Protein AF-0000000086531580 (afdb_homodimer)

Secondary structure (DSSP, 8-state):
---------SEEE-TTT--EEEEEEEEETT--HHHHHHTS-SS-----EEEEEE-SSS--EE-GGGGG--HHHHHHHTSSTTHHHH-TTTTTHHHHHHHHHHHHH-GGGGGS-EEEET-TTTHHHHHHHTTT---EEEEBTTTB--PPPS-EEEEEEES-GGG-S-HHHHHHHHHTTEEEEEEEEEE-PBP-HHHHHH-GGG-TT--GGGT--EEB-HHHHHHHHHTTT-EEEESSSSEEEEE-GGG--HHHHHHH--/---------SEEE-TTT--EEEEEEEEETT--HHHHHHTS-SS-----EEEEEE-SSS--EE-GGGGG--HHHHHHHTSSTTHHHH-TTTTTHHHHHHHHHHHHH-GGGGGS-EEEET-TTTHHHHHHHTTT---EEEEBTTTB--PPPS-EEEEEEES-GGG-S-HHHHHHHHHTTEEEEEEEEEE-PBP-HHHHHH-GGG-TT--GGGT--EEB-HHHHHHHHHTTT-EEEESSSSEEEEE-GGG--HHHHHHH--

pLDDT: mean 93.77, std 8.0, range [33.88, 98.94]

Sequence (516 aa):
MSHDLNRHPAALACKVCAAPAPICGLVDFSRCGADFIAGKKVDPYAGVPVYYHACEQCGFTWAPMFDSWTHDDFAQHVYNADYPRHDPEYLEIRPQQHADLICTSFPEMREGRVLDFGSGLGLLERKLVSRGFTDVTSYDPFSHPVPPEGRFDTILSFEVFEHHPAPVDLFDQIMRYRKPDGALLFQTSLITRDILDQGIDQWWYCVPRNGHISFHTAQSLTLLAQRHGLEYGAFGPSLHVVFDRAATPRWLDKFLKQMSHDLNRHPAALACKVCAAPAPICGLVDFSRCGADFIAGKKVDPYAGVPVYYHACEQCGFTWAPMFDSWTHDDFAQHVYNADYPRHDPEYLEIRPQQHADLICTSFPEMREGRVLDFGSGLGLLERKLVSRGFTDVTSYDPFSHPVPPEGRFDTILSFEVFEHHPAPVDLFDQIMRYRKPDGALLFQTSLITRDILDQGIDQWWYCVPRNGHISFHTAQSLTLLAQRHGLEYGAFGPSLHVVFDRAATPRWLDKFLKQ

InterPro domains:
  IPR029063 S-adenosyl-L-methionine-dependent methyltransferase superfamily [G3DSA:3.40.50.150] (74-235)
  IPR029063 S-adenosyl-L-methionine-dependent methyltransferase superfamily [SSF53335] (91-238)

Structure (mmCIF, N/CA/C/O backbone):
data_AF-0000000086531580-model_v1
#
loop_
_entity.id
_entity.type
_entity.pdbx_description
1 polymer 'Class I SAM-dependent methyltransferase'
#
loop_
_atom_site.group_PDB
_atom_site.id
_atom_site.type_symbol
_atom_site.label_atom_id
_atom_site.label_alt_id
_atom_site.label_comp_id
_atom_site.label_asym_id
_atom_site.label_entity_id
_atom_site.label_seq_id
_atom_site.pdbx_PDB_ins_code
_atom_site.Cartn_x
_atom_site.Cartn_y
_atom_site.Cartn_z
_atom_site.occupancy
_atom_site.B_iso_or_equiv
_atom_site.auth_seq_id
_atom_site.auth_comp_id
_atom_site.auth_asym_id
_atom_site.auth_atom_id
_atom_site.pdbx_PDB_model_num
ATOM 1 N N . MET A 1 1 ? -9.766 24.141 -13.258 1 34.53 1 MET A N 1
ATOM 2 C CA . MET A 1 1 ? -9.844 22.922 -14.055 1 34.53 1 MET A CA 1
ATOM 3 C C . MET A 1 1 ? -9.984 21.688 -13.164 1 34.53 1 MET A C 1
ATOM 5 O O . MET A 1 1 ? -9.234 21.531 -12.203 1 34.53 1 MET A O 1
ATOM 9 N N . SER A 1 2 ? -11.172 21.125 -13.125 1 44.66 2 SER A N 1
ATOM 10 C CA . SER A 1 2 ? -11.492 19.922 -12.359 1 44.66 2 SER A CA 1
ATOM 11 C C . SER A 1 2 ? -10.477 18.812 -12.633 1 44.66 2 SER A C 1
ATOM 13 O O . SER A 1 2 ? -10.156 18.531 -13.781 1 44.66 2 SER A O 1
ATOM 15 N N . HIS A 1 3 ? -9.43 18.672 -11.828 1 59.41 3 HIS A N 1
ATOM 16 C CA . HIS A 1 3 ? -8.438 17.625 -12.023 1 59.41 3 HIS A CA 1
ATOM 17 C C . HIS A 1 3 ? -9.109 16.25 -12.172 1 59.41 3 HIS A C 1
ATOM 19 O O . HIS A 1 3 ? -9.734 15.766 -11.227 1 59.41 3 HIS A O 1
ATOM 25 N N . ASP A 1 4 ? -9.508 15.953 -13.414 1 63.94 4 ASP A N 1
ATOM 26 C CA . ASP A 1 4 ? -9.969 14.586 -13.648 1 63.94 4 ASP A CA 1
ATOM 27 C C . ASP A 1 4 ? -8.914 13.57 -13.219 1 63.94 4 ASP A C 1
ATOM 29 O O . ASP A 1 4 ? -7.77 13.625 -13.672 1 63.94 4 ASP A O 1
ATOM 33 N N . LEU A 1 5 ? -9.258 12.922 -12.164 1 70 5 LEU A N 1
ATOM 34 C CA . LEU A 1 5 ? -8.328 11.922 -11.672 1 70 5 LEU A CA 1
ATOM 35 C C . LEU A 1 5 ? -8.234 10.742 -12.633 1 70 5 LEU A C 1
ATOM 37 O O . LEU A 1 5 ? -9.258 10.273 -13.141 1 70 5 LEU A O 1
ATOM 41 N N . ASN A 1 6 ? -6.992 10.477 -13.297 1 69.56 6 ASN A N 1
ATOM 42 C CA . ASN A 1 6 ? -6.766 9.242 -14.047 1 69.56 6 ASN A CA 1
ATOM 43 C C . ASN A 1 6 ? -7.012 8.008 -13.18 1 69.56 6 ASN A C 1
ATOM 45 O O . ASN A 1 6 ? -6.227 7.711 -12.273 1 69.56 6 ASN A O 1
ATOM 49 N N . ARG A 1 7 ? -8.211 7.332 -13.578 1 84.06 7 ARG A N 1
ATOM 50 C CA . ARG A 1 7 ? -8.664 6.266 -12.695 1 84.06 7 ARG A CA 1
ATOM 51 C C . ARG A 1 7 ? -8.461 4.898 -13.336 1 84.06 7 ARG A C 1
ATOM 53 O O . ARG A 1 7 ? -8.828 4.695 -14.5 1 84.06 7 ARG A O 1
ATOM 60 N N . HIS A 1 8 ? -7.688 4.102 -12.672 1 90.94 8 HIS A N 1
ATOM 61 C CA . HIS A 1 8 ? -7.699 2.676 -12.977 1 90.94 8 HIS A CA 1
ATOM 62 C C . HIS A 1 8 ? -9.125 2.121 -12.953 1 90.94 8 HIS A C 1
ATOM 64 O O . HIS A 1 8 ? -9.945 2.549 -12.141 1 90.94 8 HIS A O 1
ATOM 70 N N . PRO A 1 9 ? -9.477 1.295 -13.977 1 93.81 9 PRO A N 1
ATOM 71 C CA . PRO A 1 9 ? -10.828 0.735 -13.961 1 93.81 9 PRO A CA 1
ATOM 72 C C . PRO A 1 9 ? -11.219 0.153 -12.602 1 93.81 9 PRO A C 1
ATOM 74 O O . PRO A 1 9 ? -10.422 -0.564 -11.992 1 93.81 9 PRO A O 1
ATOM 77 N N . ALA A 1 10 ? -12.398 0.403 -12.242 1 94.06 10 ALA A N 1
ATOM 78 C CA . ALA A 1 10 ? -12.859 0.03 -10.906 1 94.06 10 ALA A CA 1
ATOM 79 C C . ALA A 1 10 ? -13.086 -1.475 -10.805 1 94.06 10 ALA A C 1
ATOM 81 O O . ALA A 1 10 ? -12.969 -2.057 -9.727 1 94.06 10 ALA A O 1
ATOM 82 N N . ALA A 1 11 ? -13.484 -2.031 -11.938 1 97.31 11 ALA A N 1
ATOM 83 C CA . ALA A 1 11 ? -13.75 -3.467 -11.961 1 97.31 11 ALA A CA 1
ATOM 84 C C . ALA A 1 11 ? -13.453 -4.051 -13.344 1 97.31 11 ALA A C 1
ATOM 86 O O . ALA A 1 11 ? -13.531 -3.348 -14.352 1 97.31 11 ALA A O 1
ATOM 87 N N . LEU A 1 12 ? -13.102 -5.309 -13.383 1 98.31 12 LEU A N 1
ATOM 88 C CA . LEU A 1 12 ? -12.852 -6.07 -14.602 1 98.31 12 LEU A CA 1
ATOM 89 C C . LEU A 1 12 ? -13.547 -7.426 -14.539 1 98.31 12 LEU A C 1
ATOM 91 O O . LEU A 1 12 ? -14.039 -7.832 -13.484 1 98.31 12 LEU A O 1
ATOM 95 N N . ALA A 1 13 ? -13.633 -8.047 -15.664 1 98.62 13 ALA A N 1
ATOM 96 C CA . ALA A 1 13 ? -14.172 -9.406 -15.688 1 98.62 13 ALA A CA 1
ATOM 97 C C . ALA A 1 13 ? -13.102 -10.422 -15.289 1 98.62 13 ALA A C 1
ATOM 99 O O . ALA A 1 13 ? -11.977 -10.383 -15.797 1 98.62 13 ALA A O 1
ATOM 100 N N . CYS A 1 14 ? -13.461 -11.328 -14.422 1 98.69 14 CYS A N 1
ATOM 101 C CA . CYS A 1 14 ? -12.531 -12.336 -13.914 1 98.69 14 CYS A CA 1
ATOM 102 C C . CYS A 1 14 ? -12.047 -13.242 -15.039 1 98.69 14 CYS A C 1
ATOM 104 O O . CYS A 1 14 ? -12.836 -13.695 -15.867 1 98.69 14 CYS A O 1
ATOM 106 N N . LYS A 1 15 ? -10.812 -13.594 -15 1 98.5 15 LYS A N 1
ATOM 107 C CA . LYS A 1 15 ? -10.188 -14.43 -16.016 1 98.5 15 LYS A CA 1
ATOM 108 C C . LYS A 1 15 ? -10.617 -15.891 -15.875 1 98.5 15 LYS A C 1
ATOM 110 O O . LYS A 1 15 ? -10.438 -16.688 -16.797 1 98.5 15 LYS A O 1
ATOM 115 N N . VAL A 1 16 ? -11.125 -16.25 -14.727 1 98.69 16 VAL A N 1
ATOM 116 C CA . VAL A 1 16 ? -11.461 -17.641 -14.445 1 98.69 16 VAL A CA 1
ATOM 117 C C . VAL A 1 16 ? -12.961 -17.859 -14.641 1 98.69 16 VAL A C 1
ATOM 119 O O . VAL A 1 16 ? -13.375 -18.781 -15.344 1 98.69 16 VAL A O 1
ATOM 122 N N . CYS A 1 17 ? -13.805 -16.906 -14.141 1 98.62 17 CYS A N 1
ATOM 123 C CA . CYS A 1 17 ? -15.234 -17.203 -14.156 1 98.62 17 CYS A CA 1
ATOM 124 C C . CYS A 1 17 ? -16.016 -16.047 -14.766 1 98.62 17 CYS A C 1
ATOM 126 O O . CYS A 1 17 ? -17.25 -16.078 -14.789 1 98.62 17 CYS A O 1
ATOM 128 N N . ALA A 1 18 ? -15.43 -14.938 -15.148 1 98.44 18 ALA A N 1
ATOM 129 C CA . ALA A 1 18 ? -16 -13.805 -15.875 1 98.44 18 ALA A CA 1
ATOM 130 C C . ALA A 1 18 ? -16.828 -12.922 -14.953 1 98.44 18 ALA A C 1
ATOM 132 O O . ALA A 1 18 ? -17.375 -11.891 -15.375 1 98.44 18 ALA A O 1
ATOM 133 N N . ALA A 1 19 ? -16.984 -13.211 -13.688 1 98.69 19 ALA A N 1
ATOM 134 C CA . ALA A 1 19 ? -17.688 -12.359 -12.734 1 98.69 19 ALA A CA 1
ATOM 135 C C . ALA A 1 19 ? -16.922 -11.062 -12.492 1 98.69 19 ALA A C 1
ATOM 137 O O . ALA A 1 19 ? -15.75 -10.945 -12.852 1 98.69 19 ALA A O 1
ATOM 138 N N . PRO A 1 20 ? -17.625 -10.094 -11.953 1 98.62 20 PRO A N 1
ATOM 139 C CA . PRO A 1 20 ? -16.953 -8.82 -11.68 1 98.62 20 PRO A CA 1
ATOM 140 C C . PRO A 1 20 ? -15.82 -8.953 -10.656 1 98.62 20 PRO A C 1
ATOM 142 O O . PRO A 1 20 ? -15.977 -9.656 -9.656 1 98.62 20 PRO A O 1
ATOM 145 N N . ALA A 1 21 ? -14.766 -8.352 -10.945 1 98.81 21 ALA A N 1
ATOM 146 C CA . ALA A 1 21 ? -13.609 -8.289 -10.062 1 98.81 21 ALA A CA 1
ATOM 147 C C . ALA A 1 21 ? -13.188 -6.844 -9.812 1 98.81 21 ALA A C 1
ATOM 149 O O . ALA A 1 21 ? -12.461 -6.258 -10.617 1 98.81 21 ALA A O 1
ATOM 150 N N . PRO A 1 22 ? -13.617 -6.262 -8.719 1 98.44 22 PRO A N 1
ATOM 151 C CA . PRO A 1 22 ? -13.195 -4.895 -8.398 1 98.44 22 PRO A CA 1
ATOM 152 C C . PRO A 1 22 ? -11.742 -4.816 -7.941 1 98.44 22 PRO A C 1
ATOM 154 O O . PRO A 1 22 ? -11.125 -5.848 -7.656 1 98.44 22 PRO A O 1
ATOM 157 N N . ILE A 1 23 ? -11.203 -3.578 -7.93 1 98.31 23 ILE A N 1
ATOM 158 C CA . ILE A 1 23 ? -9.883 -3.361 -7.352 1 98.31 23 ILE A CA 1
ATOM 159 C C . ILE A 1 23 ? -9.867 -3.85 -5.902 1 98.31 23 ILE A C 1
ATOM 161 O O . ILE A 1 23 ? -10.82 -3.611 -5.152 1 98.31 23 ILE A O 1
ATOM 165 N N . CYS A 1 24 ? -8.789 -4.5 -5.52 1 98.19 24 CYS A N 1
ATOM 166 C CA . CYS A 1 24 ? -8.703 -4.941 -4.133 1 98.19 24 CYS A CA 1
ATOM 167 C C . CYS A 1 24 ? -7.438 -4.41 -3.467 1 98.19 24 CYS A C 1
ATOM 169 O O . CYS A 1 24 ? -7.152 -4.738 -2.312 1 98.19 24 CYS A O 1
ATOM 171 N N . GLY A 1 25 ? -6.641 -3.656 -4.207 1 96.94 25 GLY A N 1
ATOM 172 C CA . GLY A 1 25 ? -5.445 -3.059 -3.635 1 96.94 25 GLY A CA 1
ATOM 173 C C . GLY A 1 25 ? -4.441 -2.615 -4.684 1 96.94 25 GLY A C 1
ATOM 174 O O . GLY A 1 25 ? -4.676 -2.779 -5.883 1 96.94 25 GLY A O 1
ATOM 175 N N . LEU A 1 26 ? -3.348 -2.018 -4.219 1 96.19 26 LEU A N 1
ATOM 176 C CA . LEU A 1 26 ? -2.26 -1.569 -5.078 1 96.19 26 LEU A CA 1
ATOM 177 C C . LEU A 1 26 ? -0.928 -1.602 -4.336 1 96.19 26 LEU A C 1
ATOM 179 O O . LEU A 1 26 ? -0.891 -1.453 -3.113 1 96.19 26 LEU A O 1
ATOM 183 N N . VAL A 1 27 ? 0.096 -1.849 -5.035 1 97.44 27 VAL A N 1
ATOM 184 C CA . VAL A 1 27 ? 1.464 -1.781 -4.531 1 97.44 27 VAL A CA 1
ATOM 185 C C . VAL A 1 27 ? 2.379 -1.191 -5.602 1 97.44 27 VAL A C 1
ATOM 187 O O . VAL A 1 27 ? 1.969 -1.021 -6.754 1 97.44 27 VAL A O 1
ATOM 190 N N . ASP A 1 28 ? 3.551 -0.736 -5.203 1 97.12 28 ASP A N 1
ATOM 191 C CA . ASP A 1 28 ? 4.559 -0.325 -6.176 1 97.12 28 ASP A CA 1
ATOM 192 C C . ASP A 1 28 ? 5.203 -1.536 -6.844 1 97.12 28 ASP A C 1
ATOM 194 O O . ASP A 1 28 ? 5.461 -2.549 -6.191 1 97.12 28 ASP A O 1
ATOM 198 N N . PHE A 1 29 ? 5.57 -1.396 -8.047 1 97.25 29 PHE A N 1
ATOM 199 C CA . PHE A 1 29 ? 6.156 -2.477 -8.836 1 97.25 29 PHE A CA 1
ATOM 200 C C . PHE A 1 29 ? 7.422 -3.002 -8.164 1 97.25 29 PHE A C 1
ATOM 202 O O . PHE A 1 29 ? 7.73 -4.191 -8.258 1 97.25 29 PHE A O 1
ATOM 209 N N . SER A 1 30 ? 8.148 -2.232 -7.473 1 96.12 30 SER A N 1
ATOM 210 C CA . SER A 1 30 ? 9.445 -2.582 -6.898 1 96.12 30 SER A CA 1
ATOM 211 C C . SER A 1 30 ? 9.289 -3.5 -5.691 1 96.12 30 SER A C 1
ATOM 213 O O . SER A 1 30 ? 10.273 -4.039 -5.18 1 96.12 30 SER A O 1
ATOM 215 N N . ARG A 1 31 ? 8.062 -3.639 -5.164 1 96.88 31 ARG A N 1
ATOM 216 C CA . ARG A 1 31 ? 7.84 -4.461 -3.98 1 96.88 31 ARG A CA 1
ATOM 217 C C . ARG A 1 31 ? 8.289 -5.898 -4.219 1 96.88 31 ARG A C 1
ATOM 219 O O . ARG A 1 31 ? 7.902 -6.52 -5.207 1 96.88 31 ARG A O 1
ATOM 226 N N . CYS A 1 32 ? 9.102 -6.434 -3.283 1 97.06 32 CYS A N 1
ATOM 227 C CA . CYS A 1 32 ? 9.672 -7.762 -3.469 1 97.06 32 CYS A CA 1
ATOM 228 C C . CYS A 1 32 ? 9.82 -8.484 -2.137 1 97.06 32 CYS A C 1
ATOM 230 O O . CYS A 1 32 ? 9.641 -7.883 -1.076 1 97.06 32 CYS A O 1
ATOM 232 N N . GLY A 1 33 ? 10.125 -9.773 -2.279 1 95.62 33 GLY A N 1
ATOM 233 C CA . GLY A 1 33 ? 10.289 -10.586 -1.086 1 95.62 33 GLY A CA 1
ATOM 234 C C . GLY A 1 33 ? 11.422 -10.117 -0.195 1 95.62 33 GLY A C 1
ATOM 235 O O . GLY A 1 33 ? 11.328 -10.195 1.032 1 95.62 33 GLY A O 1
ATOM 236 N N . ALA A 1 34 ? 12.492 -9.602 -0.776 1 95.94 34 ALA A N 1
ATOM 237 C CA . ALA A 1 34 ? 13.648 -9.133 -0.022 1 95.94 34 ALA A CA 1
ATOM 238 C C . ALA A 1 34 ? 13.273 -7.992 0.913 1 95.94 34 ALA A C 1
ATOM 240 O O . ALA A 1 34 ? 13.859 -7.84 1.987 1 95.94 34 ALA A O 1
ATOM 241 N N . ASP A 1 35 ? 12.289 -7.148 0.554 1 95 35 ASP A N 1
ATOM 242 C CA . ASP A 1 35 ? 11.797 -6.098 1.442 1 95 35 ASP A CA 1
ATOM 243 C C . ASP A 1 35 ? 11.32 -6.68 2.771 1 95 35 ASP A C 1
ATOM 245 O O . ASP A 1 35 ? 11.633 -6.141 3.836 1 95 35 ASP A O 1
ATOM 249 N N . PHE A 1 36 ? 10.531 -7.746 2.693 1 93.44 36 PHE A N 1
ATOM 250 C CA . PHE A 1 36 ? 9.945 -8.367 3.873 1 93.44 36 PHE A CA 1
ATOM 251 C C . PHE A 1 36 ? 11.023 -9.008 4.742 1 93.44 36 PHE A C 1
ATOM 253 O O . PHE A 1 36 ? 10.977 -8.914 5.969 1 93.44 36 PHE A O 1
ATOM 260 N N . ILE A 1 37 ? 11.945 -9.656 4.066 1 92.25 37 ILE A N 1
ATOM 261 C CA . ILE A 1 37 ? 13.039 -10.297 4.793 1 92.25 37 ILE A CA 1
ATOM 262 C C . ILE A 1 37 ? 13.867 -9.242 5.52 1 92.25 37 ILE A C 1
ATOM 264 O O . ILE A 1 37 ? 14.227 -9.414 6.688 1 92.25 37 ILE A O 1
ATOM 268 N N . ALA A 1 38 ? 14.102 -8.141 4.855 1 93.69 38 ALA A N 1
ATOM 269 C CA . ALA A 1 38 ? 14.938 -7.074 5.402 1 93.69 38 ALA A CA 1
ATOM 270 C C . ALA A 1 38 ? 14.156 -6.203 6.379 1 93.69 38 ALA A C 1
ATOM 272 O O . ALA A 1 38 ? 14.742 -5.512 7.215 1 93.69 38 ALA A O 1
ATOM 273 N N . GLY A 1 39 ? 12.836 -6.184 6.312 1 91.5 39 GLY A N 1
ATOM 274 C CA . GLY A 1 39 ? 12 -5.316 7.125 1 91.5 39 GLY A CA 1
ATOM 275 C C . GLY A 1 39 ? 11.992 -3.875 6.652 1 91.5 39 GLY A C 1
ATOM 276 O O . GLY A 1 39 ? 11.609 -2.971 7.398 1 91.5 39 GLY A O 1
ATOM 277 N N . LYS A 1 40 ? 12.469 -3.602 5.473 1 92.44 40 LYS A N 1
ATOM 278 C CA . LYS A 1 40 ? 12.531 -2.295 4.824 1 92.44 40 LYS A CA 1
ATOM 279 C C . LYS A 1 40 ? 12.766 -2.438 3.322 1 92.44 40 LYS A C 1
ATOM 281 O O . LYS A 1 40 ? 13.07 -3.527 2.838 1 92.44 40 LYS A O 1
ATOM 286 N N . LYS A 1 41 ? 12.617 -1.372 2.629 1 93.62 41 LYS A N 1
ATOM 287 C CA . LYS A 1 41 ? 12.867 -1.391 1.19 1 93.62 41 LYS A CA 1
ATOM 288 C C . LYS A 1 41 ? 14.336 -1.672 0.886 1 93.62 41 LYS A C 1
ATOM 290 O O . LYS A 1 41 ? 15.227 -1.049 1.469 1 93.62 41 LYS A O 1
ATOM 295 N N . VAL A 1 42 ? 14.531 -2.594 -0.015 1 93.81 42 VAL A N 1
ATOM 296 C CA . VAL A 1 42 ? 15.906 -2.908 -0.393 1 93.81 42 VAL A CA 1
ATOM 297 C C . VAL A 1 42 ? 16.266 -2.174 -1.681 1 93.81 42 VAL A C 1
ATOM 299 O O . VAL A 1 42 ? 17.453 -1.919 -1.946 1 93.81 42 VAL A O 1
ATOM 302 N N . ASP A 1 43 ? 15.25 -1.886 -2.527 1 93.69 43 ASP A N 1
ATOM 303 C CA . ASP A 1 43 ? 15.398 -1.071 -3.73 1 93.69 43 ASP A CA 1
ATOM 304 C C . ASP A 1 43 ? 14.492 0.157 -3.674 1 93.69 43 ASP A C 1
ATOM 306 O O . ASP A 1 43 ? 13.484 0.159 -2.965 1 93.69 43 ASP A O 1
ATOM 310 N N . PRO A 1 44 ? 14.922 1.209 -4.441 1 94.38 44 PRO A N 1
ATOM 311 C CA . PRO A 1 44 ? 14.031 2.363 -4.527 1 94.38 44 PRO A CA 1
ATOM 312 C C . PRO A 1 44 ? 12.672 2.012 -5.137 1 94.38 44 PRO A C 1
ATOM 314 O O . PRO A 1 44 ? 12.562 1.053 -5.906 1 94.38 44 PRO A O 1
ATOM 317 N N . TYR A 1 45 ? 11.703 2.738 -4.73 1 96.31 45 TYR A N 1
ATOM 318 C CA . TYR A 1 45 ? 10.406 2.617 -5.383 1 96.31 45 TYR A CA 1
ATOM 319 C C . TYR A 1 45 ? 10.531 2.826 -6.887 1 96.31 45 TYR A C 1
ATOM 321 O O . TYR A 1 45 ? 11.273 3.697 -7.34 1 96.31 45 TYR A O 1
ATOM 329 N N . ALA A 1 46 ? 9.766 2.062 -7.641 1 95.62 46 ALA A N 1
ATOM 330 C CA . ALA A 1 46 ? 9.812 2.133 -9.102 1 95.62 46 ALA A CA 1
ATOM 331 C C . ALA A 1 46 ? 8.969 3.287 -9.625 1 95.62 46 ALA A C 1
ATOM 333 O O . ALA A 1 46 ? 9.195 3.783 -10.727 1 95.62 46 ALA A O 1
ATOM 334 N N . GLY A 1 47 ? 7.984 3.707 -8.812 1 95.62 47 GLY A N 1
ATOM 335 C CA . GLY A 1 47 ? 7.051 4.707 -9.297 1 95.62 47 GLY A CA 1
ATOM 336 C C . GLY A 1 47 ? 6.051 4.156 -10.297 1 95.62 47 GLY A C 1
ATOM 337 O O . GLY A 1 47 ? 5.578 4.879 -11.18 1 95.62 47 GLY A O 1
ATOM 338 N N . VAL A 1 48 ? 5.824 2.918 -10.297 1 96.06 48 VAL A N 1
ATOM 339 C CA . VAL A 1 48 ? 4.871 2.229 -11.164 1 96.06 48 VAL A CA 1
ATOM 340 C C . VAL A 1 48 ? 3.811 1.533 -10.312 1 96.06 48 VAL A C 1
ATOM 342 O O . VAL A 1 48 ? 4.082 0.506 -9.688 1 96.06 48 VAL A O 1
ATOM 345 N N . PRO A 1 49 ? 2.588 2.088 -10.312 1 95.62 49 PRO A N 1
ATOM 346 C CA . PRO A 1 49 ? 1.536 1.471 -9.5 1 95.62 49 PRO A CA 1
ATOM 347 C C . PRO A 1 49 ? 1.001 0.178 -10.109 1 95.62 49 PRO A C 1
ATOM 349 O O . PRO A 1 49 ? 0.717 0.128 -11.312 1 95.62 49 PRO A O 1
ATOM 352 N N . VAL A 1 50 ? 0.894 -0.83 -9.289 1 97.12 50 VAL A N 1
ATOM 353 C CA . VAL A 1 50 ? 0.324 -2.107 -9.695 1 97.12 50 VAL A CA 1
ATOM 354 C C . VAL A 1 50 ? -0.975 -2.363 -8.938 1 97.12 50 VAL A C 1
ATOM 356 O O . VAL A 1 50 ? -0.952 -2.672 -7.742 1 97.12 50 VAL A O 1
ATOM 359 N N . TYR A 1 51 ? -2.094 -2.297 -9.641 1 97.62 51 TYR A N 1
ATOM 360 C CA . TYR A 1 51 ? -3.383 -2.617 -9.039 1 97.62 51 TYR A CA 1
ATOM 361 C C . TYR A 1 51 ? -3.689 -4.105 -9.172 1 97.62 51 TYR A C 1
ATOM 363 O O . TYR A 1 51 ? -3.344 -4.73 -10.172 1 97.62 51 TYR A O 1
ATOM 371 N N . TYR A 1 52 ? -4.328 -4.617 -8.18 1 98.69 52 TYR A N 1
ATOM 372 C CA . TYR A 1 52 ? -4.867 -5.973 -8.211 1 98.69 52 TYR A CA 1
ATOM 373 C C . TYR A 1 52 ? -6.391 -5.961 -8.141 1 98.69 52 TYR A C 1
ATOM 375 O O . TYR A 1 52 ? -6.98 -5.078 -7.516 1 98.69 52 TYR A O 1
ATOM 383 N N . HIS A 1 53 ? -6.996 -6.898 -8.828 1 98.81 53 HIS A N 1
ATOM 384 C CA . HIS A 1 53 ? -8.438 -7.113 -8.859 1 98.81 53 HIS A CA 1
ATOM 385 C C . HIS A 1 53 ? -8.797 -8.477 -8.273 1 98.81 53 HIS A C 1
ATOM 387 O O . HIS A 1 53 ? -8.133 -9.477 -8.555 1 98.81 53 HIS A O 1
ATOM 393 N N . ALA A 1 54 ? -9.766 -8.523 -7.469 1 98.75 54 ALA A N 1
ATOM 394 C CA . ALA A 1 54 ? -10.227 -9.773 -6.875 1 98.75 54 ALA A CA 1
ATOM 395 C C . ALA A 1 54 ? -11.664 -10.086 -7.277 1 98.75 54 ALA A C 1
ATOM 397 O O . ALA A 1 54 ? -12.562 -9.266 -7.062 1 98.75 54 ALA A O 1
ATOM 398 N N . CYS A 1 55 ? -11.852 -11.219 -7.812 1 98.81 55 CYS A N 1
ATOM 399 C CA . CYS A 1 55 ? -13.172 -11.648 -8.258 1 98.81 55 CYS A CA 1
ATOM 400 C C . CYS A 1 55 ? -14.117 -11.82 -7.07 1 98.81 55 CYS A C 1
ATOM 402 O O . CYS A 1 55 ? -13.742 -12.398 -6.051 1 98.81 55 CYS A O 1
ATOM 404 N N . GLU A 1 56 ? -15.344 -11.438 -7.25 1 98.19 56 GLU A N 1
ATOM 405 C CA . GLU A 1 56 ? -16.344 -11.516 -6.188 1 98.19 56 GLU A CA 1
ATOM 406 C C . GLU A 1 56 ? -16.938 -12.914 -6.102 1 98.19 56 GLU A C 1
ATOM 408 O O . GLU A 1 56 ? -17.594 -13.258 -5.117 1 98.19 56 GLU A O 1
ATOM 413 N N . GLN A 1 57 ? -16.688 -13.719 -7.078 1 98.5 57 GLN A N 1
ATOM 414 C CA . GLN A 1 57 ? -17.297 -15.047 -7.125 1 98.5 57 GLN A CA 1
ATOM 415 C C . GLN A 1 57 ? -16.297 -16.125 -6.781 1 98.5 57 GLN A C 1
ATOM 417 O O . GLN A 1 57 ? -16.438 -16.828 -5.77 1 98.5 57 GLN A O 1
ATOM 422 N N . CYS A 1 58 ? -15.195 -16.234 -7.547 1 98.69 58 CYS A N 1
ATOM 423 C CA . CYS A 1 58 ? -14.273 -17.344 -7.312 1 98.69 58 CYS A CA 1
ATOM 424 C C . CYS A 1 58 ? -13.055 -16.891 -6.523 1 98.69 58 CYS A C 1
ATOM 426 O O . CYS A 1 58 ? -12.242 -17.703 -6.094 1 98.69 58 CYS A O 1
ATOM 428 N N . GLY A 1 59 ? -12.836 -15.57 -6.414 1 98.69 59 GLY A N 1
ATOM 429 C CA . GLY A 1 59 ? -11.797 -15.008 -5.562 1 98.69 59 GLY A CA 1
ATOM 430 C C . GLY A 1 59 ? -10.461 -14.875 -6.27 1 98.69 59 GLY A C 1
ATOM 431 O O . GLY A 1 59 ? -9.508 -14.328 -5.707 1 98.69 59 GLY A O 1
ATOM 432 N N . PHE A 1 60 ? -10.422 -15.375 -7.516 1 98.81 60 PHE A N 1
ATOM 433 C CA . PHE A 1 60 ? -9.172 -15.195 -8.242 1 98.81 60 PHE A CA 1
ATOM 434 C C . PHE A 1 60 ? -8.773 -13.727 -8.273 1 98.81 60 PHE A C 1
ATOM 436 O O . PHE A 1 60 ? -9.609 -12.844 -8.484 1 98.81 60 PHE A O 1
ATOM 443 N N . THR A 1 61 ? -7.48 -13.445 -7.98 1 98.94 61 THR A N 1
ATOM 444 C CA . THR A 1 61 ? -6.934 -12.094 -7.887 1 98.94 61 THR A CA 1
ATOM 445 C C . THR A 1 61 ? -5.719 -11.938 -8.797 1 98.94 61 THR A C 1
ATOM 447 O O . THR A 1 61 ? -4.859 -12.82 -8.844 1 98.94 61 THR A O 1
ATOM 450 N N . TRP A 1 62 ? -5.688 -10.852 -9.555 1 98.81 62 TRP A N 1
ATOM 451 C CA . TRP A 1 62 ? -4.562 -10.703 -10.469 1 98.81 62 TRP A CA 1
ATOM 452 C C . TRP A 1 62 ? -4.289 -9.234 -10.758 1 98.81 62 TRP A C 1
ATOM 454 O O . TRP A 1 62 ? -5.07 -8.359 -10.375 1 98.81 62 TRP A O 1
ATOM 464 N N . ALA A 1 63 ? -3.15 -8.961 -11.32 1 98.38 63 ALA A N 1
ATOM 465 C CA . ALA A 1 63 ? -2.75 -7.629 -11.773 1 98.38 63 ALA A CA 1
ATOM 466 C C . ALA A 1 63 ? -2.879 -7.5 -13.281 1 98.38 63 ALA A C 1
ATOM 468 O O . ALA A 1 63 ? -2.049 -8.031 -14.031 1 98.38 63 ALA A O 1
ATOM 469 N N . PRO A 1 64 ? -3.809 -6.715 -13.766 1 97.5 64 PRO A N 1
ATOM 470 C CA . PRO A 1 64 ? -4.09 -6.664 -15.203 1 97.5 64 PRO A CA 1
ATOM 471 C C . PRO A 1 64 ? -2.969 -6.004 -16 1 97.5 64 PRO A C 1
ATOM 473 O O . PRO A 1 64 ? -2.877 -6.191 -17.219 1 97.5 64 PRO A O 1
ATOM 476 N N . MET A 1 65 ? -2.139 -5.215 -15.336 1 94.62 65 MET A N 1
ATOM 477 C CA . MET A 1 65 ? -1.051 -4.527 -16.016 1 94.62 65 MET A CA 1
ATOM 478 C C . MET A 1 65 ? -0.183 -5.516 -16.797 1 94.62 65 MET A C 1
ATOM 480 O O . MET A 1 65 ? 0.388 -5.172 -17.828 1 94.62 65 MET A O 1
ATOM 484 N N . PHE A 1 66 ? -0.158 -6.781 -16.406 1 96.5 66 PHE A N 1
ATOM 485 C CA . PHE A 1 66 ? 0.774 -7.758 -16.953 1 96.5 66 PHE A CA 1
ATOM 486 C C . PHE A 1 66 ? 0.109 -8.578 -18.047 1 96.5 66 PHE A C 1
ATOM 488 O O . PHE A 1 66 ? 0.755 -9.422 -18.688 1 96.5 66 PHE A O 1
ATOM 495 N N . ASP A 1 67 ? -1.111 -8.312 -18.312 1 95.81 67 ASP A N 1
ATOM 496 C CA . ASP A 1 67 ? -1.866 -9.109 -19.281 1 95.81 67 ASP A CA 1
ATOM 497 C C . ASP A 1 67 ? -1.259 -8.992 -20.672 1 95.81 67 ASP A C 1
ATOM 499 O O . ASP A 1 67 ? -1.313 -9.938 -21.453 1 95.81 67 ASP A O 1
ATOM 503 N N . SER A 1 68 ? -0.664 -7.863 -20.922 1 94.06 68 SER A N 1
ATOM 504 C CA . SER A 1 68 ? -0.146 -7.648 -22.266 1 94.06 68 SER A CA 1
ATOM 505 C C . SER A 1 68 ? 1.364 -7.855 -22.328 1 94.06 68 SER A C 1
ATOM 507 O O . SER A 1 68 ? 1.992 -7.633 -23.359 1 94.06 68 SER A O 1
ATOM 509 N N . TRP A 1 69 ? 1.967 -8.25 -21.203 1 95.06 69 TRP A N 1
ATOM 510 C CA . TRP A 1 69 ? 3.418 -8.406 -21.156 1 95.06 69 TRP A CA 1
ATOM 511 C C . TRP A 1 69 ? 3.854 -9.641 -21.953 1 95.06 69 TRP A C 1
ATOM 513 O O . TRP A 1 69 ? 3.23 -10.695 -21.844 1 95.06 69 TRP A O 1
ATOM 523 N N . THR A 1 70 ? 4.887 -9.469 -22.719 1 93.06 70 THR A N 1
ATOM 524 C CA . THR A 1 70 ? 5.535 -10.578 -23.406 1 93.06 70 THR A CA 1
ATOM 525 C C . THR A 1 70 ? 6.617 -11.203 -22.531 1 93.06 70 THR A C 1
ATOM 527 O O . THR A 1 70 ? 6.934 -10.68 -21.453 1 93.06 70 THR A O 1
ATOM 530 N N . HIS A 1 71 ? 7.145 -12.328 -23 1 90.44 71 HIS A N 1
ATOM 531 C CA . HIS A 1 71 ? 8.273 -12.938 -22.312 1 90.44 71 HIS A CA 1
ATOM 532 C C . HIS A 1 71 ? 9.445 -11.969 -22.203 1 90.44 71 HIS A C 1
ATOM 534 O O . HIS A 1 71 ? 10.148 -11.938 -21.188 1 90.44 71 HIS A O 1
ATOM 540 N N . ASP A 1 72 ? 9.641 -11.234 -23.234 1 92.44 72 ASP A N 1
ATOM 541 C CA . ASP A 1 72 ? 10.727 -10.25 -23.234 1 92.44 72 ASP A CA 1
ATOM 542 C C . ASP A 1 72 ? 10.5 -9.18 -22.172 1 92.44 72 ASP A C 1
ATOM 544 O O . ASP A 1 72 ? 11.453 -8.727 -21.531 1 92.44 72 ASP A O 1
ATOM 548 N N . ASP A 1 73 ? 9.242 -8.734 -22.047 1 93.62 73 ASP A N 1
ATOM 549 C CA . ASP A 1 73 ? 8.93 -7.75 -21.016 1 93.62 73 ASP A CA 1
ATOM 550 C C . ASP A 1 73 ? 9.266 -8.281 -19.625 1 93.62 73 ASP A C 1
ATOM 552 O O . ASP A 1 73 ? 9.906 -7.586 -18.828 1 93.62 73 ASP A O 1
ATOM 556 N N . PHE A 1 74 ? 8.867 -9.492 -19.359 1 94.62 74 PHE A N 1
ATOM 557 C CA . PHE A 1 74 ? 9.156 -10.094 -18.062 1 94.62 74 PHE A CA 1
ATOM 558 C C . PHE A 1 74 ? 10.656 -10.25 -17.875 1 94.62 74 PHE A C 1
ATOM 560 O O . PHE A 1 74 ? 11.18 -9.977 -16.781 1 94.62 74 PHE A O 1
ATOM 567 N N . ALA A 1 75 ? 11.359 -10.742 -18.906 1 93.06 75 ALA A N 1
ATOM 568 C CA . ALA A 1 75 ? 12.812 -10.906 -18.828 1 93.06 75 ALA A CA 1
ATOM 569 C C . ALA A 1 75 ? 13.5 -9.578 -18.531 1 93.06 75 ALA A C 1
ATOM 571 O O . ALA A 1 75 ? 14.461 -9.531 -17.766 1 93.06 75 ALA A O 1
ATOM 572 N N . GLN A 1 76 ? 13.016 -8.562 -19.078 1 93.44 76 GLN A N 1
ATOM 573 C CA . GLN A 1 76 ? 13.625 -7.25 -18.938 1 93.44 76 GLN A CA 1
ATOM 574 C C . GLN A 1 76 ? 13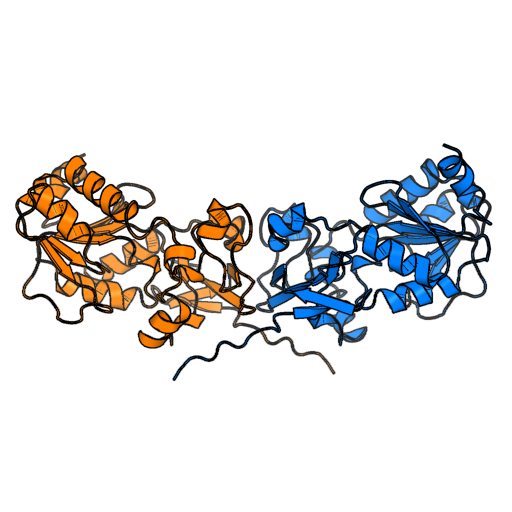.344 -6.645 -17.562 1 93.44 76 GLN A C 1
ATOM 576 O O . GLN A 1 76 ? 14.227 -6.047 -16.953 1 93.44 76 GLN A O 1
ATOM 581 N N . HIS A 1 77 ? 12.141 -6.82 -17.047 1 94.5 77 HIS A N 1
ATOM 582 C CA . HIS A 1 77 ? 11.734 -6.008 -15.906 1 94.5 77 HIS A CA 1
ATOM 583 C C . HIS A 1 77 ? 11.648 -6.848 -14.641 1 94.5 77 HIS A C 1
ATOM 585 O O . HIS A 1 77 ? 11.641 -6.305 -13.531 1 94.5 77 HIS A O 1
ATOM 591 N N . VAL A 1 78 ? 11.539 -8.18 -14.781 1 94.88 78 VAL A N 1
ATOM 592 C CA . VAL A 1 78 ? 11.336 -9.016 -13.602 1 94.88 78 VAL A CA 1
ATOM 593 C C . VAL A 1 78 ? 12.469 -10.031 -13.492 1 94.88 78 VAL A C 1
ATOM 595 O O . VAL A 1 78 ? 13.312 -9.938 -12.594 1 94.88 78 VAL A O 1
ATOM 598 N N . TYR A 1 79 ? 12.547 -10.859 -14.484 1 93.06 79 TYR A N 1
ATOM 599 C CA . TYR A 1 79 ? 13.492 -11.969 -14.438 1 93.06 79 TYR A CA 1
ATOM 600 C C . TYR A 1 79 ? 14.828 -11.578 -15.055 1 93.06 79 TYR A C 1
ATOM 602 O O . TYR A 1 79 ? 15.352 -12.281 -15.922 1 93.06 79 TYR A O 1
ATOM 610 N N . ASN A 1 80 ? 15.367 -10.508 -14.625 1 93.12 80 ASN A N 1
ATOM 611 C CA . ASN A 1 80 ? 16.656 -10.016 -15.117 1 93.12 80 ASN A CA 1
ATOM 612 C C . ASN A 1 80 ? 17.781 -10.383 -14.164 1 93.12 80 ASN A C 1
ATOM 614 O O . ASN A 1 80 ? 17.594 -11.188 -13.25 1 93.12 80 ASN A O 1
ATOM 618 N N . ALA A 1 81 ? 18.938 -9.859 -14.336 1 91.5 81 ALA A N 1
ATOM 619 C CA . ALA A 1 81 ? 20.141 -10.227 -13.594 1 91.5 81 ALA A CA 1
ATOM 620 C C . ALA A 1 81 ? 20.016 -9.875 -12.117 1 91.5 81 ALA A C 1
ATOM 622 O O . ALA A 1 81 ? 20.672 -10.469 -11.266 1 91.5 81 ALA A O 1
ATOM 623 N N . ASP A 1 82 ? 19.062 -8.977 -11.797 1 92.5 82 ASP A N 1
ATOM 624 C CA . ASP A 1 82 ? 18.891 -8.516 -10.422 1 92.5 82 ASP A CA 1
ATOM 625 C C . ASP A 1 82 ? 17.906 -9.398 -9.664 1 92.5 82 ASP A C 1
ATOM 627 O O . ASP A 1 82 ? 17.719 -9.234 -8.461 1 92.5 82 ASP A O 1
ATOM 631 N N . TYR A 1 83 ? 17.312 -10.352 -10.297 1 92.31 83 TYR A N 1
ATOM 632 C CA . TYR A 1 83 ? 16.219 -11.133 -9.727 1 92.31 83 TYR A CA 1
ATOM 633 C C . TYR A 1 83 ? 16.641 -11.766 -8.406 1 92.31 83 TYR A C 1
ATOM 635 O O . TYR A 1 83 ? 15.891 -11.727 -7.422 1 92.31 83 TYR A O 1
ATOM 643 N N . PRO A 1 84 ? 17.875 -12.336 -8.289 1 89.81 84 PRO A N 1
ATOM 644 C CA . PRO A 1 84 ? 18.234 -12.977 -7.023 1 89.81 84 PRO A CA 1
ATOM 645 C C . PRO A 1 84 ? 18.281 -11.984 -5.855 1 89.81 84 PRO A C 1
ATOM 647 O O . PRO A 1 84 ? 18.094 -12.383 -4.703 1 89.81 84 PRO A O 1
ATOM 650 N N . ARG A 1 85 ? 18.469 -10.742 -6.145 1 91.12 85 ARG A N 1
ATOM 651 C CA . ARG A 1 85 ? 18.469 -9.719 -5.105 1 91.12 85 ARG A CA 1
ATOM 652 C C . ARG A 1 85 ? 17.062 -9.516 -4.543 1 91.12 85 ARG A C 1
ATOM 654 O O . ARG A 1 85 ? 16.891 -9.211 -3.357 1 91.12 85 ARG A O 1
ATOM 661 N N . HIS A 1 86 ? 16.094 -9.711 -5.363 1 93.94 86 HIS A N 1
ATOM 662 C CA . HIS A 1 86 ? 14.703 -9.492 -4.98 1 93.94 86 HIS A CA 1
ATOM 663 C C . HIS A 1 86 ? 14.086 -10.766 -4.41 1 93.94 86 HIS A C 1
ATOM 665 O O . HIS A 1 86 ? 13.078 -10.711 -3.701 1 93.94 86 HIS A O 1
ATOM 671 N N . ASP A 1 87 ? 14.648 -11.883 -4.738 1 92.19 87 ASP A N 1
ATOM 672 C CA . ASP A 1 87 ? 14.234 -13.195 -4.262 1 92.19 87 ASP A CA 1
ATOM 673 C C . ASP A 1 87 ? 15.438 -14.055 -3.883 1 92.19 87 ASP A C 1
ATOM 675 O O . ASP A 1 87 ? 15.727 -15.055 -4.547 1 92.19 87 ASP A O 1
ATOM 679 N N . PRO A 1 88 ? 16.031 -13.859 -2.793 1 86.19 88 PRO A N 1
ATOM 680 C CA . PRO A 1 88 ? 17.297 -14.508 -2.447 1 86.19 88 PRO A CA 1
ATOM 681 C C . PRO A 1 88 ? 17.141 -16 -2.223 1 86.19 88 PRO A C 1
ATOM 683 O O . PRO A 1 88 ? 18.125 -16.75 -2.275 1 86.19 88 PRO A O 1
ATOM 686 N N . GLU A 1 89 ? 16.047 -16.547 -2.041 1 81.31 89 GLU A N 1
ATOM 687 C CA . GLU A 1 89 ? 15.875 -17.969 -1.769 1 81.31 89 GLU A CA 1
ATOM 688 C C . GLU A 1 89 ? 15.672 -18.75 -3.059 1 81.31 89 GLU A C 1
ATOM 690 O O . GLU A 1 89 ? 15.641 -19.984 -3.041 1 81.31 89 GLU A O 1
ATOM 695 N N . TYR A 1 90 ? 15.633 -18.109 -4.125 1 81.38 90 TYR A N 1
ATOM 696 C CA . TYR A 1 90 ? 15.281 -18.625 -5.438 1 81.38 90 TYR A CA 1
ATOM 697 C C . TYR A 1 90 ? 16.281 -19.688 -5.887 1 81.38 90 TYR A C 1
ATOM 699 O O . TYR A 1 90 ? 15.891 -20.75 -6.383 1 81.38 90 TYR A O 1
ATOM 707 N N . LEU A 1 91 ? 17.516 -19.594 -5.68 1 77.88 91 LEU A N 1
ATOM 708 C CA . LEU A 1 91 ? 18.531 -20.391 -6.359 1 77.88 91 LEU A CA 1
ATOM 709 C C . LEU A 1 91 ? 18.812 -21.688 -5.59 1 77.88 91 LEU A C 1
ATOM 711 O O . LEU A 1 91 ? 18.984 -22.75 -6.195 1 77.88 91 LEU A O 1
ATOM 715 N N . GLU A 1 92 ? 18.812 -21.703 -4.348 1 79.44 92 GLU A N 1
ATOM 716 C CA . GLU A 1 92 ? 19.297 -22.891 -3.672 1 79.44 92 GLU A CA 1
ATOM 717 C C . GLU A 1 92 ? 18.25 -23.422 -2.68 1 79.44 92 GLU A C 1
ATOM 719 O O . GLU A 1 92 ? 17.875 -24.594 -2.732 1 79.44 92 GLU A O 1
ATOM 724 N N . ILE A 1 93 ? 17.75 -22.641 -2.006 1 86.88 93 ILE A N 1
ATOM 725 C CA . ILE A 1 93 ? 16.922 -23.047 -0.873 1 86.88 93 ILE A CA 1
ATOM 726 C C . ILE A 1 93 ? 15.625 -23.672 -1.376 1 86.88 93 ILE A C 1
ATOM 728 O O . ILE A 1 93 ? 15.266 -24.781 -0.977 1 86.88 93 ILE A O 1
ATOM 732 N N . ARG A 1 94 ? 15.031 -23.125 -2.285 1 89.31 94 ARG A N 1
ATOM 733 C CA . ARG A 1 94 ? 13.695 -23.531 -2.701 1 89.31 94 ARG A CA 1
ATOM 734 C C . ARG A 1 94 ? 13.727 -24.859 -3.434 1 89.31 94 ARG A C 1
ATOM 736 O O . ARG A 1 94 ? 12.969 -25.781 -3.109 1 89.31 94 ARG A O 1
ATOM 743 N N . PRO A 1 95 ? 14.672 -25.078 -4.359 1 89.12 95 PRO A N 1
ATOM 744 C CA . PRO A 1 95 ? 14.719 -26.375 -5.023 1 89.12 95 PRO A CA 1
ATOM 745 C C . PRO A 1 95 ? 15.023 -27.516 -4.059 1 89.12 95 PRO A C 1
ATOM 747 O O . PRO A 1 95 ? 14.492 -28.625 -4.211 1 89.12 95 PRO A O 1
ATOM 750 N N . GLN A 1 96 ? 15.82 -27.234 -3.145 1 92.44 96 GLN A N 1
ATOM 751 C CA . GLN A 1 96 ? 16.125 -28.25 -2.141 1 92.44 96 GLN A CA 1
ATOM 752 C C . GLN A 1 96 ? 14.898 -28.594 -1.307 1 92.44 96 GLN A C 1
ATOM 754 O O . GLN A 1 96 ? 14.633 -29.766 -1.05 1 92.44 96 GLN A O 1
ATOM 759 N N . GLN A 1 97 ? 14.219 -27.578 -0.919 1 94.19 97 GLN A N 1
ATOM 760 C CA . GLN A 1 97 ? 13.023 -27.781 -0.111 1 94.19 97 GLN A CA 1
ATOM 761 C C . GLN A 1 97 ? 11.961 -28.562 -0.884 1 94.19 97 GLN A C 1
ATOM 763 O O . GLN A 1 97 ? 11.297 -29.438 -0.323 1 94.19 97 GLN A O 1
ATOM 768 N N . HIS A 1 98 ? 11.836 -28.297 -2.129 1 95.12 98 HIS A N 1
ATOM 769 C CA . HIS A 1 98 ? 10.859 -29 -2.959 1 95.12 98 HIS A CA 1
ATOM 770 C C . HIS A 1 98 ? 11.25 -30.453 -3.162 1 95.12 98 HIS A C 1
ATOM 772 O O . HIS A 1 98 ? 10.391 -31.344 -3.111 1 95.12 98 HIS A O 1
ATOM 778 N N . ALA A 1 99 ? 12.5 -30.656 -3.348 1 95.88 99 ALA A N 1
ATOM 779 C CA . ALA A 1 99 ? 12.977 -32.031 -3.494 1 95.88 99 ALA A CA 1
ATOM 780 C C . ALA A 1 99 ? 12.75 -32.844 -2.215 1 95.88 99 ALA A C 1
ATOM 782 O O . ALA A 1 99 ? 12.297 -33.969 -2.264 1 95.88 99 ALA A O 1
ATOM 783 N N . ASP A 1 100 ? 13.078 -32.188 -1.108 1 96.5 100 ASP A N 1
ATOM 784 C CA . ASP A 1 100 ? 12.859 -32.812 0.182 1 96.5 100 ASP A CA 1
ATOM 785 C C . ASP A 1 100 ? 11.383 -33.188 0.364 1 96.5 100 ASP A C 1
ATOM 787 O O . ASP A 1 100 ? 11.062 -34.281 0.812 1 96.5 100 ASP A O 1
ATOM 791 N N . LEU A 1 101 ? 10.547 -32.281 -0.002 1 96 101 LEU A N 1
ATOM 792 C CA . LEU A 1 101 ? 9.109 -32.5 0.114 1 96 101 LEU A CA 1
ATOM 793 C C . LEU A 1 101 ? 8.672 -33.688 -0.728 1 96 101 LEU A C 1
ATOM 795 O O . LEU A 1 101 ? 7.961 -34.562 -0.238 1 96 101 LEU A O 1
ATOM 799 N N . ILE A 1 102 ? 9.102 -33.781 -1.934 1 96.12 102 ILE A N 1
ATOM 800 C CA . ILE A 1 102 ? 8.695 -34.844 -2.863 1 96.12 102 ILE A CA 1
ATOM 801 C C . ILE A 1 102 ? 9.219 -36.188 -2.379 1 96.12 102 ILE A C 1
ATOM 803 O O . ILE A 1 102 ? 8.469 -37.156 -2.314 1 96.12 102 ILE A O 1
ATOM 807 N N . CYS A 1 103 ? 10.453 -36.219 -1.952 1 95.88 103 CYS A N 1
ATOM 808 C CA . CYS A 1 103 ? 11.094 -37.469 -1.55 1 95.88 103 CYS A CA 1
ATOM 809 C C . CYS A 1 103 ? 10.477 -38 -0.263 1 95.88 103 CYS A C 1
ATOM 811 O O . CYS A 1 103 ? 10.367 -39.219 -0.084 1 95.88 103 CYS A O 1
ATOM 813 N N . THR A 1 104 ? 10.117 -37.094 0.563 1 95.44 104 THR A N 1
ATOM 814 C CA . THR A 1 104 ? 9.609 -37.5 1.868 1 95.44 104 THR A CA 1
ATOM 815 C C . THR A 1 104 ? 8.125 -37.844 1.789 1 95.44 104 THR A C 1
ATOM 817 O O . THR A 1 104 ? 7.688 -38.844 2.34 1 95.44 104 THR A O 1
ATOM 820 N N . SER A 1 105 ? 7.367 -37.062 1.053 1 95.25 105 SER A N 1
ATOM 821 C CA . SER A 1 105 ? 5.914 -37.188 1.122 1 95.25 105 SER A CA 1
ATOM 822 C C . SER A 1 105 ? 5.371 -38 -0.044 1 95.25 105 SER A C 1
ATOM 824 O O . SER A 1 105 ? 4.281 -38.594 0.047 1 95.25 105 SER A O 1
ATOM 826 N N . PHE A 1 106 ? 6.148 -38.031 -1.144 1 96 106 PHE A N 1
ATOM 827 C CA . PHE A 1 106 ? 5.648 -38.688 -2.344 1 96 106 PHE A CA 1
ATOM 828 C C . PHE A 1 106 ? 6.73 -39.562 -2.977 1 96 106 PHE A C 1
ATOM 830 O O . PHE A 1 106 ? 7.004 -39.438 -4.172 1 96 106 PHE A O 1
ATOM 837 N N . PRO A 1 107 ? 7.297 -40.469 -2.234 1 94.5 107 PRO A N 1
ATOM 838 C CA . PRO A 1 107 ? 8.406 -41.281 -2.766 1 94.5 107 PRO A CA 1
ATOM 839 C C . PRO A 1 107 ? 7.98 -42.156 -3.936 1 94.5 107 PRO A C 1
ATOM 841 O O . PRO A 1 107 ? 8.805 -42.469 -4.797 1 94.5 107 PRO A O 1
ATOM 844 N N . GLU A 1 108 ? 6.762 -42.5 -4.051 1 94.81 108 GLU A N 1
ATOM 845 C CA . GLU A 1 108 ? 6.254 -43.406 -5.082 1 94.81 108 GLU A CA 1
ATOM 846 C C . GLU A 1 108 ? 6.328 -42.781 -6.465 1 94.81 108 GLU A C 1
ATOM 848 O O . GLU A 1 108 ? 6.238 -43.469 -7.48 1 94.81 108 GLU A O 1
ATOM 853 N N . MET A 1 109 ? 6.512 -41.469 -6.484 1 95.81 109 MET A N 1
ATOM 854 C CA . MET A 1 109 ? 6.609 -40.75 -7.754 1 95.81 109 MET A CA 1
ATOM 855 C C . MET A 1 109 ? 7.836 -41.188 -8.539 1 95.81 109 MET A C 1
ATOM 857 O O . MET A 1 109 ? 7.887 -41.062 -9.766 1 95.81 109 MET A O 1
ATOM 861 N N . ARG A 1 110 ? 8.789 -41.812 -7.812 1 94.69 110 ARG A N 1
ATOM 862 C CA . ARG A 1 110 ? 10.031 -42.25 -8.438 1 94.69 110 ARG A CA 1
ATOM 863 C C . ARG A 1 110 ? 9.766 -43.344 -9.453 1 94.69 110 ARG A C 1
ATOM 865 O O . ARG A 1 110 ? 10.578 -43.562 -10.359 1 94.69 110 ARG A O 1
ATOM 872 N N . GLU A 1 111 ? 8.656 -43.938 -9.359 1 93.12 111 GLU A N 1
ATOM 873 C CA . GLU A 1 111 ? 8.336 -45.125 -10.188 1 93.12 111 GLU A CA 1
ATOM 874 C C . GLU A 1 111 ? 7.73 -44.688 -11.523 1 93.12 111 GLU A C 1
ATOM 876 O O . GLU A 1 111 ? 7.555 -45.5 -12.422 1 93.12 111 GLU A O 1
ATOM 881 N N . GLY A 1 112 ? 7.434 -43.406 -11.734 1 94.31 112 GLY A N 1
ATOM 882 C CA . GLY A 1 112 ? 6.781 -42.938 -12.945 1 94.31 112 GLY A CA 1
ATOM 883 C C . GLY A 1 112 ? 7.539 -41.812 -13.633 1 94.31 112 GLY A C 1
ATOM 884 O O . GLY A 1 112 ? 8.602 -41.406 -13.172 1 94.31 112 GLY A O 1
ATOM 885 N N . ARG A 1 113 ? 6.98 -41.375 -14.797 1 96.81 113 ARG A N 1
ATOM 886 C CA . ARG A 1 113 ? 7.52 -40.219 -15.531 1 96.81 113 ARG A CA 1
ATOM 887 C C . ARG A 1 113 ? 7.066 -38.906 -14.906 1 96.81 113 ARG A C 1
ATOM 889 O O . ARG A 1 113 ? 5.871 -38.688 -14.75 1 96.81 113 ARG A O 1
ATOM 896 N N . VAL A 1 114 ? 8.039 -38.125 -14.578 1 97.62 114 VAL A N 1
ATOM 897 C CA . VAL A 1 114 ? 7.75 -36.844 -13.891 1 97.62 114 VAL A CA 1
ATOM 898 C C . VAL A 1 114 ? 8.125 -35.688 -14.789 1 97.62 114 VAL A C 1
ATOM 900 O O . VAL A 1 114 ? 9.219 -35.656 -15.367 1 97.62 114 VAL A O 1
ATOM 903 N N . LEU A 1 115 ? 7.195 -34.781 -14.984 1 97.44 115 LEU A N 1
ATOM 904 C CA . LEU A 1 115 ? 7.48 -33.5 -15.648 1 97.44 115 LEU A C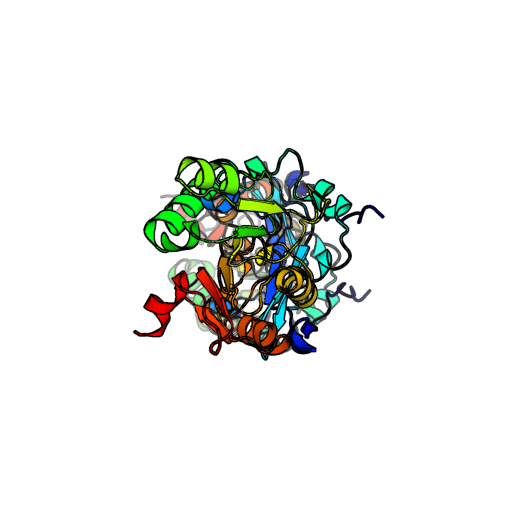A 1
ATOM 905 C C . LEU A 1 115 ? 7.566 -32.375 -14.641 1 97.44 115 LEU A C 1
ATOM 907 O O . LEU A 1 115 ? 6.664 -32.188 -13.82 1 97.44 115 LEU A O 1
ATOM 911 N N . ASP A 1 116 ? 8.695 -31.719 -14.648 1 97.12 116 ASP A N 1
ATOM 912 C CA . ASP A 1 116 ? 8.812 -30.453 -13.93 1 97.12 116 ASP A CA 1
ATOM 913 C C . ASP A 1 116 ? 8.469 -29.266 -14.836 1 97.12 116 ASP A C 1
ATOM 915 O O . ASP A 1 116 ? 9.352 -28.703 -15.484 1 97.12 116 ASP A O 1
ATOM 919 N N . PHE A 1 117 ? 7.145 -28.906 -14.852 1 97.25 117 PHE A N 1
ATOM 920 C CA . PHE A 1 117 ? 6.645 -27.828 -15.695 1 97.25 117 PHE A CA 1
ATOM 921 C C . PHE A 1 117 ? 6.938 -26.469 -15.062 1 97.25 117 PHE A C 1
ATOM 923 O O . PHE A 1 117 ? 6.582 -26.219 -13.906 1 97.25 117 PHE A O 1
ATOM 930 N N . GLY A 1 118 ? 7.465 -25.531 -15.836 1 95.75 118 GLY A N 1
ATOM 931 C CA . GLY A 1 118 ? 7.949 -24.281 -15.273 1 95.75 118 GLY A CA 1
ATOM 932 C C . GLY A 1 118 ? 9.203 -24.453 -14.438 1 95.75 118 GLY A C 1
ATOM 933 O O . GLY A 1 118 ? 9.289 -23.922 -13.328 1 95.75 118 GLY A O 1
ATOM 934 N N . SER A 1 119 ? 10.172 -25.156 -14.914 1 93.44 119 SER A N 1
ATOM 935 C CA . SER A 1 119 ? 11.305 -25.672 -14.148 1 93.44 119 SER A CA 1
ATOM 936 C C . SER A 1 119 ? 12.344 -24.578 -13.906 1 93.44 119 SER A C 1
ATOM 938 O O . SER A 1 119 ? 13.242 -24.75 -13.078 1 93.44 119 SER A O 1
ATOM 940 N N . GLY A 1 120 ? 12.188 -23.438 -14.617 1 89.38 120 GLY A N 1
ATOM 941 C CA . GLY A 1 120 ? 13.234 -22.438 -14.508 1 89.38 120 GLY A CA 1
ATOM 942 C C . GLY A 1 120 ? 14.609 -22.953 -14.875 1 89.38 120 GLY A C 1
ATOM 943 O O . GLY A 1 120 ? 14.812 -23.453 -15.984 1 89.38 120 GLY A O 1
ATOM 944 N N . LEU A 1 121 ? 15.531 -23.047 -13.891 1 84.12 121 LEU A N 1
ATOM 945 C CA . LEU A 1 121 ? 16.906 -23.453 -14.156 1 84.12 121 LEU A CA 1
ATOM 946 C C . LEU A 1 121 ? 17.047 -24.969 -14.094 1 84.12 121 LEU A C 1
ATOM 948 O O . LEU A 1 121 ? 18.141 -25.5 -14.234 1 84.12 121 LEU A O 1
ATOM 952 N N . GLY A 1 122 ? 15.898 -25.656 -13.828 1 88.5 122 GLY A N 1
ATOM 953 C CA . GLY A 1 122 ? 15.922 -27.109 -13.812 1 88.5 122 GLY A CA 1
ATOM 954 C C . GLY A 1 122 ? 16.578 -27.688 -12.57 1 88.5 122 GLY A C 1
ATOM 955 O O . GLY A 1 122 ? 17 -28.844 -12.562 1 88.5 122 GLY A O 1
ATOM 956 N N . LEU A 1 123 ? 16.688 -26.938 -11.547 1 90 123 LEU A N 1
ATOM 957 C CA . LEU A 1 123 ? 17.406 -27.344 -10.344 1 90 123 LEU A CA 1
ATOM 958 C C . LEU A 1 123 ? 16.641 -28.453 -9.625 1 90 123 LEU A C 1
ATOM 960 O O . LEU A 1 123 ? 17.25 -29.328 -9 1 90 123 LEU A O 1
ATOM 964 N N . LEU A 1 124 ? 15.367 -28.453 -9.703 1 93.75 124 LEU A N 1
ATOM 965 C CA . LEU A 1 124 ? 14.57 -29.5 -9.055 1 93.75 124 LEU A CA 1
ATOM 966 C C . LEU A 1 124 ? 14.844 -30.859 -9.68 1 93.75 124 LEU A C 1
ATOM 968 O O . LEU A 1 124 ? 15.016 -31.844 -8.969 1 93.75 124 LEU A O 1
ATOM 972 N N . GLU A 1 125 ? 14.875 -30.906 -10.977 1 93.81 125 GLU A N 1
ATOM 973 C CA . GLU A 1 125 ? 15.195 -32.156 -11.664 1 93.81 125 GLU A CA 1
ATOM 974 C C . GLU A 1 125 ? 16.516 -32.75 -11.18 1 93.81 125 GLU A C 1
ATOM 976 O O . GLU A 1 125 ? 16.609 -33.938 -10.859 1 93.81 125 GLU A O 1
ATOM 981 N N . ARG A 1 126 ? 17.484 -31.875 -11.07 1 93.31 126 ARG A N 1
ATOM 982 C CA . ARG A 1 126 ? 18.812 -32.312 -10.641 1 93.31 126 ARG A CA 1
ATOM 983 C C . ARG A 1 126 ? 18.766 -32.906 -9.234 1 93.31 126 ARG A C 1
ATOM 985 O O . ARG A 1 126 ? 19.375 -33.938 -8.977 1 93.31 126 ARG A O 1
ATOM 992 N N . LYS A 1 127 ? 18.031 -32.219 -8.406 1 95.12 127 LYS A N 1
ATOM 993 C CA . LYS A 1 127 ? 17.938 -32.688 -7.023 1 95.12 127 LYS A CA 1
ATOM 994 C C . LYS A 1 127 ? 17.172 -34 -6.922 1 95.12 127 LYS A C 1
ATOM 996 O O . LYS A 1 127 ? 17.531 -34.875 -6.129 1 95.12 127 LYS A O 1
ATOM 1001 N N . LEU A 1 128 ? 16.156 -34.156 -7.68 1 96.12 128 LEU A N 1
ATOM 1002 C CA . LEU A 1 128 ? 15.352 -35.375 -7.648 1 96.12 128 LEU A CA 1
ATOM 1003 C C . LEU A 1 128 ? 16.125 -36.562 -8.234 1 96.12 128 LEU A C 1
ATOM 1005 O O . LEU A 1 128 ? 16.109 -37.656 -7.68 1 96.12 128 LEU A O 1
ATOM 1009 N N . VAL A 1 129 ? 16.859 -36.312 -9.297 1 94.94 129 VAL A N 1
ATOM 1010 C CA . VAL A 1 129 ? 17.656 -37.344 -9.938 1 94.94 129 VAL A CA 1
ATOM 1011 C C . VAL A 1 129 ? 18.719 -37.844 -8.961 1 94.94 129 VAL A C 1
ATOM 1013 O O . VAL A 1 129 ? 18.922 -39.062 -8.836 1 94.94 129 VAL A O 1
ATOM 1016 N N . SER A 1 130 ? 19.297 -36.938 -8.258 1 94.62 130 SER A N 1
ATOM 1017 C CA . SER A 1 130 ? 20.328 -37.312 -7.289 1 94.62 130 SER A CA 1
ATOM 1018 C C . SER A 1 130 ? 19.734 -38.125 -6.141 1 94.62 130 SER A C 1
ATOM 1020 O O . SER A 1 130 ? 20.469 -38.75 -5.391 1 94.62 130 SER A O 1
ATOM 1022 N N . ARG A 1 131 ? 18.422 -38.156 -6.098 1 94.69 131 ARG A N 1
ATOM 1023 C CA . ARG A 1 131 ? 17.75 -38.844 -5 1 94.69 131 ARG A CA 1
ATOM 1024 C C . ARG A 1 131 ? 17.016 -40.062 -5.5 1 94.69 131 ARG A C 1
ATOM 1026 O O . ARG A 1 131 ? 16.094 -40.562 -4.848 1 94.69 131 ARG A O 1
ATOM 1033 N N . GLY A 1 132 ? 17.25 -40.438 -6.668 1 93.75 132 GLY A N 1
ATOM 1034 C CA . GLY A 1 132 ? 16.781 -41.75 -7.133 1 93.75 132 GLY A CA 1
ATOM 1035 C C . GLY A 1 132 ? 15.641 -41.656 -8.133 1 93.75 132 GLY A C 1
ATOM 1036 O O . GLY A 1 132 ? 15.117 -42.656 -8.586 1 93.75 132 GLY A O 1
ATOM 1037 N N . PHE A 1 133 ? 15.258 -40.438 -8.5 1 95.44 133 PHE A N 1
ATOM 1038 C CA . PHE A 1 133 ? 14.281 -40.25 -9.57 1 95.44 133 PHE A CA 1
ATOM 1039 C C . PHE A 1 133 ? 14.945 -40.375 -10.938 1 95.44 133 PHE A C 1
ATOM 1041 O O . PHE A 1 133 ? 15.82 -39.562 -11.273 1 95.44 133 PHE A O 1
ATOM 1048 N N . THR A 1 134 ? 14.531 -41.281 -11.758 1 91.94 134 THR A N 1
ATOM 1049 C CA . THR A 1 134 ? 15.32 -41.594 -12.953 1 91.94 134 THR A CA 1
ATOM 1050 C C . THR A 1 134 ? 14.656 -41 -14.195 1 91.94 134 THR A C 1
ATOM 1052 O O . THR A 1 134 ? 15.289 -40.875 -15.25 1 91.94 134 THR A O 1
ATOM 1055 N N . ASP A 1 135 ? 13.43 -40.688 -14.172 1 96.38 135 ASP A N 1
ATOM 1056 C CA . ASP A 1 135 ? 12.719 -40.188 -15.336 1 96.38 135 ASP A CA 1
ATOM 1057 C C . ASP A 1 135 ? 12.055 -38.844 -15.023 1 96.38 135 ASP A C 1
ATOM 1059 O O . ASP A 1 135 ? 10.828 -38.75 -14.898 1 96.38 135 ASP A O 1
ATOM 1063 N N . VAL A 1 136 ? 12.852 -37.906 -14.875 1 96.44 136 VAL A N 1
ATOM 1064 C CA . VAL A 1 136 ? 12.398 -36.531 -14.617 1 96.44 136 VAL A CA 1
ATOM 1065 C C . VAL A 1 136 ? 12.781 -35.625 -15.789 1 96.44 136 VAL A C 1
ATOM 1067 O O . VAL A 1 136 ? 13.93 -35.625 -16.234 1 96.44 136 VAL A O 1
ATOM 1070 N N . THR A 1 137 ? 11.82 -34.938 -16.328 1 95.44 137 THR A N 1
ATOM 1071 C CA . THR A 1 137 ? 12.016 -34 -17.438 1 95.44 137 THR A CA 1
ATOM 1072 C C . THR A 1 137 ? 11.68 -32.594 -17.016 1 95.44 137 THR A C 1
ATOM 1074 O O . THR A 1 137 ? 10.625 -32.344 -16.438 1 95.44 137 THR A O 1
ATOM 1077 N N . SER A 1 138 ? 12.602 -31.672 -17.312 1 95.12 138 SER A N 1
ATOM 1078 C CA . SER A 1 138 ? 12.359 -30.266 -17.062 1 95.12 138 SER A CA 1
ATOM 1079 C C . SER A 1 138 ? 11.844 -29.562 -18.312 1 95.12 138 SER A C 1
ATOM 1081 O O . SER A 1 138 ? 12.305 -29.844 -19.422 1 95.12 138 SER A O 1
ATOM 1083 N N . TYR A 1 139 ? 10.867 -28.703 -18.094 1 95.69 139 TYR A N 1
ATOM 1084 C CA . TYR A 1 139 ? 10.344 -27.906 -19.188 1 95.69 139 TYR A CA 1
ATOM 1085 C C . TYR A 1 139 ? 9.898 -26.531 -18.688 1 95.69 139 TYR A C 1
ATOM 1087 O O . TYR A 1 139 ? 9.141 -26.422 -17.734 1 95.69 139 TYR A O 1
ATOM 1095 N N . ASP A 1 140 ? 10.367 -25.562 -19.281 1 93.81 140 ASP A N 1
ATOM 1096 C CA . ASP A 1 140 ? 9.945 -24.188 -19.047 1 93.81 140 ASP A CA 1
ATOM 1097 C C . ASP A 1 140 ? 9.688 -23.469 -20.375 1 93.81 140 ASP A C 1
ATOM 1099 O O . ASP A 1 140 ? 10.625 -23.203 -21.125 1 93.81 140 ASP A O 1
ATOM 1103 N N . PRO A 1 141 ? 8.461 -23.125 -20.594 1 88.75 141 PRO A N 1
ATOM 1104 C CA . PRO A 1 141 ? 8.141 -22.5 -21.875 1 88.75 141 PRO A CA 1
ATOM 1105 C C . PRO A 1 141 ? 8.891 -21.188 -22.109 1 88.75 141 PRO A C 1
ATOM 1107 O O . PRO A 1 141 ? 8.992 -20.719 -23.234 1 88.75 141 PRO A O 1
ATOM 1110 N N . PHE A 1 142 ? 9.445 -20.578 -21.109 1 84 142 PHE A N 1
ATOM 1111 C CA . PHE A 1 142 ? 10.117 -19.281 -21.234 1 84 142 PHE A CA 1
ATOM 1112 C C . PHE A 1 142 ? 11.617 -19.469 -21.453 1 84 142 PHE A C 1
ATOM 1114 O O . PHE A 1 142 ? 12.203 -18.828 -22.344 1 84 142 PHE A O 1
ATOM 1121 N N . SER A 1 143 ? 12.219 -20.344 -20.719 1 79.38 143 SER A N 1
ATOM 1122 C CA . SER A 1 143 ? 13.672 -20.469 -20.75 1 79.38 143 SER A CA 1
ATOM 1123 C C . SER A 1 143 ? 14.109 -21.594 -21.688 1 79.38 143 SER A C 1
ATOM 1125 O O . SER A 1 143 ? 15.203 -21.547 -22.25 1 79.38 143 SER A O 1
ATOM 1127 N N . HIS A 1 144 ? 13.375 -22.641 -21.703 1 75.31 144 HIS A N 1
ATOM 1128 C CA . HIS A 1 144 ? 13.688 -23.797 -22.547 1 75.31 144 HIS A CA 1
ATOM 1129 C C . HIS A 1 144 ? 12.492 -24.188 -23.406 1 75.31 144 HIS A C 1
ATOM 1131 O O . HIS A 1 144 ? 11.75 -25.109 -23.062 1 75.31 144 HIS A O 1
ATOM 1137 N N . PRO A 1 145 ? 12.477 -23.656 -24.562 1 73.81 145 PRO A N 1
ATOM 1138 C CA . PRO A 1 145 ? 11.18 -23.688 -25.25 1 73.81 145 PRO A CA 1
ATOM 1139 C C . PRO A 1 145 ? 10.969 -24.984 -26.031 1 73.81 145 PRO A C 1
ATOM 1141 O O . PRO A 1 145 ? 9.891 -25.219 -26.594 1 73.81 145 PRO A O 1
ATOM 1144 N N . VAL A 1 146 ? 11.891 -26 -25.922 1 86.44 146 VAL A N 1
ATOM 1145 C CA . VAL A 1 146 ? 11.562 -27.234 -26.641 1 86.44 146 VAL A CA 1
ATOM 1146 C C . VAL A 1 146 ? 10.641 -28.094 -25.781 1 86.44 146 VAL A C 1
ATOM 1148 O O . VAL A 1 146 ? 11.047 -28.609 -24.75 1 86.44 146 VAL A O 1
ATOM 1151 N N . PRO A 1 147 ? 9.469 -28.234 -26.25 1 92.25 147 PRO A N 1
ATOM 1152 C CA . PRO A 1 147 ? 8.5 -29 -25.469 1 92.25 147 PRO A CA 1
ATOM 1153 C C . PRO A 1 147 ? 8.875 -30.484 -25.344 1 92.25 147 PRO A C 1
ATOM 1155 O O . PRO A 1 147 ? 9.398 -31.062 -26.297 1 92.25 147 PRO A O 1
ATOM 1158 N N . PRO A 1 148 ? 8.695 -31 -24.203 1 93.25 148 PRO A N 1
ATOM 1159 C CA . PRO A 1 148 ? 8.938 -32.438 -24.047 1 93.25 148 PRO A CA 1
ATOM 1160 C C . PRO A 1 148 ? 7.934 -33.281 -24.828 1 93.25 148 PRO A C 1
ATOM 1162 O O . PRO A 1 148 ? 6.844 -32.812 -25.156 1 93.25 148 PRO A O 1
ATOM 1165 N N . GLU A 1 149 ? 8.414 -34.531 -25.094 1 93.56 149 GLU A N 1
ATOM 1166 C CA . GLU A 1 149 ? 7.539 -35.469 -25.781 1 93.56 149 GLU A CA 1
ATOM 1167 C C . GLU A 1 149 ? 6.824 -36.375 -24.797 1 93.56 149 GLU A C 1
ATOM 1169 O O . GLU A 1 149 ? 7.391 -36.75 -23.766 1 93.56 149 GLU A O 1
ATOM 1174 N N . GLY A 1 150 ? 5.52 -36.656 -25.188 1 95.25 150 GLY A N 1
ATOM 1175 C CA . GLY A 1 150 ? 4.773 -37.656 -24.422 1 95.25 150 GLY A CA 1
ATOM 1176 C C . GLY A 1 150 ? 4.008 -37.062 -23.266 1 95.25 150 GLY A C 1
ATOM 1177 O O . GLY A 1 150 ? 3.789 -35.844 -23.203 1 95.25 150 GLY A O 1
ATOM 1178 N N . ARG A 1 151 ? 3.473 -38 -22.516 1 97.62 151 ARG A N 1
ATOM 1179 C CA . ARG A 1 151 ? 2.678 -37.656 -21.344 1 97.62 151 ARG A CA 1
ATOM 1180 C C . ARG A 1 151 ? 3.324 -38.188 -20.078 1 97.62 151 ARG A C 1
ATOM 1182 O O . ARG A 1 151 ? 4.227 -39.031 -20.141 1 97.62 151 ARG A O 1
ATOM 1189 N N . PHE A 1 152 ? 2.889 -37.688 -18.969 1 98 152 PHE A N 1
ATOM 1190 C CA . PHE A 1 152 ? 3.598 -37.938 -17.719 1 98 152 PHE A CA 1
ATOM 1191 C C . PHE A 1 152 ? 2.635 -38.406 -16.641 1 98 152 PHE A C 1
ATOM 1193 O O . PHE A 1 152 ? 1.459 -38.062 -16.641 1 98 152 PHE A O 1
ATOM 1200 N N . ASP A 1 153 ? 3.162 -39.25 -15.742 1 97.25 153 ASP A N 1
ATOM 1201 C CA . ASP A 1 153 ? 2.393 -39.75 -14.602 1 97.25 153 ASP A CA 1
ATOM 1202 C C . ASP A 1 153 ? 2.168 -38.625 -13.578 1 97.25 153 ASP A C 1
ATOM 1204 O O . ASP A 1 153 ? 1.136 -38.594 -12.906 1 97.25 153 ASP A O 1
ATOM 1208 N N . THR A 1 154 ? 3.15 -37.875 -13.453 1 97.94 154 THR A N 1
ATOM 1209 C CA . THR A 1 154 ? 3.113 -36.75 -12.516 1 97.94 154 THR A CA 1
ATOM 1210 C C . THR A 1 154 ? 3.637 -35.469 -13.172 1 97.94 154 THR A C 1
ATOM 1212 O O . THR A 1 154 ? 4.707 -35.469 -13.781 1 97.94 154 THR A O 1
ATOM 1215 N N . ILE A 1 155 ? 2.924 -34.469 -13.062 1 98.31 155 ILE A N 1
ATOM 1216 C CA . ILE A 1 155 ? 3.391 -33.125 -13.43 1 98.31 155 ILE A CA 1
ATOM 1217 C C . ILE A 1 155 ? 3.574 -32.281 -12.164 1 98.31 155 ILE A C 1
ATOM 1219 O O . ILE A 1 155 ? 2.645 -32.156 -11.367 1 98.31 155 ILE A O 1
ATOM 1223 N N . LEU A 1 156 ? 4.805 -31.875 -11.977 1 98.19 156 LEU A N 1
ATOM 1224 C CA . LEU A 1 156 ? 5.117 -30.906 -10.93 1 98.19 156 LEU A CA 1
ATOM 1225 C C . LEU A 1 156 ? 5.117 -29.484 -11.484 1 98.19 156 LEU A C 1
ATOM 1227 O O . LEU A 1 156 ? 5.574 -29.25 -12.602 1 98.19 156 LEU A O 1
ATOM 1231 N N . SER A 1 157 ? 4.574 -28.562 -10.734 1 98.06 157 SER A N 1
ATOM 1232 C CA . SER A 1 157 ? 4.621 -27.141 -11.094 1 98.06 157 SER A CA 1
ATOM 1233 C C . SER A 1 157 ? 4.754 -26.266 -9.852 1 98.06 157 SER A C 1
ATOM 1235 O O . SER A 1 157 ? 3.758 -25.75 -9.344 1 98.06 157 SER A O 1
ATOM 1237 N N . PHE A 1 158 ? 5.957 -26.078 -9.461 1 96.25 158 PHE A N 1
ATOM 1238 C CA . PHE A 1 158 ? 6.254 -25.328 -8.242 1 96.25 158 PHE A CA 1
ATOM 1239 C C . PHE A 1 158 ? 6.703 -23.906 -8.562 1 96.25 158 PHE A C 1
ATOM 1241 O O . PHE A 1 158 ? 7.613 -23.719 -9.375 1 96.25 158 PHE A O 1
ATOM 1248 N N . GLU A 1 159 ? 6.043 -22.906 -7.945 1 93.94 159 GLU A N 1
ATOM 1249 C CA . GLU A 1 159 ? 6.367 -21.5 -8.141 1 93.94 159 GLU A CA 1
ATOM 1250 C C . GLU A 1 159 ? 6.078 -21.062 -9.578 1 93.94 159 GLU A C 1
ATOM 1252 O O . GLU A 1 159 ? 6.922 -20.422 -10.219 1 93.94 159 GLU A O 1
ATOM 1257 N N . VAL A 1 160 ? 4.98 -21.438 -10.086 1 97.06 160 VAL A N 1
ATOM 1258 C CA . VAL A 1 160 ? 4.645 -21.141 -11.477 1 97.06 160 VAL A CA 1
ATOM 1259 C C . VAL A 1 160 ? 3.307 -20.406 -11.531 1 97.06 160 VAL A C 1
ATOM 1261 O O . VAL A 1 160 ? 3.193 -19.359 -12.18 1 97.06 160 VAL A O 1
ATOM 1264 N N . PHE A 1 161 ? 2.295 -20.812 -10.789 1 98.31 161 PHE A N 1
ATOM 1265 C CA . PHE A 1 161 ? 0.916 -20.359 -10.922 1 98.31 161 PHE A CA 1
ATOM 1266 C C . PHE A 1 161 ? 0.807 -18.875 -10.609 1 98.31 161 PHE A C 1
ATOM 1268 O O . PHE A 1 161 ? 0.071 -18.141 -11.273 1 98.31 161 PHE A O 1
ATOM 1275 N N . GLU A 1 162 ? 1.525 -18.391 -9.617 1 98.31 162 GLU A N 1
ATOM 1276 C CA . GLU A 1 162 ? 1.467 -16.984 -9.219 1 98.31 162 GLU A CA 1
ATOM 1277 C C . GLU A 1 162 ? 2.217 -16.109 -10.219 1 98.31 162 GLU A C 1
ATOM 1279 O O . GLU A 1 162 ? 2.051 -14.891 -10.219 1 98.31 162 GLU A O 1
ATOM 1284 N N . HIS A 1 163 ? 2.982 -16.719 -11.125 1 97.44 163 HIS A N 1
ATOM 1285 C CA . HIS A 1 163 ? 3.822 -15.969 -12.062 1 97.44 163 HIS A CA 1
ATOM 1286 C C . HIS A 1 163 ? 3.156 -15.859 -13.43 1 97.44 163 HIS A C 1
ATOM 1288 O O . HIS A 1 163 ? 3.656 -15.148 -14.312 1 97.44 163 HIS A O 1
ATOM 1294 N N . HIS A 1 164 ? 2.137 -16.531 -13.656 1 97.06 164 HIS A N 1
ATOM 1295 C CA . HIS A 1 164 ? 1.553 -16.594 -14.992 1 97.06 164 HIS A CA 1
ATOM 1296 C C . HIS A 1 164 ? 0.329 -15.688 -15.094 1 97.06 164 HIS A C 1
ATOM 1298 O O . HIS A 1 164 ? -0.574 -15.758 -14.258 1 97.06 164 HIS A O 1
ATOM 1304 N N . PRO A 1 165 ? 0.18 -14.914 -16.141 1 96.94 165 PRO A N 1
ATOM 1305 C CA . PRO A 1 165 ? -0.901 -13.93 -16.25 1 96.94 165 PRO A CA 1
ATOM 1306 C C . PRO A 1 165 ? -2.199 -14.531 -16.781 1 96.94 165 PRO A C 1
ATOM 1308 O O . PRO A 1 165 ? -3.248 -13.883 -16.734 1 96.94 165 PRO A O 1
ATOM 1311 N N . ALA A 1 166 ? -2.17 -15.758 -17.281 1 97.56 166 ALA A N 1
ATOM 1312 C CA . ALA A 1 166 ? -3.332 -16.375 -17.906 1 97.56 166 ALA A CA 1
ATOM 1313 C C . ALA A 1 166 ? -3.617 -17.75 -17.297 1 97.56 166 ALA A C 1
ATOM 1315 O O . ALA A 1 166 ? -3.188 -18.781 -17.828 1 97.56 166 ALA A O 1
ATOM 1316 N N . PRO A 1 167 ? -4.5 -17.734 -16.25 1 98.31 167 PRO A N 1
ATOM 1317 C CA . PRO A 1 167 ? -4.695 -18.969 -15.477 1 98.31 167 PRO A CA 1
ATOM 1318 C C . PRO A 1 167 ? -5.293 -20.094 -16.312 1 98.31 167 PRO A C 1
ATOM 1320 O O . PRO A 1 167 ? -4.883 -21.25 -16.172 1 98.31 167 PRO A O 1
ATOM 1323 N N . VAL A 1 168 ? -6.215 -19.797 -17.203 1 98.44 168 VAL A N 1
ATOM 1324 C CA . VAL A 1 168 ? -6.863 -20.828 -18.016 1 98.44 168 VAL A CA 1
ATOM 1325 C C . VAL A 1 168 ? -5.863 -21.406 -19 1 98.44 168 VAL A C 1
ATOM 1327 O O . VAL A 1 168 ? -5.746 -22.625 -19.141 1 98.44 168 VAL A O 1
ATOM 1330 N N . ASP A 1 169 ? -5.125 -20.547 -19.641 1 97.44 169 ASP A N 1
ATOM 1331 C CA . ASP A 1 169 ? -4.117 -20.984 -20.609 1 97.44 169 ASP A CA 1
ATOM 1332 C C . ASP A 1 169 ? -3.059 -21.844 -19.938 1 97.44 169 ASP A C 1
ATOM 1334 O O . ASP A 1 169 ? -2.621 -22.859 -20.5 1 97.44 169 ASP A O 1
ATOM 1338 N N . LEU A 1 170 ? -2.639 -21.438 -18.797 1 97.56 170 LEU A N 1
ATOM 1339 C CA . LEU A 1 170 ? -1.632 -22.203 -18.062 1 97.56 170 LEU A CA 1
ATOM 1340 C C . LEU A 1 170 ? -2.123 -23.609 -17.781 1 97.56 170 LEU A C 1
ATOM 1342 O O . LEU A 1 170 ? -1.417 -24.594 -18.062 1 97.56 170 LEU A O 1
ATOM 1346 N N . PHE A 1 171 ? -3.303 -23.734 -17.266 1 97.94 171 PHE A N 1
ATOM 1347 C CA . PHE A 1 171 ? -3.881 -25.031 -16.969 1 97.94 171 PHE A CA 1
ATOM 1348 C C . PHE A 1 171 ? -3.982 -25.875 -18.234 1 97.94 171 PHE A C 1
ATOM 1350 O O . PHE A 1 171 ? -3.629 -27.062 -18.234 1 97.94 171 PHE A O 1
ATOM 1357 N N . ASP A 1 172 ? -4.445 -25.234 -19.281 1 97.62 172 ASP A N 1
ATOM 1358 C CA . ASP A 1 172 ? -4.578 -25.938 -20.562 1 97.62 172 ASP A CA 1
ATOM 1359 C C . ASP A 1 172 ? -3.232 -26.5 -21.031 1 97.62 172 ASP A C 1
ATOM 1361 O O . ASP A 1 172 ? -3.145 -27.641 -21.469 1 97.62 172 ASP A O 1
ATOM 1365 N N . GLN A 1 173 ? -2.26 -25.703 -20.906 1 96.31 173 GLN A N 1
ATOM 1366 C CA . GLN A 1 173 ? -0.924 -26.109 -21.328 1 96.31 173 GLN A CA 1
ATOM 1367 C C . GLN A 1 173 ? -0.419 -27.281 -20.484 1 96.31 173 GLN A C 1
ATOM 1369 O O . GLN A 1 173 ? 0.115 -28.25 -21.031 1 96.31 173 GLN A O 1
ATOM 1374 N N . ILE A 1 174 ? -0.583 -27.188 -19.203 1 97.94 174 ILE A N 1
ATOM 1375 C CA . ILE A 1 174 ? -0.086 -28.219 -18.297 1 97.94 174 ILE A CA 1
ATOM 1376 C C . ILE A 1 174 ? -0.813 -29.547 -18.562 1 97.94 174 ILE A C 1
ATOM 1378 O O . ILE A 1 174 ? -0.185 -30.594 -18.641 1 97.94 174 ILE A O 1
ATOM 1382 N N . MET A 1 175 ? -2.113 -29.469 -18.766 1 97.44 175 MET A N 1
ATOM 1383 C CA . MET A 1 175 ? -2.947 -30.672 -18.891 1 97.44 175 MET A CA 1
ATOM 1384 C C . MET A 1 175 ? -2.639 -31.422 -20.172 1 97.44 175 MET A C 1
ATOM 1386 O O . MET A 1 175 ? -2.924 -32.625 -20.281 1 97.44 175 MET A O 1
ATOM 1390 N N . ARG A 1 176 ? -2.041 -30.766 -21.141 1 96.44 176 ARG A N 1
ATOM 1391 C CA . ARG A 1 176 ? -1.652 -31.422 -22.375 1 96.44 176 ARG A CA 1
ATOM 1392 C C . ARG A 1 176 ? -0.617 -32.531 -22.125 1 96.44 176 ARG A C 1
ATOM 1394 O O . ARG A 1 176 ? -0.488 -33.469 -22.906 1 96.44 176 ARG A O 1
ATOM 1401 N N . TYR A 1 177 ? 0.062 -32.406 -21.031 1 97.69 177 TYR A N 1
ATOM 1402 C CA . TYR A 1 177 ? 1.159 -33.344 -20.75 1 97.69 177 TYR A CA 1
ATOM 1403 C C . TYR A 1 177 ? 0.726 -34.406 -19.781 1 97.69 177 TYR A C 1
ATOM 1405 O O . TYR A 1 177 ? 1.51 -35.312 -19.438 1 97.69 177 TYR A O 1
ATOM 1413 N N . ARG A 1 178 ? -0.447 -34.375 -19.328 1 97.56 178 ARG A N 1
ATOM 1414 C CA . ARG A 1 178 ? -0.924 -35.312 -18.312 1 97.56 178 ARG A CA 1
ATOM 1415 C C . ARG A 1 178 ? -1.396 -36.625 -18.938 1 97.56 178 ARG A C 1
ATOM 1417 O O . ARG A 1 178 ? -2.156 -36.594 -19.906 1 97.56 178 ARG A O 1
ATOM 1424 N N . LYS A 1 179 ? -0.958 -37.75 -18.453 1 97.44 179 LYS A N 1
ATOM 1425 C CA . LYS A 1 179 ? -1.581 -39.031 -18.766 1 97.44 179 LYS A CA 1
ATOM 1426 C C . LYS A 1 179 ? -3.01 -39.125 -18.234 1 97.44 179 LYS A C 1
ATOM 1428 O O . LYS A 1 179 ? -3.359 -38.406 -17.297 1 97.44 179 LYS A O 1
ATOM 1433 N N . PRO A 1 180 ? -3.807 -39.969 -18.812 1 94.5 180 PRO A N 1
ATOM 1434 C CA . PRO A 1 180 ? -5.18 -40.125 -18.328 1 94.5 180 PRO A CA 1
ATOM 1435 C C . PRO A 1 180 ? -5.254 -40.438 -16.844 1 94.5 180 PRO A C 1
ATOM 1437 O O . PRO A 1 180 ? -6.164 -39.969 -16.156 1 94.5 180 PRO A O 1
ATOM 1440 N N . ASP A 1 181 ? -4.305 -41.156 -16.359 1 95.44 181 ASP A N 1
ATOM 1441 C CA . ASP A 1 181 ? -4.277 -41.5 -14.93 1 95.44 181 ASP A CA 1
ATOM 1442 C C . ASP A 1 181 ? -3.207 -40.688 -14.203 1 95.44 181 ASP A C 1
ATOM 1444 O O . ASP A 1 181 ? -2.771 -41.062 -13.109 1 95.44 181 ASP A O 1
ATOM 1448 N N . GLY A 1 182 ? -2.74 -39.625 -14.805 1 97.25 182 GLY A N 1
ATOM 1449 C CA . GLY A 1 182 ? -1.738 -38.75 -14.203 1 97.25 182 GLY A CA 1
ATOM 1450 C C . GLY A 1 182 ? -2.338 -37.656 -13.352 1 97.25 182 GLY A C 1
ATOM 1451 O O . GLY A 1 182 ? -3.555 -37.469 -13.352 1 97.25 182 GLY A O 1
ATOM 1452 N N . ALA A 1 183 ? -1.46 -36.938 -12.586 1 98.19 183 ALA A N 1
ATOM 1453 C CA . ALA A 1 183 ? -1.922 -35.875 -11.719 1 98.19 183 ALA A CA 1
ATOM 1454 C C . ALA A 1 183 ? -0.945 -34.688 -11.734 1 98.19 183 ALA A C 1
ATOM 1456 O O . ALA A 1 183 ? 0.229 -34.875 -12.07 1 98.19 183 ALA A O 1
ATOM 1457 N N . LEU A 1 184 ? -1.478 -33.562 -11.43 1 98.62 184 LEU A N 1
ATOM 1458 C CA . LEU A 1 184 ? -0.698 -32.344 -11.25 1 98.62 184 LEU A CA 1
ATOM 1459 C C . LEU A 1 184 ? -0.516 -32.031 -9.773 1 98.62 184 LEU A C 1
ATOM 1461 O O . LEU A 1 184 ? -1.497 -31.906 -9.031 1 98.62 184 LEU A O 1
ATOM 1465 N N . LEU A 1 185 ? 0.677 -32.031 -9.297 1 98.44 185 LEU A N 1
ATOM 1466 C CA . LEU A 1 185 ? 1.034 -31.5 -7.984 1 98.44 185 LEU A CA 1
ATOM 1467 C C . LEU A 1 185 ? 1.696 -30.125 -8.109 1 98.44 185 LEU A C 1
ATOM 1469 O O . LEU A 1 185 ? 2.717 -29.984 -8.781 1 98.44 185 LEU A O 1
ATOM 1473 N N . PHE A 1 186 ? 1.132 -29.125 -7.449 1 98.44 186 PHE A N 1
ATOM 1474 C CA . PHE A 1 186 ? 1.701 -27.797 -7.621 1 98.44 186 PHE A CA 1
ATOM 1475 C C . PHE A 1 186 ? 1.597 -26.984 -6.328 1 98.44 186 PHE A C 1
ATOM 1477 O O . PHE A 1 186 ? 0.867 -27.375 -5.414 1 98.44 186 PHE A O 1
ATOM 1484 N N . GLN A 1 187 ? 2.443 -26.031 -6.277 1 97.56 187 GLN A N 1
ATOM 1485 C CA . GLN A 1 187 ? 2.541 -25.203 -5.082 1 97.56 187 GLN A CA 1
ATOM 1486 C C . GLN A 1 187 ? 2.246 -23.734 -5.402 1 97.56 187 GLN A C 1
ATOM 1488 O O . GLN A 1 187 ? 2.797 -23.188 -6.355 1 97.56 187 GLN A O 1
ATOM 1493 N N . THR A 1 188 ? 1.38 -23.094 -4.68 1 98 188 THR A N 1
ATOM 1494 C CA . THR A 1 188 ? 1.102 -21.656 -4.668 1 98 188 THR A CA 1
ATOM 1495 C C . THR A 1 188 ? 0.334 -21.266 -3.408 1 98 188 THR A C 1
ATOM 1497 O O . THR A 1 188 ? -0.477 -22.047 -2.902 1 98 188 THR A O 1
ATOM 1500 N N . SER A 1 189 ? 0.616 -20.141 -2.84 1 97.81 189 SER A N 1
ATOM 1501 C CA . SER A 1 189 ? -0.141 -19.672 -1.684 1 97.81 189 SER A CA 1
ATOM 1502 C C . SER A 1 189 ? -1.51 -19.141 -2.098 1 97.81 189 SER A C 1
ATOM 1504 O O . SER A 1 189 ? -1.633 -18.453 -3.111 1 97.81 189 SER A O 1
ATOM 1506 N N . LEU A 1 190 ? -2.488 -19.516 -1.31 1 98.44 190 LEU A N 1
ATOM 1507 C CA . LEU A 1 190 ? -3.846 -19.078 -1.62 1 98.44 190 LEU A CA 1
ATOM 1508 C C . LEU A 1 190 ? -4.145 -17.734 -0.962 1 98.44 190 LEU A C 1
ATOM 1510 O O . LEU A 1 190 ? -3.727 -17.484 0.171 1 98.44 190 LEU A O 1
ATOM 1514 N N . ILE A 1 191 ? -4.848 -16.938 -1.715 1 98.25 191 ILE A N 1
ATOM 1515 C CA . ILE A 1 191 ? -5.348 -15.695 -1.132 1 98.25 191 ILE A CA 1
ATOM 1516 C C . ILE A 1 191 ? -6.684 -15.953 -0.438 1 98.25 191 ILE A C 1
ATOM 1518 O O . ILE A 1 191 ? -7.484 -16.766 -0.904 1 98.25 191 ILE A O 1
ATOM 1522 N N . THR A 1 192 ? -6.922 -15.281 0.672 1 96.69 192 THR A N 1
ATOM 1523 C CA . THR A 1 192 ? -8.148 -15.438 1.453 1 96.69 192 THR A CA 1
ATOM 1524 C C . THR A 1 192 ? -8.836 -14.094 1.65 1 96.69 192 THR A C 1
ATOM 1526 O O . THR A 1 192 ? -8.258 -13.039 1.36 1 96.69 192 THR A O 1
ATOM 1529 N N . ARG A 1 193 ? -10.008 -14.156 2.143 1 94.88 193 ARG A N 1
ATOM 1530 C CA . ARG A 1 193 ? -10.75 -12.938 2.453 1 94.88 193 ARG A CA 1
ATOM 1531 C C . ARG A 1 193 ? -10.047 -12.141 3.545 1 94.88 193 ARG A C 1
ATOM 1533 O O . ARG A 1 193 ? -10.047 -10.906 3.514 1 94.88 193 ARG A O 1
ATOM 1540 N N . ASP A 1 194 ? -9.508 -12.844 4.473 1 95.5 194 ASP A N 1
ATOM 1541 C CA . ASP A 1 194 ? -8.789 -12.172 5.555 1 95.5 194 ASP A CA 1
ATOM 1542 C C . ASP A 1 194 ? -7.621 -11.352 5.012 1 95.5 194 ASP A C 1
ATOM 1544 O O . ASP A 1 194 ? -7.363 -10.242 5.48 1 95.5 194 ASP A O 1
ATOM 1548 N N . ILE A 1 195 ? -6.922 -11.859 4.051 1 96.44 195 ILE A N 1
ATOM 1549 C CA . ILE A 1 195 ? -5.805 -11.164 3.424 1 96.44 195 ILE A CA 1
ATOM 1550 C C . ILE A 1 195 ? -6.309 -9.891 2.738 1 96.44 195 ILE A C 1
ATOM 1552 O O . ILE A 1 195 ? -5.703 -8.828 2.869 1 96.44 195 ILE A O 1
ATOM 1556 N N . LEU A 1 196 ? -7.426 -10.016 2.07 1 95.69 196 LEU A N 1
ATOM 1557 C CA . LEU A 1 196 ? -8.008 -8.875 1.371 1 95.69 196 LEU A CA 1
ATOM 1558 C C . LEU A 1 196 ? -8.469 -7.812 2.359 1 95.69 196 LEU A C 1
ATOM 1560 O O . LEU A 1 196 ? -8.25 -6.617 2.141 1 95.69 196 LEU A O 1
ATOM 1564 N N . ASP A 1 197 ? -9.086 -8.25 3.422 1 93.25 197 ASP A N 1
ATOM 1565 C CA . ASP A 1 197 ? -9.578 -7.312 4.43 1 93.25 197 ASP A CA 1
ATOM 1566 C C . ASP A 1 197 ? -8.43 -6.562 5.09 1 93.25 197 ASP A C 1
ATOM 1568 O O . ASP A 1 197 ? -8.531 -5.363 5.363 1 93.25 197 ASP A O 1
ATOM 1572 N N . GLN A 1 198 ? -7.383 -7.219 5.309 1 91.62 198 GLN A N 1
ATOM 1573 C CA . GLN A 1 198 ? -6.219 -6.602 5.938 1 91.62 198 GLN A CA 1
ATOM 1574 C C . GLN A 1 198 ? -5.48 -5.695 4.957 1 91.62 198 GLN A C 1
ATOM 1576 O O . GLN A 1 198 ? -4.809 -4.746 5.367 1 91.62 198 GLN A O 1
ATOM 1581 N N . GLY A 1 199 ? -5.648 -5.992 3.689 1 92.56 199 GLY A N 1
ATOM 1582 C CA . GLY A 1 199 ? -4.949 -5.27 2.639 1 92.56 199 GLY A CA 1
ATOM 1583 C C . GLY A 1 199 ? -3.883 -6.098 1.949 1 92.56 199 GLY A C 1
ATOM 1584 O O . GLY A 1 199 ? -2.932 -6.551 2.588 1 92.56 199 GLY A O 1
ATOM 1585 N N . ILE A 1 200 ? -3.951 -6.223 0.661 1 95.56 200 ILE A N 1
ATOM 1586 C CA . ILE A 1 200 ? -3.029 -7.078 -0.075 1 95.56 200 ILE A CA 1
ATOM 1587 C C . ILE A 1 200 ? -1.62 -6.496 -0.015 1 95.56 200 ILE A C 1
ATOM 1589 O O . ILE A 1 200 ? -0.637 -7.203 -0.238 1 95.56 200 ILE A O 1
ATOM 1593 N N . ASP A 1 201 ? -1.532 -5.191 0.217 1 92.75 201 ASP A N 1
ATOM 1594 C CA . ASP A 1 201 ? -0.242 -4.52 0.346 1 92.75 201 ASP A CA 1
ATOM 1595 C C . ASP A 1 201 ? 0.482 -4.961 1.615 1 92.75 201 ASP A C 1
ATOM 1597 O O . ASP A 1 201 ? 1.657 -4.645 1.809 1 92.75 201 ASP A O 1
ATOM 1601 N N . GLN A 1 202 ? -0.15 -5.699 2.443 1 92 202 GLN A N 1
ATOM 1602 C CA . GLN A 1 202 ? 0.484 -6.223 3.648 1 92 202 GLN A CA 1
ATOM 1603 C C . GLN A 1 202 ? 0.846 -7.695 3.486 1 92 202 GLN A C 1
ATOM 1605 O O . GLN A 1 202 ? 1.508 -8.273 4.348 1 92 202 GLN A O 1
ATOM 1610 N N . TRP A 1 203 ? 0.408 -8.25 2.438 1 96.19 203 TRP A N 1
ATOM 1611 C CA . TRP A 1 203 ? 0.612 -9.68 2.219 1 96.19 203 TRP A CA 1
ATOM 1612 C C . TRP A 1 203 ? 1.988 -9.945 1.619 1 96.19 203 TRP A C 1
ATOM 1614 O O . TRP A 1 203 ? 2.305 -9.461 0.53 1 96.19 203 TRP A O 1
ATOM 1624 N N . TRP A 1 204 ? 2.795 -10.758 2.305 1 96 204 TRP A N 1
ATOM 1625 C CA . TRP A 1 204 ? 4.184 -11.008 1.923 1 96 204 TRP A CA 1
ATOM 1626 C C . TRP A 1 204 ? 4.266 -11.586 0.514 1 96 204 TRP A C 1
ATOM 1628 O O . TRP A 1 204 ? 5.289 -11.445 -0.162 1 96 204 TRP A O 1
ATOM 1638 N N . TYR A 1 205 ? 3.201 -12.18 0.118 1 97.56 205 TYR A N 1
ATOM 1639 C CA . TYR A 1 205 ? 3.168 -12.922 -1.138 1 97.56 205 TYR A CA 1
ATOM 1640 C C . TYR A 1 205 ? 2.768 -12.016 -2.295 1 97.56 205 TYR A C 1
ATOM 1642 O O . TYR A 1 205 ? 2.887 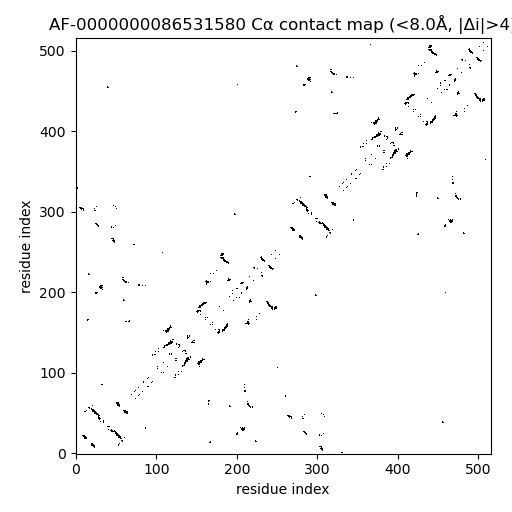-12.398 -3.461 1 97.56 205 TYR A O 1
ATOM 1650 N N . CYS A 1 206 ? 2.271 -10.766 -2.057 1 98.06 206 CYS A N 1
ATOM 1651 C CA . CYS A 1 206 ? 1.956 -9.789 -3.092 1 98.06 206 CYS A CA 1
ATOM 1652 C C . CYS A 1 206 ? 3.188 -8.977 -3.467 1 98.06 206 CYS A C 1
ATOM 1654 O O . CYS A 1 206 ? 3.375 -7.859 -2.977 1 98.06 206 CYS A O 1
ATOM 1656 N N . VAL A 1 207 ? 3.988 -9.523 -4.305 1 98.19 207 VAL A N 1
ATOM 1657 C CA . VAL A 1 207 ? 5.297 -8.984 -4.672 1 98.19 207 VAL A CA 1
ATOM 1658 C C . VAL A 1 207 ? 5.473 -9.039 -6.188 1 98.19 207 VAL A C 1
ATOM 1660 O O . VAL A 1 207 ? 6.121 -9.953 -6.711 1 98.19 207 VAL A O 1
ATOM 1663 N N . PRO A 1 208 ? 5.027 -8.008 -6.84 1 97.88 208 PRO A N 1
ATOM 1664 C CA . PRO A 1 208 ? 5.086 -8.023 -8.305 1 97.88 208 PRO A CA 1
ATOM 1665 C C . PRO A 1 208 ? 6.52 -8.023 -8.836 1 97.88 208 PRO A C 1
ATOM 1667 O O . PRO A 1 208 ? 6.777 -8.562 -9.914 1 97.88 208 PRO A O 1
ATOM 1670 N N . ARG A 1 209 ? 7.492 -7.484 -8.109 1 97.38 209 ARG A N 1
ATOM 1671 C CA . ARG A 1 209 ? 8.875 -7.492 -8.586 1 97.38 209 ARG A CA 1
ATOM 1672 C C . ARG A 1 209 ? 9.438 -8.906 -8.602 1 97.38 209 ARG A C 1
ATOM 1674 O O . ARG A 1 209 ? 10.352 -9.203 -9.375 1 97.38 209 ARG A O 1
ATOM 1681 N N . ASN A 1 210 ? 8.891 -9.805 -7.746 1 97.06 210 ASN A N 1
ATOM 1682 C CA . ASN A 1 210 ? 9.211 -11.227 -7.816 1 97.06 210 ASN A CA 1
ATOM 1683 C C . ASN A 1 210 ? 8.461 -11.914 -8.953 1 97.06 210 ASN A C 1
ATOM 1685 O O . ASN A 1 210 ? 8.742 -13.07 -9.281 1 97.06 210 ASN A O 1
ATOM 1689 N N . GLY A 1 211 ? 7.484 -11.242 -9.461 1 97.25 211 GLY A N 1
ATOM 1690 C CA . GLY A 1 211 ? 6.688 -11.836 -10.523 1 97.25 211 GLY A CA 1
ATOM 1691 C C . GLY A 1 211 ? 5.367 -12.398 -10.039 1 97.25 211 GLY A C 1
ATOM 1692 O O . GLY A 1 211 ? 4.676 -13.102 -10.781 1 97.25 211 GLY A O 1
ATOM 1693 N N . HIS A 1 212 ? 4.992 -12.156 -8.797 1 98.38 212 HIS A N 1
ATOM 1694 C CA . HIS A 1 212 ? 3.709 -12.633 -8.297 1 98.38 212 HIS A CA 1
ATOM 1695 C C . HIS A 1 212 ? 2.564 -11.742 -8.766 1 98.38 212 HIS A C 1
ATOM 1697 O O . HIS A 1 212 ? 2.369 -10.648 -8.234 1 98.38 212 HIS A O 1
ATOM 1703 N N . ILE A 1 213 ? 1.77 -12.258 -9.727 1 98.5 213 ILE A N 1
ATOM 1704 C CA . ILE A 1 213 ? 0.808 -11.398 -10.406 1 98.5 213 ILE A CA 1
ATOM 1705 C C . ILE A 1 213 ? -0.545 -12.102 -10.484 1 98.5 213 ILE A C 1
ATOM 1707 O O . ILE A 1 213 ? -1.518 -11.539 -10.992 1 98.5 213 ILE A O 1
ATOM 1711 N N . SER A 1 214 ? -0.625 -13.344 -10.023 1 98.81 214 SER A N 1
ATOM 1712 C CA . SER A 1 214 ? -1.849 -14.141 -9.992 1 98.81 214 SER A CA 1
ATOM 1713 C C . SER A 1 214 ? -1.982 -14.891 -8.672 1 98.81 214 SER A C 1
ATOM 1715 O O . SER A 1 214 ? -1.07 -15.617 -8.273 1 98.81 214 SER A O 1
ATOM 1717 N N . PHE A 1 215 ? -3.092 -14.703 -8.047 1 98.81 215 PHE A N 1
ATOM 1718 C CA . PHE A 1 215 ? -3.361 -15.367 -6.777 1 98.81 215 PHE A CA 1
ATOM 1719 C C . PHE A 1 215 ? -4.66 -16.172 -6.844 1 98.81 215 PHE A C 1
ATOM 1721 O O . PHE A 1 215 ? -5.695 -15.641 -7.25 1 98.81 215 PHE A O 1
ATOM 1728 N N . HIS A 1 216 ? -4.562 -17.391 -6.406 1 98.81 216 HIS A N 1
ATOM 1729 C CA . HIS A 1 216 ? -5.691 -18.297 -6.543 1 98.81 216 HIS A CA 1
ATOM 1730 C C . HIS A 1 216 ? -6.375 -18.531 -5.199 1 98.81 216 HIS A C 1
ATOM 1732 O O . HIS A 1 216 ? -5.805 -18.234 -4.148 1 98.81 216 HIS A O 1
ATOM 1738 N N . THR A 1 217 ? -7.586 -18.969 -5.262 1 98.56 217 THR A N 1
ATOM 1739 C CA . THR A 1 217 ? -8.336 -19.562 -4.168 1 98.56 217 THR A CA 1
ATOM 1740 C C . THR A 1 217 ? -8.648 -21.031 -4.461 1 98.56 217 THR A C 1
ATOM 1742 O O . THR A 1 217 ? -8.453 -21.5 -5.582 1 98.56 217 THR A O 1
ATOM 1745 N N . ALA A 1 218 ? -9.094 -21.703 -3.377 1 98.31 218 ALA A N 1
ATOM 1746 C CA . ALA A 1 218 ? -9.555 -23.062 -3.607 1 98.31 218 ALA A CA 1
ATOM 1747 C C . ALA A 1 218 ? -10.664 -23.109 -4.652 1 98.31 218 ALA A C 1
ATOM 1749 O O . ALA A 1 218 ? -10.703 -24 -5.5 1 98.31 218 ALA A O 1
ATOM 1750 N N . GLN A 1 219 ? -11.484 -22.109 -4.652 1 98.56 219 GLN A N 1
ATOM 1751 C CA . GLN A 1 219 ? -12.609 -22.062 -5.578 1 98.56 219 GLN A CA 1
ATOM 1752 C C . GLN A 1 219 ? -12.133 -21.844 -7.012 1 98.56 219 GLN A C 1
ATOM 1754 O O . GLN A 1 219 ? -12.602 -22.5 -7.938 1 98.56 219 GLN A O 1
ATOM 1759 N N . SER A 1 220 ? -11.258 -20.891 -7.223 1 98.81 220 SER A N 1
ATOM 1760 C CA . SER A 1 220 ? -10.766 -20.656 -8.57 1 98.81 220 SER A CA 1
ATOM 1761 C C . SER A 1 220 ? -10.039 -21.891 -9.117 1 98.81 220 SER A C 1
ATOM 1763 O O . SER A 1 220 ? -10.188 -22.219 -10.297 1 98.81 220 SER A O 1
ATOM 1765 N N . LEU A 1 221 ? -9.266 -22.578 -8.266 1 98.75 221 LEU A N 1
ATOM 1766 C CA . LEU A 1 221 ? -8.547 -23.781 -8.688 1 98.75 221 LEU A CA 1
ATOM 1767 C C . LEU A 1 221 ? -9.523 -24.922 -9 1 98.75 221 LEU A C 1
ATOM 1769 O O . LEU A 1 221 ? -9.297 -25.688 -9.922 1 98.75 221 LEU A O 1
ATOM 1773 N N . THR A 1 222 ? -10.578 -25 -8.242 1 98.75 222 THR A N 1
ATOM 1774 C CA . THR A 1 222 ? -11.617 -25.984 -8.508 1 98.75 222 THR A CA 1
ATOM 1775 C C . THR A 1 222 ? -12.242 -25.75 -9.883 1 98.75 222 THR A C 1
ATOM 1777 O O . THR A 1 222 ? -12.414 -26.688 -10.656 1 98.75 222 THR A O 1
ATOM 1780 N N . LEU A 1 223 ? -12.555 -24.516 -10.172 1 98.81 223 LEU A N 1
ATOM 1781 C CA . LEU A 1 223 ? -13.156 -24.172 -11.461 1 98.81 223 LEU A CA 1
ATOM 1782 C C . LEU A 1 223 ? -12.203 -24.516 -12.602 1 98.81 223 LEU A C 1
ATOM 1784 O O . LEU A 1 223 ? -12.633 -25.031 -13.641 1 98.81 223 LEU A O 1
ATOM 1788 N N . LEU A 1 224 ? -10.984 -24.219 -12.43 1 98.69 224 LEU A N 1
ATOM 1789 C CA . LEU A 1 224 ? -10 -24.531 -13.461 1 98.69 224 LEU A CA 1
ATOM 1790 C C . LEU A 1 224 ? -9.891 -26.031 -13.68 1 98.69 224 LEU A C 1
ATOM 1792 O O . LEU A 1 224 ? -9.812 -26.5 -14.82 1 98.69 224 LEU A O 1
ATOM 1796 N N . ALA A 1 225 ? -9.859 -26.828 -12.609 1 98.56 225 ALA A N 1
ATOM 1797 C CA . ALA A 1 225 ? -9.805 -28.297 -12.711 1 98.56 225 ALA A CA 1
ATOM 1798 C C . ALA A 1 225 ? -11.047 -28.828 -13.414 1 98.56 225 ALA A C 1
ATOM 1800 O O . ALA A 1 225 ? -10.945 -29.703 -14.273 1 98.56 225 ALA A O 1
ATOM 1801 N N . GLN A 1 226 ? -12.164 -28.266 -13.078 1 98.12 226 GLN A N 1
ATOM 1802 C CA . GLN A 1 226 ? -13.438 -28.734 -13.609 1 98.12 226 GLN A CA 1
ATOM 1803 C C . GLN A 1 226 ? -13.516 -28.516 -15.117 1 98.12 226 GLN A C 1
ATOM 1805 O O . GLN A 1 226 ? -14.148 -29.312 -15.828 1 98.12 226 GLN A O 1
ATOM 1810 N N . ARG A 1 227 ? -12.875 -27.516 -15.594 1 97 227 ARG A N 1
ATOM 1811 C CA . ARG A 1 227 ? -12.836 -27.266 -17.031 1 97 227 ARG A CA 1
ATOM 1812 C C . ARG A 1 227 ? -12.234 -28.453 -17.781 1 97 227 ARG A C 1
ATOM 1814 O O . ARG A 1 227 ? -12.508 -28.641 -18.969 1 97 227 ARG A O 1
ATOM 1821 N N . HIS A 1 228 ? -11.469 -29.281 -17.062 1 96.88 228 HIS A N 1
ATOM 1822 C CA . HIS A 1 228 ? -10.82 -30.438 -17.672 1 96.88 228 HIS A CA 1
ATOM 1823 C C . HIS A 1 228 ? -11.414 -31.734 -17.156 1 96.88 228 HIS A C 1
ATOM 1825 O O . HIS A 1 228 ? -10.82 -32.812 -17.344 1 96.88 228 HIS A O 1
ATOM 1831 N N . GLY A 1 229 ? -12.516 -31.594 -16.469 1 97 229 GLY A N 1
ATOM 1832 C CA . GLY A 1 229 ? -13.164 -32.781 -15.906 1 97 229 GLY A CA 1
ATOM 1833 C C . GLY A 1 229 ? -12.383 -33.406 -14.766 1 97 229 GLY A C 1
ATOM 1834 O O . GLY A 1 229 ? -12.484 -34.594 -14.523 1 97 229 GLY A O 1
ATOM 1835 N N . LEU A 1 230 ? -11.547 -32.625 -14.117 1 98.19 230 LEU A N 1
ATOM 1836 C CA . LEU A 1 230 ? -10.695 -33.156 -13.047 1 98.19 230 LEU A CA 1
ATOM 1837 C C . LEU A 1 230 ? -11.125 -32.594 -11.703 1 98.19 230 LEU A C 1
ATOM 1839 O O . LEU A 1 230 ? -11.992 -31.703 -11.633 1 98.19 230 LEU A O 1
ATOM 1843 N N . GLU A 1 231 ? -10.555 -33.125 -10.672 1 97.62 231 GLU A N 1
ATOM 1844 C CA . GLU A 1 231 ? -10.844 -32.719 -9.297 1 97.62 231 GLU A CA 1
ATOM 1845 C C . GLU A 1 231 ? -9.656 -31.969 -8.688 1 97.62 231 GLU A C 1
ATOM 1847 O O . GLU A 1 231 ? -8.5 -32.312 -8.961 1 97.62 231 GLU A O 1
ATOM 1852 N N . TYR A 1 232 ? -9.984 -31.016 -7.895 1 98 232 TYR A N 1
ATOM 1853 C CA . TYR A 1 232 ? -9 -30.266 -7.121 1 98 232 TYR A CA 1
ATOM 1854 C C . TYR A 1 232 ? -8.938 -30.781 -5.688 1 98 232 TYR A C 1
ATOM 1856 O O . TYR A 1 232 ? -9.969 -31.078 -5.082 1 98 232 TYR A O 1
ATOM 1864 N N . GLY A 1 233 ? -7.727 -30.938 -5.152 1 97.31 233 GLY A N 1
ATOM 1865 C CA . GLY A 1 233 ? -7.457 -31.234 -3.756 1 97.31 233 GLY A CA 1
ATOM 1866 C C . GLY A 1 233 ? -6.312 -30.422 -3.182 1 97.31 233 GLY A C 1
ATOM 1867 O O . GLY A 1 233 ? -5.543 -29.812 -3.928 1 97.31 233 GLY A O 1
ATOM 1868 N N . ALA A 1 234 ? -6.223 -30.422 -1.828 1 96.94 234 ALA A N 1
ATOM 1869 C CA . ALA A 1 234 ? -5.168 -29.672 -1.155 1 96.94 234 ALA A CA 1
ATOM 1870 C C . ALA A 1 234 ? -4.531 -30.484 -0.038 1 96.94 234 ALA A C 1
ATOM 1872 O O . ALA A 1 234 ? -5.23 -31.172 0.708 1 96.94 234 ALA A O 1
ATOM 1873 N N . PHE A 1 235 ? -3.221 -30.453 0.027 1 96.25 235 PHE A N 1
ATOM 1874 C CA . PHE A 1 235 ? -2.5 -31.062 1.14 1 96.25 235 PHE A CA 1
ATOM 1875 C C . PHE A 1 235 ? -2.225 -30.031 2.232 1 96.25 235 PHE A C 1
ATOM 1877 O O . PHE A 1 235 ? -1.776 -30.391 3.324 1 96.25 235 PHE A O 1
ATOM 1884 N N . GLY A 1 236 ? -2.477 -28.781 1.961 1 93.38 236 GLY A N 1
ATOM 1885 C CA . GLY A 1 236 ? -2.262 -27.625 2.824 1 93.38 236 GLY A CA 1
ATOM 1886 C C . GLY A 1 236 ? -2.561 -26.312 2.145 1 93.38 236 GLY A C 1
ATOM 1887 O O . GLY A 1 236 ? -3.178 -26.281 1.077 1 93.38 236 GLY A O 1
ATOM 1888 N N . PRO A 1 237 ? -2.137 -25.281 2.76 1 92.88 237 PRO A N 1
ATOM 1889 C CA . PRO A 1 237 ? -2.49 -23.953 2.24 1 92.88 237 PRO A CA 1
ATOM 1890 C C . PRO A 1 237 ? -1.727 -23.594 0.967 1 92.88 237 PRO A C 1
ATOM 1892 O O . PRO A 1 237 ? -2.111 -22.672 0.251 1 92.88 237 PRO A O 1
ATOM 1895 N N . SER A 1 238 ? -0.686 -24.328 0.672 1 96.69 238 SER A N 1
ATOM 1896 C CA . SER A 1 238 ? 0.113 -23.906 -0.474 1 96.69 238 SER A CA 1
ATOM 1897 C C . SER A 1 238 ? 0.42 -25.078 -1.396 1 96.69 238 SER A C 1
ATOM 1899 O O . SER A 1 238 ? 1.062 -24.922 -2.434 1 96.69 238 SER A O 1
ATOM 1901 N N . LEU A 1 239 ? 0.055 -26.312 -0.995 1 97.81 239 LEU A N 1
ATOM 1902 C CA . LEU A 1 239 ? 0.323 -27.516 -1.793 1 97.81 239 LEU A CA 1
ATOM 1903 C C . LEU A 1 239 ? -0.976 -28.141 -2.285 1 97.81 239 LEU A C 1
ATOM 1905 O O . LEU A 1 239 ? -1.822 -28.531 -1.479 1 97.81 239 LEU A O 1
ATOM 1909 N N . HIS A 1 240 ? -1.046 -28.281 -3.605 1 98.5 240 HIS A N 1
ATOM 1910 C CA . HIS A 1 240 ? -2.32 -28.641 -4.219 1 98.5 240 HIS A CA 1
ATOM 1911 C C . HIS A 1 240 ? -2.143 -29.75 -5.242 1 98.5 240 HIS A C 1
ATOM 1913 O O . HIS A 1 240 ? -1.029 -30 -5.715 1 98.5 240 HIS A O 1
ATOM 1919 N N . VAL A 1 241 ? -3.291 -30.422 -5.539 1 98.44 241 VAL A N 1
ATOM 1920 C CA . VAL A 1 241 ? -3.264 -31.5 -6.508 1 98.44 241 VAL A CA 1
ATOM 1921 C C . VAL A 1 241 ? -4.516 -31.453 -7.383 1 98.44 241 VAL A C 1
ATOM 1923 O O . VAL A 1 241 ? -5.586 -31.062 -6.918 1 98.44 241 VAL A O 1
ATOM 1926 N N . VAL A 1 242 ? -4.379 -31.688 -8.602 1 98.5 242 VAL A N 1
ATOM 1927 C CA . VAL A 1 242 ? -5.465 -31.875 -9.562 1 98.5 242 VAL A CA 1
ATOM 1928 C C . VAL A 1 242 ? -5.379 -33.25 -10.18 1 98.5 242 VAL A C 1
ATOM 1930 O O . VAL A 1 242 ? -4.324 -33.656 -10.672 1 98.5 242 VAL A O 1
ATOM 1933 N N . PHE A 1 243 ? -6.508 -34 -10.156 1 97.81 243 PHE A N 1
ATOM 1934 C CA . PHE A 1 243 ? -6.473 -35.406 -10.523 1 97.81 243 PHE A CA 1
ATOM 1935 C C . PHE A 1 243 ? -7.852 -35.875 -10.969 1 97.81 243 PHE A C 1
ATOM 1937 O O . PHE A 1 243 ? -8.836 -35.156 -10.836 1 97.81 243 PHE A O 1
ATOM 1944 N N . ASP A 1 244 ? -7.824 -37.031 -11.602 1 96.62 244 ASP A N 1
ATOM 1945 C CA . ASP A 1 244 ? -9.055 -37.75 -11.914 1 96.62 244 ASP A CA 1
ATOM 1946 C C . ASP A 1 244 ? -9.391 -38.781 -10.828 1 96.62 244 ASP A C 1
ATOM 1948 O O . ASP A 1 244 ? -8.656 -39.75 -10.641 1 96.62 244 ASP A O 1
ATOM 1952 N N . ARG A 1 245 ? -10.484 -38.562 -10.242 1 92.12 245 ARG A N 1
ATOM 1953 C CA . ARG A 1 245 ? -10.875 -39.438 -9.148 1 92.12 245 ARG A CA 1
ATOM 1954 C C . ARG A 1 245 ? -11.062 -40.875 -9.648 1 92.12 245 ARG A C 1
ATOM 1956 O O . ARG A 1 245 ? -10.789 -41.812 -8.922 1 92.12 245 ARG A O 1
ATOM 1963 N N . ALA A 1 246 ? -11.383 -41.031 -10.875 1 92.5 246 ALA A N 1
ATOM 1964 C CA . ALA A 1 246 ? -11.641 -42.344 -11.453 1 92.5 246 ALA A CA 1
ATOM 1965 C C . ALA A 1 246 ? -10.336 -43.031 -11.852 1 92.5 246 ALA A C 1
ATOM 1967 O O . ALA A 1 246 ? -10.312 -44.25 -12.086 1 92.5 246 ALA A O 1
ATOM 1968 N N . ALA A 1 247 ? -9.266 -42.281 -11.867 1 92.19 247 ALA A N 1
ATOM 1969 C CA . ALA A 1 247 ? -7.977 -42.812 -12.289 1 92.19 247 ALA A CA 1
ATOM 1970 C C . ALA A 1 247 ? -6.832 -42.125 -11.547 1 92.19 247 ALA A C 1
ATOM 1972 O O . ALA A 1 247 ? -6.004 -41.469 -12.164 1 92.19 247 ALA A O 1
ATOM 1973 N N . THR A 1 248 ? -6.773 -42.375 -10.281 1 90.19 248 THR A N 1
ATOM 1974 C CA . THR A 1 248 ? -5.77 -41.719 -9.453 1 90.19 248 THR A CA 1
ATOM 1975 C C . THR A 1 248 ? -4.422 -42.438 -9.57 1 90.19 248 THR A C 1
ATOM 1977 O O . THR A 1 248 ? -4.355 -43.656 -9.578 1 90.19 248 THR A O 1
ATOM 1980 N N . PRO A 1 249 ? -3.412 -41.656 -9.688 1 91.56 249 PRO A N 1
ATOM 1981 C CA . PRO A 1 249 ? -2.109 -42.312 -9.656 1 91.56 249 PRO A CA 1
ATOM 1982 C C . PRO A 1 249 ? -1.805 -42.969 -8.312 1 91.56 249 PRO A C 1
ATOM 1984 O O . PRO A 1 249 ? -2.334 -42.531 -7.281 1 91.56 249 PRO A O 1
ATOM 1987 N N . ARG A 1 250 ? -0.921 -43.875 -8.336 1 88.06 250 ARG A N 1
ATOM 1988 C CA . ARG A 1 250 ? -0.599 -44.688 -7.152 1 88.06 250 ARG A CA 1
ATOM 1989 C C . ARG A 1 250 ? -0.112 -43.781 -6.012 1 88.06 250 ARG A C 1
ATOM 1991 O O . ARG A 1 250 ? -0.483 -44 -4.855 1 88.06 250 ARG A O 1
ATOM 1998 N N . TRP A 1 251 ? 0.731 -42.812 -6.309 1 92.38 251 TRP A N 1
ATOM 1999 C CA . TRP A 1 251 ? 1.34 -41.969 -5.273 1 92.38 251 TRP A CA 1
ATOM 2000 C C . TRP A 1 251 ? 0.283 -41.156 -4.535 1 92.38 251 TRP A C 1
ATOM 2002 O O . TRP A 1 251 ? 0.528 -40.656 -3.434 1 92.38 251 TRP A O 1
ATOM 2012 N N . LEU A 1 252 ? -0.909 -41 -5.102 1 93.31 252 LEU A N 1
ATOM 2013 C CA . LEU A 1 252 ? -1.964 -40.156 -4.516 1 93.31 252 LEU A CA 1
ATOM 2014 C C . LEU A 1 252 ? -2.949 -41.031 -3.732 1 93.31 252 LEU A C 1
ATOM 2016 O O . LEU A 1 252 ? -3.691 -40.531 -2.889 1 93.31 252 LEU A O 1
ATOM 2020 N N . ASP A 1 253 ? -2.934 -42.312 -3.936 1 88.06 253 ASP A N 1
ATOM 2021 C CA . ASP A 1 253 ? -3.928 -43.25 -3.408 1 88.06 253 ASP A CA 1
ATOM 2022 C C . ASP A 1 253 ? -3.979 -43.188 -1.883 1 88.06 253 ASP A C 1
ATOM 2024 O O . ASP A 1 253 ? -5.059 -43.188 -1.292 1 88.06 253 ASP A O 1
ATOM 2028 N N . LYS A 1 254 ? -2.9 -43.094 -1.325 1 85.25 254 LYS A N 1
ATOM 2029 C CA . LYS A 1 254 ? -2.834 -43.125 0.132 1 85.25 254 LYS A CA 1
ATOM 2030 C C . LYS A 1 254 ? -3.477 -41.906 0.764 1 85.25 254 LYS A C 1
ATOM 2032 O O . LYS A 1 254 ? -3.852 -41.938 1.938 1 85.25 254 LYS A O 1
ATOM 2037 N N . PHE A 1 255 ? -3.607 -40.812 0.01 1 87.88 255 PHE A N 1
ATOM 2038 C CA . PHE A 1 255 ? -4.148 -39.594 0.564 1 87.88 255 PHE A CA 1
ATOM 2039 C C . PHE A 1 255 ? -5.652 -39.5 0.336 1 87.88 255 PHE A C 1
ATOM 2041 O O . PHE A 1 255 ? -6.34 -38.688 0.954 1 87.88 255 PHE A O 1
ATOM 2048 N N . LEU A 1 256 ? -6.059 -40.281 -0.594 1 82.31 256 LEU A N 1
ATOM 2049 C CA . LEU A 1 256 ? -7.48 -40.25 -0.911 1 82.31 256 LEU A CA 1
ATOM 2050 C C . LEU A 1 256 ? -8.25 -41.25 -0.072 1 82.31 256 LEU A C 1
ATOM 2052 O O . LEU A 1 256 ? -9.477 -41.156 0.067 1 82.31 256 LEU A O 1
ATOM 2056 N N . LYS A 1 257 ? -7.691 -42.406 0.337 1 70.06 257 LYS A N 1
ATOM 2057 C CA . LYS A 1 257 ? -8.32 -43.438 1.144 1 70.06 257 LYS A CA 1
ATOM 2058 C C . LYS A 1 257 ? -8.453 -43 2.6 1 70.06 257 LYS A C 1
ATOM 2060 O O . LYS A 1 257 ? -9.102 -43.688 3.4 1 70.06 257 LYS A O 1
ATOM 2065 N N . GLN A 1 258 ? -7.906 -41.812 2.895 1 54.59 258 GLN A N 1
ATOM 2066 C CA . GLN A 1 258 ? -8.125 -41.438 4.293 1 54.59 258 GLN A CA 1
ATOM 2067 C C . GLN A 1 258 ? -9.406 -40.656 4.465 1 54.59 258 GLN A C 1
ATOM 2069 O O . GLN A 1 258 ? -9.734 -39.812 3.627 1 54.59 258 GLN A O 1
ATOM 2074 N N . MET B 1 1 ? 6.844 -4.836 -28.156 1 33.88 1 MET B N 1
ATOM 2075 C CA . MET B 1 1 ? 6.859 -3.438 -27.734 1 33.88 1 MET B CA 1
ATOM 2076 C C . MET B 1 1 ? 7.18 -3.322 -26.25 1 33.88 1 MET B C 1
ATOM 2078 O O . MET B 1 1 ? 6.574 -4.012 -25.422 1 33.88 1 MET B O 1
ATOM 2082 N N . SER B 1 2 ? 8.375 -2.895 -25.953 1 44.16 2 SER B N 1
ATOM 2083 C CA . SER B 1 2 ? 8.852 -2.691 -24.594 1 44.16 2 SER B CA 1
ATOM 2084 C C . SER B 1 2 ? 7.875 -1.845 -23.781 1 44.16 2 SER B C 1
ATOM 2086 O O . SER B 1 2 ? 7.426 -0.795 -24.25 1 44.16 2 SER B O 1
ATOM 2088 N N . HIS B 1 3 ? 6.945 -2.416 -23.047 1 58.69 3 HIS B N 1
ATOM 2089 C CA . HIS B 1 3 ? 5.996 -1.655 -22.25 1 58.69 3 HIS B CA 1
ATOM 2090 C C . HIS B 1 3 ? 6.711 -0.617 -21.391 1 58.69 3 HIS B C 1
ATOM 2092 O O . HIS B 1 3 ? 7.52 -0.969 -20.516 1 58.69 3 HIS B O 1
ATOM 2098 N N . ASP B 1 4 ? 6.93 0.558 -21.984 1 63.16 4 ASP B N 1
ATOM 2099 C 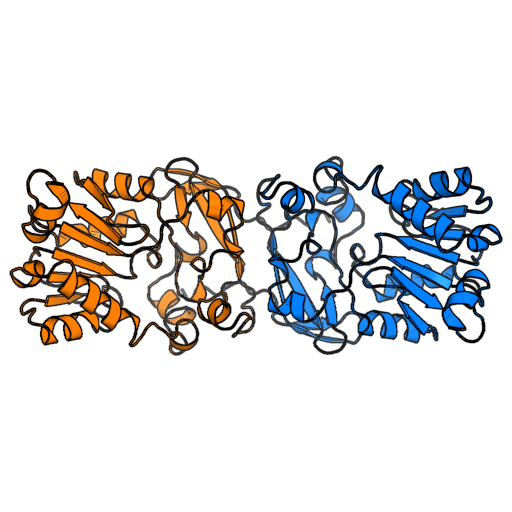CA . ASP B 1 4 ? 7.43 1.656 -21.172 1 63.16 4 ASP B CA 1
ATOM 2100 C C . ASP B 1 4 ? 6.523 1.9 -19.953 1 63.16 4 ASP B C 1
ATOM 2102 O O . ASP B 1 4 ? 5.32 2.119 -20.125 1 63.16 4 ASP B O 1
ATOM 2106 N N . LEU B 1 5 ? 7.074 1.544 -18.859 1 69.75 5 LEU B N 1
ATOM 2107 C CA . LEU B 1 5 ? 6.297 1.747 -17.641 1 69.75 5 LEU B CA 1
ATOM 2108 C C . LEU B 1 5 ? 6.141 3.232 -17.328 1 69.75 5 LEU B C 1
ATOM 2110 O O . LEU B 1 5 ? 7.102 3.998 -17.453 1 69.75 5 LEU B O 1
ATOM 2114 N N . ASN B 1 6 ? 4.836 3.822 -17.359 1 69.44 6 ASN B N 1
ATOM 2115 C CA . ASN B 1 6 ? 4.582 5.168 -16.875 1 69.44 6 ASN B CA 1
ATOM 2116 C C . ASN B 1 6 ? 5.027 5.32 -15.414 1 69.44 6 ASN B C 1
ATOM 2118 O O . ASN B 1 6 ? 4.383 4.797 -14.508 1 69.44 6 ASN B O 1
ATOM 2122 N N . ARG B 1 7 ? 6.211 6.109 -15.328 1 84.19 7 ARG B N 1
ATOM 2123 C CA . ARG B 1 7 ? 6.855 6.152 -14.016 1 84.19 7 ARG B CA 1
ATOM 2124 C C . ARG B 1 7 ? 6.66 7.512 -13.359 1 84.19 7 ARG B C 1
ATOM 2126 O O . ARG B 1 7 ? 6.859 8.555 -13.992 1 84.19 7 ARG B O 1
ATOM 2133 N N . HIS B 1 8 ? 6.055 7.461 -12.227 1 90.88 8 HIS B N 1
ATOM 2134 C CA . HIS B 1 8 ? 6.117 8.609 -11.336 1 90.88 8 HIS B CA 1
ATOM 2135 C C . HIS B 1 8 ? 7.562 9.039 -11.094 1 90.88 8 HIS B C 1
ATOM 2137 O O . HIS B 1 8 ? 8.461 8.203 -11.016 1 90.88 8 HIS B O 1
ATOM 2143 N N . PRO B 1 9 ? 7.828 10.375 -11.148 1 93.75 9 PRO B N 1
ATOM 2144 C CA . PRO B 1 9 ? 9.203 10.812 -10.898 1 93.75 9 PRO B CA 1
ATOM 2145 C C . PRO B 1 9 ? 9.805 10.172 -9.648 1 93.75 9 PRO B C 1
ATOM 2147 O O . PRO B 1 9 ? 9.141 10.109 -8.609 1 93.75 9 PRO B O 1
ATOM 2150 N N . ALA B 1 10 ? 11.008 9.828 -9.766 1 94.06 10 ALA B N 1
ATOM 2151 C CA . ALA B 1 10 ? 11.664 9.078 -8.695 1 94.06 10 ALA B CA 1
ATOM 2152 C C . ALA B 1 10 ? 12 9.977 -7.512 1 94.06 10 ALA B C 1
ATOM 2154 O O . ALA B 1 10 ? 12.062 9.516 -6.371 1 94.06 10 ALA B O 1
ATOM 2155 N N . ALA B 1 11 ? 12.281 11.219 -7.852 1 97.25 11 ALA B N 1
ATOM 2156 C CA . ALA B 1 11 ? 12.633 12.18 -6.809 1 97.25 11 ALA B CA 1
ATOM 2157 C C . ALA B 1 11 ? 12.195 13.594 -7.195 1 97.25 11 ALA B C 1
ATOM 2159 O O . ALA B 1 11 ? 12.086 13.914 -8.383 1 97.25 11 ALA B O 1
ATOM 2160 N N . LEU B 1 12 ? 11.922 14.398 -6.215 1 98.31 12 LEU B N 1
ATOM 2161 C CA . LEU B 1 12 ? 11.562 15.805 -6.367 1 98.31 12 LEU B CA 1
ATOM 2162 C C . LEU B 1 12 ? 12.344 16.672 -5.387 1 98.31 12 LEU B C 1
ATOM 2164 O O . LEU B 1 12 ? 13 16.156 -4.484 1 98.31 12 LEU B O 1
ATOM 2168 N N . ALA B 1 13 ? 12.312 17.938 -5.629 1 98.62 13 ALA B N 1
ATOM 2169 C CA . ALA B 1 13 ? 12.914 18.859 -4.68 1 98.62 13 ALA B CA 1
ATOM 2170 C C . ALA B 1 13 ? 11.984 19.141 -3.506 1 98.62 13 ALA B C 1
ATOM 2172 O O . ALA B 1 13 ? 10.797 19.438 -3.703 1 98.62 13 ALA B O 1
ATOM 2173 N N . CYS B 1 14 ? 12.5 19.094 -2.309 1 98.69 14 CYS B N 1
ATOM 2174 C CA . CYS B 1 14 ? 11.719 19.297 -1.096 1 98.69 14 CYS B CA 1
ATOM 2175 C C . CYS B 1 14 ? 11.141 20.703 -1.048 1 98.69 14 CYS B C 1
ATOM 2177 O O . CYS B 1 14 ? 11.836 21.672 -1.333 1 98.69 14 CYS B O 1
ATOM 2179 N N . LYS B 1 15 ? 9.953 20.812 -0.598 1 98.44 15 LYS B N 1
ATOM 2180 C CA . LYS B 1 15 ? 9.242 22.094 -0.522 1 98.44 15 LYS B CA 1
ATOM 2181 C C . LYS B 1 15 ? 9.773 22.953 0.626 1 98.44 15 LYS B C 1
ATOM 2183 O O . LYS B 1 15 ? 9.523 24.156 0.676 1 98.44 15 LYS B O 1
ATOM 2188 N N . VAL B 1 16 ? 10.453 22.328 1.567 1 98.62 16 VAL B N 1
ATOM 2189 C CA . VAL B 1 16 ? 10.906 23.031 2.76 1 98.62 16 VAL B CA 1
ATOM 2190 C C . VAL B 1 16 ? 12.383 23.406 2.605 1 98.62 16 VAL B C 1
ATOM 2192 O O . VAL B 1 16 ? 12.758 24.562 2.811 1 98.62 16 VAL B O 1
ATOM 2195 N N . CYS B 1 17 ? 13.219 22.484 2.082 1 98.62 17 CYS B N 1
ATOM 2196 C CA . CYS B 1 17 ? 14.648 22.766 2.105 1 98.62 17 CYS B CA 1
ATOM 2197 C C . CYS B 1 17 ? 15.273 22.531 0.735 1 98.62 17 CYS B C 1
ATOM 2199 O O . CYS B 1 17 ? 16.484 22.656 0.576 1 98.62 17 CYS B O 1
ATOM 2201 N N . ALA B 1 18 ? 14.578 22.078 -0.28 1 98.44 18 ALA B N 1
ATOM 2202 C CA . ALA B 1 18 ? 14.977 21.953 -1.679 1 98.44 18 ALA B CA 1
ATOM 2203 C C . ALA B 1 18 ? 15.867 20.719 -1.881 1 98.44 18 ALA B C 1
ATOM 2205 O O . ALA B 1 18 ? 16.266 20.422 -3.006 1 98.44 18 ALA B O 1
ATOM 2206 N N . ALA B 1 19 ? 16.203 19.969 -0.87 1 98.69 19 ALA B N 1
ATOM 2207 C CA . ALA B 1 19 ? 16.969 18.734 -1.015 1 98.69 19 ALA B CA 1
ATOM 2208 C C . ALA B 1 19 ? 16.172 17.672 -1.75 1 98.69 19 ALA B C 1
ATOM 2210 O O . ALA B 1 19 ? 14.953 17.797 -1.905 1 98.69 19 ALA B O 1
ATOM 2211 N N . PRO B 1 20 ? 16.875 16.672 -2.248 1 98.62 20 PRO B N 1
ATOM 2212 C CA . PRO B 1 20 ? 16.156 15.609 -2.963 1 98.62 20 PRO B CA 1
ATOM 2213 C C . PRO B 1 20 ? 15.195 14.836 -2.066 1 98.62 20 PRO B C 1
ATOM 2215 O O . PRO B 1 20 ? 15.516 14.539 -0.914 1 98.62 20 PRO B O 1
ATOM 2218 N N . ALA B 1 21 ? 14.078 14.602 -2.572 1 98.81 21 ALA B N 1
ATOM 2219 C CA . ALA B 1 21 ? 13.039 13.812 -1.908 1 98.81 21 ALA B CA 1
ATOM 2220 C C . ALA B 1 21 ? 12.57 12.664 -2.799 1 98.81 21 ALA B C 1
ATOM 2222 O O . ALA B 1 21 ? 11.695 12.852 -3.654 1 98.81 21 ALA B O 1
ATOM 2223 N N . PRO B 1 22 ? 13.109 11.484 -2.617 1 98.44 22 PRO B N 1
ATOM 2224 C CA . PRO B 1 22 ? 12.656 10.336 -3.4 1 98.44 22 PRO B CA 1
ATOM 2225 C C . PRO B 1 22 ? 11.273 9.844 -2.98 1 98.44 22 PRO B C 1
ATOM 2227 O O . PRO B 1 22 ? 10.766 10.25 -1.932 1 98.44 22 PRO B O 1
ATOM 2230 N N . ILE B 1 23 ? 10.664 9 -3.848 1 98.31 23 ILE B N 1
ATOM 2231 C CA . ILE B 1 23 ? 9.422 8.328 -3.473 1 98.31 23 ILE B CA 1
ATOM 2232 C C . ILE B 1 23 ? 9.633 7.535 -2.184 1 98.31 23 ILE B C 1
ATOM 2234 O O . ILE B 1 23 ? 10.656 6.871 -2.016 1 98.31 23 ILE B O 1
ATOM 2238 N N . CYS B 1 24 ? 8.656 7.598 -1.303 1 98.12 24 CYS B N 1
ATOM 2239 C CA . CYS B 1 24 ? 8.789 6.816 -0.078 1 98.12 24 CYS B CA 1
ATOM 2240 C C . CYS B 1 24 ? 7.594 5.887 0.106 1 98.12 24 CYS B C 1
ATOM 2242 O O . CYS B 1 24 ? 7.488 5.199 1.123 1 98.12 24 CYS B O 1
ATOM 2244 N N . GLY B 1 25 ? 6.66 5.914 -0.829 1 96.88 25 GLY B N 1
ATOM 2245 C CA . GLY B 1 25 ? 5.516 5.016 -0.763 1 96.88 25 GLY B CA 1
ATOM 2246 C C . GLY B 1 25 ? 4.352 5.469 -1.624 1 96.88 25 GLY B C 1
ATOM 2247 O O . GLY B 1 25 ? 4.43 6.508 -2.287 1 96.88 25 GLY B O 1
ATOM 2248 N N . LEU B 1 26 ? 3.293 4.672 -1.641 1 96.12 26 LEU B N 1
ATOM 2249 C CA . LEU B 1 26 ? 2.072 4.977 -2.381 1 96.12 26 LEU B CA 1
ATOM 2250 C C . LEU B 1 26 ? 0.859 4.34 -1.71 1 96.12 26 LEU B C 1
ATOM 2252 O O . LEU B 1 26 ? 0.979 3.305 -1.051 1 96.12 26 LEU B O 1
ATOM 2256 N N . VAL B 1 27 ? -0.227 4.957 -1.818 1 97.38 27 VAL B N 1
ATOM 2257 C CA . VAL B 1 27 ? -1.515 4.441 -1.367 1 97.38 27 VAL B CA 1
ATOM 2258 C C . VAL B 1 27 ? -2.604 4.82 -2.369 1 97.38 27 VAL B C 1
ATOM 2260 O O . VAL B 1 27 ? -2.367 5.617 -3.277 1 97.38 27 VAL B O 1
ATOM 2263 N N . ASP B 1 28 ? -3.74 4.148 -2.311 1 97.12 28 ASP B N 1
ATOM 2264 C CA . ASP B 1 28 ? -4.895 4.559 -3.104 1 97.12 28 ASP B CA 1
ATOM 2265 C C . ASP B 1 28 ? -5.551 5.809 -2.512 1 97.12 28 ASP B C 1
ATOM 2267 O O . ASP B 1 28 ? -5.656 5.938 -1.291 1 97.12 28 ASP B O 1
ATOM 2271 N N . PHE B 1 29 ? -6.078 6.617 -3.322 1 97.19 29 PHE B N 1
ATOM 2272 C CA . PHE B 1 29 ? -6.699 7.871 -2.91 1 97.19 29 PHE B CA 1
ATOM 2273 C C . PHE B 1 29 ? -7.828 7.613 -1.917 1 97.19 29 PHE B C 1
ATOM 2275 O O . PHE B 1 29 ? -8.078 8.43 -1.027 1 97.19 29 PHE B O 1
ATOM 2282 N N . SER B 1 30 ? -8.5 6.547 -1.968 1 96.06 30 SER B N 1
ATOM 2283 C CA . SER B 1 30 ? -9.68 6.25 -1.164 1 96.06 30 SER B CA 1
ATOM 2284 C C . SER B 1 30 ? -9.305 5.934 0.279 1 96.06 30 SER B C 1
ATOM 2286 O O . SER B 1 30 ? -10.172 5.828 1.146 1 96.06 30 SER B O 1
ATOM 2288 N N . ARG B 1 31 ? -8.008 5.703 0.548 1 96.81 31 ARG B N 1
ATOM 2289 C CA . ARG B 1 31 ? -7.578 5.344 1.896 1 96.81 31 ARG B CA 1
ATOM 2290 C C . ARG B 1 31 ? -7.969 6.418 2.902 1 96.81 31 ARG B C 1
ATOM 2292 O O . ARG B 1 31 ? -7.68 7.602 2.699 1 96.81 31 ARG B O 1
ATOM 2299 N N . CYS B 1 32 ? -8.617 6.012 4.012 1 96.94 32 CYS B N 1
ATOM 2300 C CA . CYS B 1 32 ? -9.133 6.969 4.98 1 96.94 32 CYS B CA 1
ATOM 2301 C C . CYS B 1 32 ? -9.055 6.406 6.395 1 96.94 32 CYS B C 1
ATOM 2303 O O . CYS B 1 32 ? -8.766 5.227 6.586 1 96.94 32 CYS B O 1
ATOM 2305 N N . GLY B 1 33 ? -9.297 7.32 7.328 1 95.56 33 GLY B N 1
ATOM 2306 C CA . GLY B 1 33 ? -9.25 6.922 8.727 1 95.56 33 GLY B CA 1
ATOM 2307 C C . GLY B 1 33 ? -10.281 5.863 9.078 1 95.56 33 GLY B C 1
ATOM 2308 O O . GLY B 1 33 ? -10.016 4.98 9.898 1 95.56 33 GLY B O 1
ATOM 2309 N N . ALA B 1 34 ? -11.445 5.906 8.453 1 95.81 34 ALA B N 1
ATOM 2310 C CA . ALA B 1 34 ? -12.516 4.953 8.727 1 95.81 34 ALA B CA 1
ATOM 2311 C C . ALA B 1 34 ? -12.078 3.529 8.398 1 95.81 34 ALA B C 1
ATOM 2313 O O . ALA B 1 34 ? -12.523 2.574 9.039 1 95.81 34 ALA B O 1
ATOM 2314 N N . ASP B 1 35 ? -11.203 3.318 7.391 1 94.94 35 ASP B N 1
ATOM 2315 C CA . ASP B 1 35 ? -10.664 1.997 7.09 1 94.94 35 ASP B CA 1
ATOM 2316 C C . ASP B 1 35 ? -9.977 1.393 8.312 1 94.94 35 ASP B C 1
ATOM 2318 O O . ASP B 1 35 ? -10.164 0.214 8.617 1 94.94 35 ASP B O 1
ATOM 2322 N N . PHE B 1 36 ? -9.141 2.195 8.977 1 93.19 36 PHE B N 1
ATOM 2323 C CA . PHE B 1 36 ? -8.359 1.737 10.117 1 93.19 36 PHE B CA 1
ATOM 2324 C C . PHE B 1 36 ? -9.273 1.412 11.297 1 93.19 36 PHE B C 1
ATOM 2326 O O . PHE B 1 36 ? -9.055 0.423 12 1 93.19 36 PHE B O 1
ATOM 2333 N N . ILE B 1 37 ? -10.242 2.291 11.492 1 92.12 37 ILE B N 1
ATOM 2334 C CA . ILE B 1 37 ? -11.18 2.072 12.586 1 92.12 37 ILE B CA 1
ATOM 2335 C C . ILE B 1 37 ? -11.961 0.781 12.344 1 92.12 37 ILE B C 1
ATOM 2337 O O . ILE B 1 37 ? -12.141 -0.02 13.266 1 92.12 37 ILE B O 1
ATOM 2341 N N . ALA B 1 38 ? -12.344 0.558 11.117 1 93.62 38 ALA B N 1
ATOM 2342 C CA . ALA B 1 38 ? -13.164 -0.599 10.766 1 93.62 38 ALA B CA 1
ATOM 2343 C C . ALA B 1 38 ? -12.305 -1.852 10.609 1 93.62 38 ALA B C 1
ATOM 2345 O O . ALA B 1 38 ? -12.812 -2.973 10.688 1 93.62 38 ALA B O 1
ATOM 2346 N N . GLY B 1 39 ? -11.008 -1.726 10.375 1 91.38 39 GLY B N 1
ATOM 2347 C CA . GLY B 1 39 ? -10.125 -2.85 10.117 1 91.38 39 GLY B CA 1
ATOM 2348 C C . GLY B 1 39 ? -10.273 -3.416 8.719 1 91.38 39 GLY B C 1
ATOM 2349 O O . GLY B 1 39 ? -9.852 -4.543 8.453 1 91.38 39 GLY B O 1
ATOM 2350 N N . LYS B 1 40 ? -10.914 -2.729 7.828 1 92.44 40 LYS B N 1
ATOM 2351 C CA . LYS B 1 40 ? -11.148 -3.08 6.43 1 92.44 40 LYS B CA 1
ATOM 2352 C C . LYS B 1 40 ? -11.57 -1.859 5.617 1 92.44 40 LYS B C 1
ATOM 2354 O O . LYS B 1 40 ? -11.859 -0.804 6.184 1 92.44 40 LYS B O 1
ATOM 2359 N N . LYS B 1 41 ? -11.594 -2.006 4.344 1 93.56 41 LYS B N 1
ATOM 2360 C CA . LYS B 1 41 ? -12.031 -0.914 3.479 1 93.56 41 LYS B CA 1
ATOM 2361 C C . LYS B 1 41 ? -13.508 -0.599 3.695 1 93.56 41 LYS B C 1
ATOM 2363 O O . LYS B 1 41 ? -14.352 -1.502 3.703 1 93.56 41 LYS B O 1
ATOM 2368 N N . VAL B 1 42 ? -13.773 0.668 3.867 1 93.62 42 VAL B N 1
ATOM 2369 C CA . VAL B 1 42 ? -15.164 1.067 4.055 1 93.62 42 VAL B CA 1
ATOM 2370 C C . VAL B 1 42 ? -15.742 1.564 2.73 1 93.62 42 VAL B C 1
ATOM 2372 O O . VAL B 1 42 ? -16.953 1.543 2.529 1 93.62 42 VAL B O 1
ATOM 2375 N N . ASP B 1 43 ? -14.867 2.088 1.829 1 93.5 43 ASP B N 1
ATOM 2376 C CA . ASP B 1 43 ? -15.227 2.484 0.47 1 93.5 43 ASP B CA 1
ATOM 2377 C C . ASP B 1 43 ? -14.406 1.708 -0.56 1 93.5 43 ASP B C 1
ATOM 2379 O O . ASP B 1 43 ? -13.312 1.219 -0.254 1 93.5 43 ASP B O 1
ATOM 2383 N N . PRO B 1 44 ? -15.008 1.602 -1.784 1 94.31 44 PRO B N 1
ATOM 2384 C CA . PRO B 1 44 ? -14.211 0.986 -2.848 1 94.31 44 PRO B CA 1
ATOM 2385 C C . PRO B 1 44 ? -12.922 1.757 -3.146 1 94.31 44 PRO B C 1
ATOM 2387 O O . PRO B 1 44 ? -12.859 2.967 -2.916 1 94.31 44 PRO B O 1
ATOM 2390 N N . TYR B 1 45 ? -11.961 1.042 -3.584 1 96.31 45 TYR B N 1
ATOM 2391 C CA . TYR B 1 45 ? -10.758 1.697 -4.074 1 96.31 45 TYR B CA 1
ATOM 2392 C C . TYR B 1 45 ? -11.094 2.707 -5.168 1 96.31 45 TYR B C 1
ATOM 2394 O O . TYR B 1 45 ? -11.945 2.451 -6.016 1 96.31 45 TYR B O 1
ATOM 2402 N N . ALA B 1 46 ? -10.383 3.822 -5.152 1 95.69 46 ALA B N 1
ATOM 2403 C CA . ALA B 1 46 ? -10.633 4.891 -6.117 1 95.69 46 ALA B CA 1
ATOM 2404 C C . ALA B 1 46 ? -9.938 4.609 -7.445 1 95.69 46 ALA B C 1
ATOM 2406 O O . ALA B 1 46 ? -10.344 5.125 -8.484 1 95.69 46 ALA B O 1
ATOM 2407 N N . GLY B 1 47 ? -8.883 3.775 -7.387 1 95.69 47 GLY B N 1
ATOM 2408 C CA . GLY B 1 47 ? -8.086 3.57 -8.586 1 95.69 47 GLY B CA 1
ATOM 2409 C C . GLY B 1 47 ? -7.207 4.754 -8.93 1 95.69 47 GLY B C 1
ATOM 2410 O O . GLY B 1 47 ? -6.914 5 -10.102 1 95.69 47 GLY B O 1
ATOM 2411 N N . VAL B 1 48 ? -6.902 5.562 -8.023 1 96.06 48 VAL B N 1
ATOM 2412 C CA . VAL B 1 48 ? -6.035 6.727 -8.164 1 96.06 48 VAL B CA 1
ATOM 2413 C C . VAL B 1 48 ? -4.828 6.594 -7.246 1 96.06 48 VAL B C 1
ATOM 2415 O O . VAL B 1 48 ? -4.945 6.762 -6.027 1 96.06 48 VAL B O 1
ATOM 2418 N N . PRO B 1 49 ? -3.643 6.309 -7.832 1 95.56 49 PRO B N 1
ATOM 2419 C CA . PRO B 1 49 ? -2.455 6.148 -6.988 1 95.56 49 PRO B CA 1
ATOM 2420 C C . PRO B 1 49 ? -1.927 7.48 -6.457 1 95.56 49 PRO B C 1
ATOM 2422 O O . PRO B 1 49 ? -1.8 8.445 -7.215 1 95.56 49 PRO B O 1
ATOM 2425 N N . VAL B 1 50 ? -1.655 7.512 -5.18 1 97.12 50 VAL B N 1
ATOM 2426 C CA . VAL B 1 50 ? -1.067 8.688 -4.539 1 97.12 50 VAL B CA 1
ATOM 2427 C C . VAL B 1 50 ? 0.336 8.352 -4.039 1 97.12 50 VAL B C 1
ATOM 2429 O O . VAL B 1 50 ? 0.493 7.637 -3.043 1 97.12 50 VAL B O 1
ATOM 2432 N N . TYR B 1 51 ? 1.338 8.906 -4.676 1 97.62 51 TYR B N 1
ATOM 2433 C CA . TYR B 1 51 ? 2.715 8.742 -4.227 1 97.62 51 TYR B CA 1
ATOM 2434 C C . TYR B 1 51 ? 3.092 9.812 -3.209 1 97.62 51 TYR B C 1
ATOM 2436 O O . TYR B 1 51 ? 2.654 10.961 -3.318 1 97.62 51 TYR B O 1
ATOM 2444 N N . TYR B 1 52 ? 3.891 9.43 -2.287 1 98.62 52 TYR B N 1
ATOM 2445 C CA . TYR B 1 52 ? 4.504 10.352 -1.341 1 98.62 52 TYR B CA 1
ATOM 2446 C C . TYR B 1 52 ? 6.016 10.391 -1.516 1 98.62 52 TYR B C 1
ATOM 2448 O O . TYR B 1 52 ? 6.633 9.383 -1.877 1 98.62 52 TYR B O 1
ATOM 2456 N N . HIS B 1 53 ? 6.586 11.555 -1.307 1 98.81 53 HIS B N 1
ATOM 2457 C CA . HIS B 1 53 ? 8.023 11.805 -1.351 1 98.81 53 HIS B CA 1
ATOM 2458 C C . HIS B 1 53 ? 8.547 12.25 0.009 1 98.81 53 HIS B C 1
ATOM 2460 O O . HIS B 1 53 ? 7.91 13.062 0.69 1 98.81 53 HIS B O 1
ATOM 2466 N N . ALA B 1 54 ? 9.617 11.734 0.416 1 98.75 54 ALA B N 1
ATOM 2467 C CA . ALA B 1 54 ? 10.227 12.109 1.689 1 98.75 54 ALA B CA 1
ATOM 2468 C C . ALA B 1 54 ? 11.609 12.703 1.478 1 98.75 54 ALA B C 1
ATOM 2470 O O . ALA B 1 54 ? 12.484 12.078 0.869 1 98.75 54 ALA B O 1
ATOM 2471 N N . CYS B 1 55 ? 11.789 13.867 1.986 1 98.81 55 CYS B N 1
ATOM 2472 C CA . CYS B 1 55 ? 13.062 14.562 1.861 1 98.81 55 CYS B CA 1
ATOM 2473 C C . CYS B 1 55 ? 14.164 13.82 2.607 1 98.81 55 CYS B C 1
ATOM 2475 O O . CYS B 1 55 ? 13.969 13.383 3.742 1 98.81 55 CYS B O 1
ATOM 2477 N N . GLU B 1 56 ? 15.336 13.789 2.039 1 98.19 56 GLU B N 1
ATOM 2478 C CA . GLU B 1 56 ? 16.469 13.094 2.635 1 98.19 56 GLU B CA 1
ATOM 2479 C C . GLU B 1 56 ? 17.172 13.969 3.682 1 98.19 56 GLU B C 1
ATOM 2481 O O . GLU B 1 56 ? 17.969 13.469 4.477 1 98.19 56 GLU B O 1
ATOM 2486 N N . GLN B 1 57 ? 16.844 15.211 3.715 1 98.5 57 GLN B N 1
ATOM 2487 C CA . GLN B 1 57 ? 17.516 16.125 4.617 1 98.5 57 GLN B CA 1
ATOM 2488 C C . GLN B 1 57 ? 16.625 16.5 5.801 1 98.5 57 GLN B C 1
ATOM 2490 O O . GLN B 1 57 ? 16.938 16.172 6.945 1 98.5 57 GLN B O 1
ATOM 2495 N N . CYS B 1 58 ? 15.438 17.094 5.543 1 98.62 58 CYS B N 1
ATOM 2496 C CA . CYS B 1 58 ? 14.633 17.562 6.664 1 98.62 58 CYS B CA 1
ATOM 2497 C C . CYS B 1 58 ? 13.5 16.578 6.965 1 98.62 58 CYS B C 1
ATOM 2499 O O . CYS B 1 58 ? 12.805 16.719 7.973 1 98.62 58 CYS B O 1
ATOM 2501 N N . GLY B 1 59 ? 13.219 15.633 6.059 1 98.69 59 GLY B N 1
ATOM 2502 C CA . GLY B 1 59 ? 12.266 14.562 6.309 1 98.69 59 GLY B CA 1
ATOM 2503 C C . GLY B 1 59 ? 10.844 14.93 5.934 1 98.69 59 GLY B C 1
ATOM 2504 O O . GLY B 1 59 ? 9.945 14.094 5.996 1 98.69 59 GLY B O 1
ATOM 2505 N N . PHE B 1 60 ? 10.672 16.203 5.531 1 98.81 60 PHE B N 1
ATOM 2506 C CA . PHE B 1 60 ? 9.328 16.562 5.102 1 98.81 60 PHE B CA 1
ATOM 2507 C C . PHE B 1 60 ? 8.836 15.625 4.016 1 98.81 60 PHE B C 1
ATOM 2509 O O . PHE B 1 60 ? 9.578 15.273 3.102 1 98.81 60 PHE B O 1
ATOM 2516 N N . THR B 1 61 ? 7.586 15.133 4.16 1 98.94 61 THR B N 1
ATOM 2517 C CA . THR B 1 61 ? 6.977 14.164 3.26 1 98.94 61 THR B CA 1
ATOM 2518 C C . THR B 1 61 ? 5.641 14.68 2.73 1 98.94 61 THR B C 1
ATOM 2520 O O . THR B 1 61 ? 4.844 15.242 3.486 1 98.94 61 THR B O 1
ATOM 2523 N N . TRP B 1 62 ? 5.441 14.562 1.43 1 98.81 62 TRP B N 1
ATOM 2524 C CA . TRP B 1 62 ? 4.199 15.094 0.887 1 98.81 62 TRP B CA 1
ATOM 2525 C C . TRP B 1 62 ? 3.793 14.352 -0.382 1 98.81 62 TRP B C 1
ATOM 2527 O O . TRP B 1 62 ? 4.562 13.547 -0.91 1 98.81 62 TRP B O 1
ATOM 2537 N N . ALA B 1 63 ? 2.58 14.539 -0.786 1 98.38 63 ALA B N 1
ATOM 2538 C CA . ALA B 1 63 ? 2.039 14 -2.033 1 98.38 63 ALA B CA 1
ATOM 2539 C C . ALA B 1 63 ? 1.954 15.086 -3.102 1 98.38 63 ALA B C 1
ATOM 2541 O O . ALA B 1 63 ? 1.064 15.938 -3.061 1 98.38 63 ALA B O 1
ATOM 2542 N N . PRO B 1 64 ? 2.766 15.008 -4.133 1 97.5 64 PRO B N 1
ATOM 2543 C CA . PRO B 1 64 ? 2.85 16.094 -5.117 1 97.5 64 PRO B CA 1
ATOM 2544 C C . PRO B 1 64 ? 1.591 16.203 -5.977 1 97.5 64 PRO B C 1
ATOM 2546 O O . PRO B 1 64 ? 1.35 17.25 -6.59 1 97.5 64 PRO B O 1
ATOM 2549 N N . MET B 1 65 ? 0.809 15.141 -6.039 1 94.56 65 MET B N 1
ATOM 2550 C CA . MET B 1 65 ? -0.406 15.156 -6.852 1 94.56 65 MET B CA 1
ATOM 2551 C C . MET B 1 65 ? -1.304 16.328 -6.469 1 94.56 65 MET B C 1
ATOM 2553 O O . MET B 1 65 ? -2.025 16.859 -7.312 1 94.56 65 MET B O 1
ATOM 2557 N N . PHE B 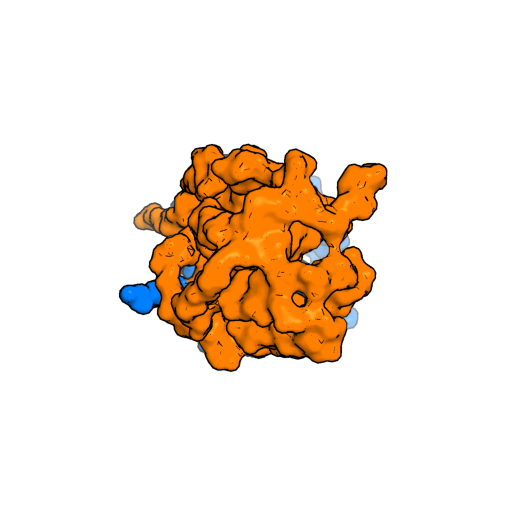1 66 ? -1.201 16.844 -5.254 1 96.44 66 PHE B N 1
ATOM 2558 C CA . PHE B 1 66 ? -2.139 17.844 -4.734 1 96.44 66 PHE B CA 1
ATOM 2559 C C . PHE B 1 66 ? -1.577 19.25 -4.887 1 96.44 66 PHE B C 1
ATOM 2561 O O . PHE B 1 66 ? -2.25 20.219 -4.559 1 96.44 66 PHE B O 1
ATOM 2568 N N . ASP B 1 67 ? -0.419 19.344 -5.426 1 95.75 67 ASP B N 1
ATOM 2569 C CA . ASP B 1 67 ? 0.246 20.641 -5.535 1 95.75 67 ASP B CA 1
ATOM 2570 C C . ASP B 1 67 ? -0.55 21.594 -6.422 1 95.75 67 ASP B C 1
ATOM 2572 O O . ASP B 1 67 ? -0.543 22.812 -6.203 1 95.75 67 ASP B O 1
ATOM 2576 N N . SER B 1 68 ? -1.24 21.031 -7.363 1 93.94 68 SER B N 1
ATOM 2577 C CA . SER B 1 68 ? -1.948 21.875 -8.312 1 93.94 68 SER B CA 1
ATOM 2578 C C . SER B 1 68 ? -3.436 21.953 -7.98 1 93.94 68 SER B C 1
ATOM 2580 O O . SER B 1 68 ? -4.211 22.562 -8.727 1 93.94 68 SER B O 1
ATOM 2582 N N . TRP B 1 69 ? -3.861 21.312 -6.898 1 95 69 TRP B N 1
ATOM 2583 C CA . TRP B 1 69 ? -5.281 21.281 -6.562 1 95 69 TRP B CA 1
ATOM 2584 C C . TRP B 1 69 ? -5.742 22.641 -6.055 1 95 69 TRP B C 1
ATOM 2586 O O . TRP B 1 69 ? -5.047 23.297 -5.266 1 95 69 TRP B O 1
ATOM 2596 N N . THR B 1 70 ? -6.875 23.078 -6.523 1 92.94 70 THR B N 1
ATOM 2597 C CA . THR B 1 70 ? -7.539 24.266 -6.023 1 92.94 70 THR B CA 1
ATOM 2598 C C . THR B 1 70 ? -8.453 23.938 -4.848 1 92.94 70 THR B C 1
ATOM 2600 O O . THR B 1 70 ? -8.656 22.766 -4.535 1 92.94 70 THR B O 1
ATOM 2603 N N . HIS B 1 71 ? -8.969 24.984 -4.242 1 90.38 71 HIS B N 1
ATOM 2604 C CA . HIS B 1 71 ? -9.953 24.781 -3.186 1 90.38 71 HIS B CA 1
ATOM 2605 C C . HIS B 1 71 ? -11.156 24 -3.705 1 90.38 71 HIS B C 1
ATOM 2607 O O . HIS B 1 71 ? -11.719 23.172 -2.992 1 90.38 71 HIS B O 1
ATOM 2613 N N . ASP B 1 72 ? -11.539 24.297 -4.875 1 92.38 72 ASP B N 1
ATOM 2614 C CA . ASP B 1 72 ? -12.672 23.594 -5.48 1 92.38 72 ASP B CA 1
ATOM 2615 C C . ASP B 1 72 ? -12.375 22.109 -5.664 1 92.38 72 ASP B C 1
ATOM 2617 O O . ASP B 1 72 ? -13.258 21.266 -5.473 1 92.38 72 ASP B O 1
ATOM 2621 N N . ASP B 1 73 ? -11.141 21.812 -6.078 1 93.56 73 ASP B N 1
ATOM 2622 C CA . ASP B 1 73 ? -10.75 20.406 -6.227 1 93.56 73 ASP B CA 1
ATOM 2623 C C . ASP B 1 73 ? -10.859 19.672 -4.898 1 93.56 73 ASP B C 1
ATOM 2625 O O . ASP B 1 73 ? -11.43 18.578 -4.84 1 93.56 73 ASP B O 1
ATOM 2629 N N . PHE B 1 74 ? -10.352 20.266 -3.869 1 94.56 74 PHE B N 1
ATOM 2630 C CA . PHE B 1 74 ? -10.422 19.656 -2.549 1 94.56 74 PHE B CA 1
ATOM 2631 C C . PHE B 1 74 ? -11.875 19.516 -2.102 1 94.56 74 PHE B C 1
ATOM 2633 O O . PHE B 1 74 ? -12.258 18.469 -1.561 1 94.56 74 PHE B O 1
ATOM 2640 N N . ALA B 1 75 ? -12.68 20.578 -2.279 1 92.94 75 ALA B N 1
ATOM 2641 C CA . ALA B 1 75 ? -14.086 20.531 -1.907 1 92.94 75 ALA B CA 1
ATOM 2642 C C . ALA B 1 75 ? -14.812 19.406 -2.645 1 92.94 75 ALA B C 1
ATOM 2644 O O . ALA B 1 75 ? -15.672 18.734 -2.068 1 92.94 75 ALA B O 1
ATOM 2645 N N . GLN B 1 76 ? -14.461 19.188 -3.824 1 93.44 76 GLN B N 1
ATOM 2646 C CA . GLN B 1 76 ? -15.133 18.203 -4.664 1 93.44 76 GLN B CA 1
ATOM 2647 C C . GLN B 1 76 ? -14.703 16.797 -4.293 1 93.44 76 GLN B C 1
ATOM 2649 O O . GLN B 1 76 ? -15.539 15.883 -4.238 1 93.44 76 GLN B O 1
ATOM 2654 N N . HIS B 1 77 ? -13.438 16.578 -3.994 1 94.44 77 HIS B N 1
ATOM 2655 C CA . HIS B 1 77 ? -12.93 15.211 -3.951 1 94.44 77 HIS B CA 1
ATOM 2656 C C . HIS B 1 77 ? -12.625 14.781 -2.521 1 94.44 77 HIS B C 1
ATOM 2658 O O . HIS B 1 77 ? -12.5 13.594 -2.238 1 94.44 77 HIS B O 1
ATOM 2664 N N . VAL B 1 78 ? -12.453 15.758 -1.604 1 94.81 78 VAL B N 1
ATOM 2665 C CA . VAL B 1 78 ? -12.039 15.406 -0.249 1 94.81 78 VAL B CA 1
ATOM 2666 C C . VAL B 1 78 ? -13.086 15.898 0.75 1 94.81 78 VAL B C 1
ATOM 2668 O O . VAL B 1 78 ? -13.805 15.102 1.35 1 94.81 78 VAL B O 1
ATOM 2671 N N . TYR B 1 79 ? -13.25 17.188 0.754 1 92.88 79 TYR B N 1
ATOM 2672 C CA . TYR B 1 79 ? -14.117 17.797 1.76 1 92.88 79 TYR B CA 1
ATOM 2673 C C . TYR B 1 79 ? -15.539 17.938 1.245 1 92.88 79 TYR B C 1
ATOM 2675 O O . TYR B 1 79 ? -16.125 19.031 1.31 1 92.88 79 TYR B O 1
ATOM 2683 N N . ASN B 1 80 ? -16.094 16.891 0.767 1 92.88 80 ASN B N 1
ATOM 2684 C CA . ASN B 1 80 ? -17.469 16.875 0.257 1 92.88 80 ASN B CA 1
ATOM 2685 C C . ASN B 1 80 ? -18.438 16.297 1.286 1 92.88 80 ASN B C 1
ATOM 2687 O O . ASN B 1 80 ? -18.078 16.141 2.455 1 92.88 80 ASN B O 1
ATOM 2691 N N . ALA B 1 81 ? -19.625 16.031 0.924 1 91.25 81 ALA B N 1
ATOM 2692 C CA . ALA B 1 81 ? -20.688 15.617 1.827 1 91.25 81 ALA B CA 1
ATOM 2693 C C . ALA B 1 81 ? -20.375 14.273 2.475 1 91.25 81 ALA B C 1
ATOM 2695 O O . ALA B 1 81 ? -20.891 13.953 3.551 1 91.25 81 ALA B O 1
ATOM 2696 N N . ASP B 1 82 ? -19.453 13.516 1.872 1 92.19 82 ASP B N 1
ATOM 2697 C CA . ASP B 1 82 ? -19.109 12.18 2.363 1 92.19 82 ASP B CA 1
ATOM 2698 C C . ASP B 1 82 ? -17.984 12.234 3.391 1 92.19 82 ASP B C 1
ATOM 2700 O O . ASP B 1 82 ? -17.656 11.219 4.008 1 92.19 82 ASP B O 1
ATOM 2704 N N . TYR B 1 83 ? -17.422 13.359 3.643 1 92.19 83 TYR B N 1
ATOM 2705 C CA . TYR B 1 83 ? -16.234 13.492 4.461 1 92.19 83 TYR B CA 1
ATOM 2706 C C . TYR B 1 83 ? -16.438 12.867 5.836 1 92.19 83 TYR B C 1
ATOM 2708 O O . TYR B 1 83 ? -15.57 12.133 6.324 1 92.19 83 TYR B O 1
ATOM 2716 N N . PRO B 1 84 ? -17.594 13.07 6.504 1 89.44 84 PRO B N 1
ATOM 2717 C CA . PRO B 1 84 ? -17.75 12.492 7.84 1 89.44 84 PRO B CA 1
ATOM 2718 C C . PRO B 1 84 ? -17.703 10.969 7.828 1 89.44 84 PRO B C 1
ATOM 2720 O O . PRO B 1 84 ? -17.344 10.344 8.836 1 89.44 84 PRO B O 1
ATOM 2723 N N . ARG B 1 85 ? -18.016 10.375 6.719 1 90.81 85 ARG B N 1
ATOM 2724 C CA . ARG B 1 85 ? -17.922 8.922 6.586 1 90.81 85 ARG B CA 1
ATOM 2725 C C . ARG B 1 85 ? -16.484 8.453 6.598 1 90.81 85 ARG B C 1
ATOM 2727 O O . ARG B 1 85 ? -16.172 7.363 7.098 1 90.81 85 ARG B O 1
ATOM 2734 N N . HIS B 1 86 ? -15.617 9.25 6.109 1 93.69 86 HIS B N 1
ATOM 2735 C CA . HIS B 1 86 ? -14.203 8.906 6 1 93.69 86 HIS B CA 1
ATOM 2736 C C . HIS B 1 86 ? -13.438 9.32 7.254 1 93.69 86 HIS B C 1
ATOM 2738 O O . HIS B 1 86 ? -12.359 8.797 7.527 1 93.69 86 HIS B O 1
ATOM 2744 N N . ASP B 1 87 ? -13.977 10.258 7.973 1 92 87 ASP B N 1
ATOM 2745 C CA . ASP B 1 87 ? -13.414 10.758 9.219 1 92 87 ASP B CA 1
ATOM 2746 C C . ASP B 1 87 ? -14.5 10.953 10.273 1 92 87 ASP B C 1
ATOM 2748 O O . ASP B 1 87 ? -14.812 12.086 10.648 1 92 87 ASP B O 1
ATOM 2752 N N . PRO B 1 88 ? -14.953 9.961 10.891 1 85.75 88 PRO B N 1
ATOM 2753 C CA . PRO B 1 88 ? -16.125 10.039 11.773 1 85.75 88 PRO B CA 1
ATOM 2754 C C . PRO B 1 88 ? -15.844 10.844 13.039 1 85.75 88 PRO B C 1
ATOM 2756 O O . PRO B 1 88 ? -16.781 11.305 13.695 1 85.75 88 PRO B O 1
ATOM 2759 N N . GLU B 1 89 ? -14.703 11.102 13.422 1 80.38 89 GLU B N 1
ATOM 2760 C CA . GLU B 1 89 ? -14.398 11.812 14.656 1 80.38 89 GLU B CA 1
ATOM 2761 C C . GLU B 1 89 ? -14.328 13.32 14.414 1 80.38 89 GLU B C 1
ATOM 2763 O O . GLU B 1 89 ? -14.211 14.102 15.367 1 80.38 89 GLU B O 1
ATOM 2768 N N . TYR B 1 90 ? -14.469 13.719 13.234 1 81.12 90 TYR B N 1
ATOM 2769 C CA . TYR B 1 90 ? -14.266 15.078 12.766 1 81.12 90 TYR B CA 1
ATOM 2770 C C . TYR B 1 90 ? -15.25 16.047 13.422 1 81.12 90 TYR B C 1
ATOM 2772 O O . TYR B 1 90 ? -14.867 17.125 13.859 1 81.12 90 TYR B O 1
ATOM 2780 N N . LEU B 1 91 ? -16.453 15.75 13.648 1 77.38 91 LEU B N 1
ATOM 2781 C CA . LEU B 1 91 ? -17.5 16.719 13.961 1 77.38 91 LEU B CA 1
ATOM 2782 C C . LEU B 1 91 ? -17.594 16.938 15.469 1 77.38 91 LEU B C 1
ATOM 2784 O O . LEU B 1 91 ? -17.797 18.062 15.922 1 77.38 91 LEU B O 1
ATOM 2788 N N . GLU B 1 92 ? -17.391 16 16.266 1 78.62 92 GLU B N 1
ATOM 2789 C CA . GLU B 1 92 ? -17.703 16.219 17.672 1 78.62 92 GLU B CA 1
ATOM 2790 C C . GLU B 1 92 ? -16.531 15.875 18.562 1 78.62 92 GLU B C 1
ATOM 2792 O O . GLU B 1 92 ? -16.078 16.688 19.375 1 78.62 92 GLU B O 1
ATOM 2797 N N . ILE B 1 93 ? -15.984 14.883 18.328 1 86.44 93 ILE B N 1
ATOM 2798 C CA . ILE B 1 93 ? -15 14.336 19.25 1 86.44 93 ILE B CA 1
ATOM 2799 C C . ILE B 1 93 ? -13.742 15.203 19.234 1 86.44 93 ILE B C 1
ATOM 2801 O O . ILE B 1 93 ? -13.258 15.633 20.281 1 86.44 93 ILE B O 1
ATOM 2805 N N . ARG B 1 94 ? -13.312 15.594 18.156 1 89.12 94 ARG B N 1
ATOM 2806 C CA . ARG B 1 94 ? -12.023 16.25 18.031 1 89.12 94 ARG B CA 1
ATOM 2807 C C . ARG B 1 94 ? -12.078 17.672 18.594 1 89.12 94 ARG B C 1
ATOM 2809 O O . ARG B 1 94 ? -11.234 18.062 19.391 1 89.12 94 ARG B O 1
ATOM 2816 N N . PRO B 1 95 ? -13.117 18.453 18.297 1 88.75 95 PRO B N 1
ATOM 2817 C CA . PRO B 1 95 ? -13.18 19.797 18.875 1 88.75 95 PRO B CA 1
ATOM 2818 C C . PRO B 1 95 ? -13.281 19.781 20.391 1 88.75 95 PRO B C 1
ATOM 2820 O O . PRO B 1 95 ? -12.711 20.641 21.078 1 88.75 95 PRO B O 1
ATOM 2823 N N . GLN B 1 96 ? -13.961 18.844 20.875 1 92.25 96 GLN B N 1
ATOM 2824 C CA . GLN B 1 96 ? -14.07 18.703 22.312 1 92.25 96 GLN B CA 1
ATOM 2825 C C . GLN B 1 96 ? -12.727 18.375 22.938 1 92.25 96 GLN B C 1
ATOM 2827 O O . GLN B 1 96 ? -12.352 18.953 23.969 1 92.25 96 GLN B O 1
ATOM 2832 N N . GLN B 1 97 ? -12.055 17.469 22.328 1 94.12 97 GLN B N 1
ATOM 2833 C CA . GLN B 1 97 ? -10.742 17.062 22.828 1 94.12 97 GLN B CA 1
ATOM 2834 C C . GLN B 1 97 ? -9.758 18.219 22.797 1 94.12 97 GLN B C 1
ATOM 2836 O O . GLN B 1 97 ? -8.969 18.391 23.734 1 94.12 97 GLN B O 1
ATOM 2841 N N . HIS B 1 98 ? -9.82 19 21.797 1 95.06 98 HIS B N 1
ATOM 2842 C CA . HIS B 1 98 ? -8.922 20.141 21.672 1 95.06 98 HIS B CA 1
ATOM 2843 C C . HIS B 1 98 ? -9.242 21.219 22.703 1 95.06 98 HIS B C 1
ATOM 2845 O O . HIS B 1 98 ? -8.336 21.812 23.297 1 95.06 98 HIS B O 1
ATOM 2851 N N . ALA B 1 99 ? -10.492 21.406 22.906 1 95.81 99 ALA B N 1
ATOM 2852 C CA . ALA B 1 99 ? -10.898 22.375 23.938 1 95.81 99 ALA B CA 1
ATOM 2853 C C . ALA B 1 99 ? -10.453 21.922 25.312 1 95.81 99 ALA B C 1
ATOM 2855 O O . ALA B 1 99 ? -9.953 22.734 26.109 1 95.81 99 ALA B O 1
ATOM 2856 N N . ASP B 1 100 ? -10.672 20.641 25.562 1 96.44 100 ASP B N 1
ATOM 2857 C CA . ASP B 1 100 ? -10.242 20.078 26.844 1 96.44 100 ASP B CA 1
ATOM 2858 C C . ASP B 1 100 ? -8.734 20.266 27.031 1 96.44 100 ASP B C 1
ATOM 2860 O O . ASP B 1 100 ? -8.297 20.656 28.125 1 96.44 100 ASP B O 1
ATOM 2864 N N . LEU B 1 101 ? -8.008 20.031 26 1 96 101 LEU B N 1
ATOM 2865 C CA . LEU B 1 101 ? -6.559 20.172 26.047 1 96 101 LEU B CA 1
ATOM 2866 C C . LEU B 1 101 ? -6.164 21.609 26.359 1 96 101 LEU B C 1
ATOM 2868 O O . LEU B 1 101 ? -5.34 21.844 27.25 1 96 101 LEU B O 1
ATOM 2872 N N . ILE B 1 102 ? -6.746 22.562 25.734 1 96.06 102 ILE B N 1
ATOM 2873 C CA . ILE B 1 102 ? -6.406 23.984 25.891 1 96.06 102 ILE B CA 1
ATOM 2874 C C . ILE B 1 102 ? -6.777 24.438 27.297 1 96.06 102 ILE B C 1
ATOM 2876 O O . ILE B 1 102 ? -5.965 25.062 27.984 1 96.06 102 ILE B O 1
ATOM 2880 N N . CYS B 1 103 ? -7.938 24.062 27.766 1 95.81 103 CYS B N 1
ATOM 2881 C CA . CYS B 1 103 ? -8.438 24.516 29.047 1 95.81 103 CYS B CA 1
ATOM 2882 C C . CYS B 1 103 ? -7.625 23.906 30.203 1 95.81 103 CYS B C 1
ATOM 2884 O O . CYS B 1 103 ? -7.414 24.562 31.219 1 95.81 103 CYS B O 1
ATOM 2886 N N . THR B 1 104 ? -7.211 22.719 29.969 1 95.38 104 THR B N 1
ATOM 2887 C CA . THR B 1 104 ? -6.512 22.016 31.047 1 95.38 104 THR B CA 1
ATOM 2888 C C . THR B 1 104 ? -5.031 22.391 31.062 1 95.38 104 THR B C 1
ATOM 2890 O O . THR B 1 104 ? -4.461 22.656 32.125 1 95.38 104 THR B O 1
ATOM 2893 N N . SER B 1 105 ? -4.426 22.5 29.891 1 95.25 105 SER B N 1
ATOM 2894 C CA . SER B 1 105 ? -2.973 22.625 29.844 1 95.25 105 SER B CA 1
ATOM 2895 C C . SER B 1 105 ? -2.543 24.078 29.656 1 95.25 105 SER B C 1
ATOM 2897 O O . SER B 1 105 ? -1.42 24.438 30 1 95.25 105 SER B O 1
ATOM 2899 N N . PHE B 1 106 ? -3.459 24.875 29.094 1 95.94 106 PHE B N 1
ATOM 2900 C CA . PHE B 1 106 ? -3.086 26.25 28.766 1 95.94 106 PHE B CA 1
ATOM 2901 C C . PHE B 1 106 ? -4.188 27.219 29.172 1 95.94 106 PHE B C 1
ATOM 2903 O O . PHE B 1 106 ? -4.629 28.031 28.359 1 95.94 106 PHE B O 1
ATOM 2910 N N . PRO B 1 107 ? -4.598 27.203 30.422 1 94.44 107 PRO B N 1
ATOM 2911 C CA . PRO B 1 107 ? -5.711 28.047 30.844 1 94.44 107 PRO B CA 1
ATOM 2912 C C . PRO B 1 107 ? -5.398 29.547 30.719 1 94.44 107 PRO B C 1
ATOM 2914 O O . PRO B 1 107 ? -6.305 30.359 30.516 1 94.44 107 PRO B O 1
ATOM 2917 N N . GLU B 1 108 ? -4.176 29.953 30.75 1 94.75 108 GLU B N 1
ATOM 2918 C CA . GLU B 1 108 ? -3.76 31.344 30.719 1 94.75 108 GLU B CA 1
ATOM 2919 C C . GLU B 1 108 ? -4.059 31.969 29.359 1 94.75 108 GLU B C 1
ATOM 2921 O O . GLU B 1 108 ? -4.066 33.188 29.234 1 94.75 108 GLU B O 1
ATOM 2926 N N . MET B 1 109 ? -4.332 31.125 28.375 1 95.75 109 MET B N 1
ATOM 2927 C CA . MET B 1 109 ? -4.645 31.625 27.047 1 95.75 109 MET B CA 1
ATOM 2928 C C . MET B 1 109 ? -5.938 32.438 27.062 1 95.75 109 MET B C 1
ATOM 2930 O O . MET B 1 109 ? -6.164 33.25 26.172 1 95.75 109 MET B O 1
ATOM 2934 N N . ARG B 1 110 ? -6.742 32.219 28.094 1 94.56 110 ARG B N 1
ATOM 2935 C CA . ARG B 1 110 ? -8.031 32.906 28.203 1 94.56 110 ARG B CA 1
ATOM 2936 C C . ARG B 1 110 ? -7.84 34.406 28.375 1 94.56 110 ARG B C 1
ATOM 2938 O O . ARG B 1 110 ? -8.75 35.188 28.078 1 94.56 110 ARG B O 1
ATOM 2945 N N . GLU B 1 111 ? -6.684 34.781 28.75 1 93 111 GLU B N 1
ATOM 2946 C CA . GLU B 1 111 ? -6.41 36.188 29.062 1 93 111 GLU B CA 1
ATOM 2947 C C . GLU B 1 111 ? -6.023 36.969 27.812 1 93 111 GLU B C 1
ATOM 2949 O O . GLU B 1 111 ? -5.922 38.188 27.859 1 93 111 GLU B O 1
ATOM 2954 N N . GLY B 1 112 ? -5.84 36.312 26.656 1 94.31 112 GLY B N 1
ATOM 2955 C CA . GLY B 1 112 ? -5.387 37 25.453 1 94.31 112 GLY B CA 1
ATOM 2956 C C . GLY B 1 112 ? -6.297 36.75 24.266 1 94.31 112 GLY B C 1
ATOM 2957 O O . GLY B 1 112 ? -7.309 36.062 24.375 1 94.31 112 GLY B O 1
ATOM 2958 N N . ARG B 1 113 ? -5.918 37.375 23.109 1 96.81 113 ARG B N 1
ATOM 2959 C CA . ARG B 1 113 ? -6.621 37.188 21.844 1 96.81 113 ARG B CA 1
ATOM 2960 C C . ARG B 1 113 ? -6.172 35.875 21.172 1 96.81 113 ARG B C 1
ATOM 2962 O O . ARG B 1 113 ? -4.977 35.688 20.938 1 96.81 113 ARG B O 1
ATOM 2969 N N . VAL B 1 114 ? -7.137 35.062 20.906 1 97.62 114 VAL B N 1
ATOM 2970 C CA . VAL B 1 114 ? -6.836 33.75 20.344 1 97.62 114 VAL B CA 1
ATOM 2971 C C . VAL B 1 114 ? -7.406 33.656 18.938 1 97.62 114 VAL B C 1
ATOM 2973 O O . VAL B 1 114 ? -8.562 34 18.688 1 97.62 114 VAL B O 1
ATOM 2976 N N . LEU B 1 115 ? -6.57 33.281 18 1 97.38 115 LEU B N 1
ATOM 2977 C CA . LEU B 1 115 ? -7.016 32.938 16.641 1 97.38 115 LEU B CA 1
ATOM 2978 C C . LEU B 1 115 ? -7.035 31.438 16.422 1 97.38 115 LEU B C 1
ATOM 2980 O O . LEU B 1 115 ? -6.043 30.75 16.688 1 97.38 115 LEU B O 1
ATOM 2984 N N . ASP B 1 116 ? -8.195 30.953 16.062 1 97 116 ASP B N 1
ATOM 2985 C CA . ASP B 1 116 ? -8.297 29.578 15.562 1 97 116 ASP B CA 1
ATOM 2986 C C . ASP B 1 116 ? -8.148 29.531 14.047 1 97 116 ASP B C 1
ATOM 2988 O O . ASP B 1 116 ? -9.141 29.609 13.312 1 97 116 ASP B O 1
ATOM 2992 N N . PHE B 1 117 ? -6.863 29.391 13.609 1 97.19 117 PHE B N 1
ATOM 2993 C CA . PHE B 1 117 ? -6.547 29.375 12.18 1 97.19 117 PHE B CA 1
ATOM 2994 C C . PHE B 1 117 ? -6.828 28 11.578 1 97.19 117 PHE B C 1
ATOM 2996 O O . PHE B 1 117 ? -6.332 26.984 12.078 1 97.19 117 PHE B O 1
ATOM 3003 N N . GLY B 1 118 ? -7.5 27.969 10.445 1 95.75 118 GLY B N 1
ATOM 3004 C CA . GLY B 1 118 ? -7.98 26.703 9.906 1 95.75 118 GLY B CA 1
ATOM 3005 C C . GLY B 1 118 ? -9.102 26.094 10.727 1 95.75 118 GLY B C 1
ATOM 3006 O O . GLY B 1 118 ? -9.062 24.891 11.039 1 95.75 118 GLY B O 1
ATOM 3007 N N . SER B 1 119 ? -10.078 26.844 11.094 1 93.31 119 SER B N 1
ATOM 3008 C CA . SER B 1 119 ? -11.062 26.516 12.117 1 93.31 119 SER B CA 1
ATOM 3009 C C . SER B 1 119 ? -12.133 25.562 11.578 1 93.31 119 SER B C 1
ATOM 3011 O O . SER B 1 119 ? -12.898 25 12.344 1 93.31 119 SER B O 1
ATOM 3013 N N . GLY B 1 120 ? -12.141 25.375 10.227 1 89.25 120 GLY B N 1
ATOM 3014 C CA . GLY B 1 120 ? -13.227 24.578 9.672 1 89.25 120 GLY B CA 1
ATOM 3015 C C . GLY B 1 120 ? -14.602 25.125 10.016 1 89.25 120 GLY B C 1
ATOM 3016 O O . GLY B 1 120 ? -14.914 26.266 9.719 1 89.25 120 GLY B O 1
ATOM 3017 N N . LEU B 1 121 ? -15.383 24.375 10.828 1 83.88 121 LEU B N 1
ATOM 3018 C CA . LEU B 1 121 ? -16.75 24.75 11.156 1 83.88 121 LEU B CA 1
ATOM 3019 C C . LEU B 1 121 ? -16.781 25.672 12.375 1 83.88 121 LEU B C 1
ATOM 3021 O O . LEU B 1 121 ? -17.859 26.062 12.836 1 83.88 121 LEU B O 1
ATOM 3025 N N . GLY B 1 122 ? -15.578 25.984 12.922 1 88 122 GLY B N 1
ATOM 3026 C CA . GLY B 1 122 ? -15.508 26.906 14.039 1 88 122 GLY B CA 1
ATOM 3027 C C . GLY B 1 122 ? -15.953 26.281 15.352 1 88 122 GLY B C 1
ATOM 3028 O O . GLY B 1 122 ? -16.297 27 16.297 1 88 122 GLY B O 1
ATOM 3029 N N . LEU B 1 123 ? -15.977 25.016 15.445 1 89.75 123 LEU B N 1
ATOM 3030 C CA . LEU B 1 123 ? -16.484 24.312 16.609 1 89.75 123 LEU B CA 1
ATOM 3031 C C . LEU B 1 123 ? -15.578 24.531 17.812 1 89.75 123 LEU B C 1
ATOM 3033 O O . LEU B 1 123 ? -16.047 24.578 18.953 1 89.75 123 LEU B O 1
ATOM 3037 N N . LEU B 1 124 ? -14.32 24.672 17.594 1 93.56 124 LEU B N 1
ATOM 3038 C CA . LEU B 1 124 ? -13.383 24.891 18.688 1 93.56 124 LEU B CA 1
ATOM 3039 C C . LEU B 1 124 ? -13.656 26.219 19.375 1 93.56 124 LEU B C 1
ATOM 3041 O O . LEU B 1 124 ? -13.664 26.297 20.609 1 93.56 124 LEU B O 1
ATOM 3045 N N . GLU B 1 125 ? -13.867 27.25 18.594 1 93.69 125 GLU B N 1
ATOM 3046 C CA . GLU B 1 125 ? -14.195 28.547 19.156 1 93.69 125 GLU B CA 1
ATOM 3047 C C . GLU B 1 125 ? -15.406 28.469 20.078 1 93.69 125 GLU B C 1
ATOM 3049 O O . GLU B 1 125 ? -15.375 28.984 21.203 1 93.69 125 GLU B O 1
ATOM 3054 N N . ARG B 1 126 ? -16.406 27.766 19.625 1 93.06 126 ARG B N 1
ATOM 3055 C CA . ARG B 1 126 ? -17.625 27.625 20.406 1 93.06 126 ARG B CA 1
ATOM 3056 C C . ARG B 1 126 ? -17.359 26.953 21.734 1 93.06 126 ARG B C 1
ATOM 3058 O O . ARG B 1 126 ? -17.859 27.375 22.781 1 93.06 126 ARG B O 1
ATOM 3065 N N . LYS B 1 127 ? -16.547 25.938 21.656 1 95.06 127 LYS B N 1
ATOM 3066 C CA . LYS B 1 127 ? -16.234 25.172 22.859 1 95.06 127 LYS B CA 1
ATOM 3067 C C . LYS B 1 127 ? -15.383 26 23.828 1 95.06 127 LYS B C 1
ATOM 3069 O O . LYS B 1 127 ? -15.562 25.906 25.047 1 95.06 127 LYS B O 1
ATOM 3074 N N . LEU B 1 128 ? -14.469 26.734 23.328 1 96.06 128 LEU B N 1
ATOM 3075 C CA . LEU B 1 128 ? -13.594 27.547 24.172 1 96.06 128 LEU B CA 1
ATOM 3076 C C . LEU B 1 128 ? -14.367 28.703 24.812 1 96.06 128 LEU B C 1
ATOM 3078 O O . LEU B 1 128 ? -14.195 28.984 26 1 96.06 128 LEU B O 1
ATOM 3082 N N . VAL B 1 129 ? -15.25 29.312 24.047 1 94.75 129 VAL B N 1
ATOM 3083 C CA . VAL B 1 129 ? -16.062 30.422 24.547 1 94.75 129 VAL B CA 1
ATOM 3084 C C . VAL B 1 129 ? -16.953 29.938 25.688 1 94.75 129 VAL B C 1
ATOM 3086 O O . VAL B 1 129 ? -17.062 30.609 26.719 1 94.75 129 VAL B O 1
ATOM 3089 N N . SER B 1 130 ? -17.484 28.766 25.5 1 94.38 130 SER B N 1
ATOM 3090 C CA . SER B 1 130 ? -18.344 28.203 26.531 1 94.38 130 SER B CA 1
ATOM 3091 C C . SER B 1 130 ? -17.562 27.875 27.797 1 94.38 130 SER B C 1
ATOM 3093 O O . SER B 1 130 ? -18.141 27.672 28.875 1 94.38 130 SER B O 1
ATOM 3095 N N . ARG B 1 131 ? -16.25 27.953 27.688 1 94.56 131 ARG B N 1
ATOM 3096 C CA . ARG B 1 131 ? -15.398 27.609 28.812 1 94.56 131 ARG B CA 1
ATOM 3097 C C . ARG B 1 131 ? -14.656 28.828 29.344 1 94.56 131 ARG B C 1
ATOM 3099 O O . ARG B 1 131 ? -13.625 28.703 30 1 94.56 131 ARG B O 1
ATOM 3106 N N . GLY B 1 132 ? -15.016 29.953 28.938 1 93.75 132 GLY B N 1
ATOM 3107 C CA . GLY B 1 132 ? -14.531 31.172 29.562 1 93.75 132 GLY B CA 1
ATOM 3108 C C . GLY B 1 132 ? -13.547 31.938 28.703 1 93.75 132 GLY B C 1
ATOM 3109 O O . GLY B 1 132 ? -13.023 32.969 29.125 1 93.75 132 GLY B O 1
ATOM 3110 N N . PHE B 1 133 ? -13.297 31.453 27.484 1 95.44 133 PHE B N 1
ATOM 3111 C CA . PHE B 1 133 ? -12.484 32.219 26.547 1 95.44 133 PHE B CA 1
ATOM 3112 C C . PHE B 1 133 ? -13.32 33.281 25.859 1 95.44 133 PHE B C 1
ATOM 3114 O O . PHE B 1 133 ? -14.273 32.969 25.141 1 95.44 133 PHE B O 1
ATOM 3121 N N . THR B 1 134 ? -12.977 34.531 25.969 1 91.75 134 THR B N 1
ATOM 3122 C CA . THR B 1 134 ? -13.898 35.594 25.547 1 91.75 134 THR B CA 1
ATOM 3123 C C . THR B 1 134 ? -13.445 36.188 24.234 1 91.75 134 THR B C 1
ATOM 3125 O O . THR B 1 134 ? -14.219 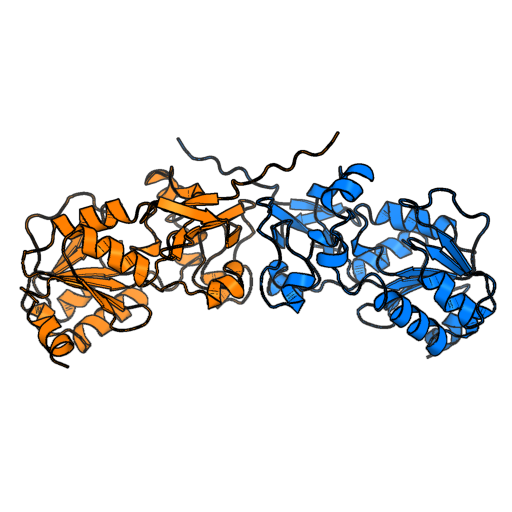36.875 23.562 1 91.75 134 THR B O 1
ATOM 3128 N N . ASP B 1 135 ? -12.25 36.062 23.859 1 96.25 135 ASP B N 1
ATOM 3129 C CA . ASP B 1 135 ? -11.734 36.656 22.625 1 96.25 135 ASP B CA 1
ATOM 3130 C C . ASP B 1 135 ? -11.117 35.625 21.719 1 96.25 135 ASP B C 1
ATOM 3132 O O . ASP B 1 135 ? -9.898 35.562 21.578 1 96.25 135 ASP B O 1
ATOM 3136 N N . VAL B 1 136 ? -11.953 34.844 21.188 1 96.31 136 VAL B N 1
ATOM 3137 C CA . VAL B 1 136 ? -11.555 33.781 20.266 1 96.31 136 VAL B CA 1
ATOM 3138 C C . VAL B 1 136 ? -12.141 34.094 18.875 1 96.31 136 VAL B C 1
ATOM 3140 O O . VAL B 1 136 ? -13.336 34.344 18.75 1 96.31 136 VAL B O 1
ATOM 3143 N N . THR B 1 137 ? -11.297 34.125 17.891 1 95.25 137 THR B N 1
ATOM 3144 C CA . THR B 1 137 ? -11.703 34.375 16.5 1 95.25 137 THR B CA 1
ATOM 3145 C C . THR B 1 137 ? -11.398 33.125 15.641 1 95.25 137 THR B C 1
ATOM 3147 O O . THR B 1 137 ? -10.289 32.594 15.68 1 95.25 137 THR B O 1
ATOM 3150 N N . SER B 1 138 ? -12.414 32.719 14.891 1 95.06 138 SER B N 1
ATOM 3151 C CA . SER B 1 138 ? -12.219 31.625 13.938 1 95.06 138 SER B CA 1
ATOM 3152 C C . SER B 1 138 ? -11.93 32.156 12.539 1 95.06 138 SER B C 1
ATOM 3154 O O . SER B 1 138 ? -12.516 33.156 12.117 1 95.06 138 SER B O 1
ATOM 3156 N N . TYR B 1 139 ? -10.977 31.5 11.898 1 95.56 139 TYR B N 1
ATOM 3157 C CA . TYR B 1 139 ? -10.656 31.859 10.516 1 95.56 139 TYR B CA 1
ATOM 3158 C C . TYR B 1 139 ? -10.234 30.625 9.727 1 95.56 139 TYR B C 1
ATOM 3160 O O . TYR B 1 139 ? -9.359 29.875 10.156 1 95.56 139 TYR B O 1
ATOM 3168 N N . ASP B 1 140 ? -10.844 30.422 8.672 1 93.62 140 ASP B N 1
ATOM 3169 C CA . ASP B 1 140 ? -10.477 29.391 7.711 1 93.62 140 ASP B CA 1
ATOM 3170 C C . ASP B 1 140 ? -10.438 29.953 6.293 1 93.62 140 ASP B C 1
ATOM 3172 O O . ASP B 1 140 ? -11.477 30.312 5.73 1 93.62 140 ASP B O 1
ATOM 3176 N N . PRO B 1 141 ? -9.273 29.984 5.742 1 88.44 141 PRO B N 1
ATOM 3177 C CA . PRO B 1 141 ? -9.156 30.578 4.41 1 88.44 141 PRO B CA 1
ATOM 3178 C C . PRO B 1 141 ? -10 29.859 3.363 1 88.44 141 PRO B C 1
ATOM 3180 O O . PRO B 1 141 ? -10.281 30.406 2.299 1 88.44 141 PRO B O 1
ATOM 3183 N N . PHE B 1 142 ? -10.461 28.672 3.582 1 83.56 142 PHE B N 1
ATOM 3184 C CA . PHE B 1 142 ? -11.219 27.891 2.615 1 83.56 142 PHE B CA 1
ATOM 3185 C C . PHE B 1 142 ? -12.719 28.094 2.811 1 83.56 142 PHE B C 1
ATOM 3187 O O . PHE B 1 142 ? -13.453 28.312 1.846 1 83.56 142 PHE B O 1
ATOM 3194 N N . SER B 1 143 ? -13.164 28.047 4.039 1 78.56 143 SER B N 1
ATOM 3195 C CA . SER B 1 143 ? -14.602 28.062 4.305 1 78.56 143 SER B CA 1
ATOM 3196 C C . SER B 1 143 ? -15.086 29.469 4.613 1 78.56 143 SER B C 1
ATOM 3198 O O . SER B 1 143 ? -16.25 29.797 4.359 1 78.56 143 SER B O 1
ATOM 3200 N N . HIS B 1 144 ? -14.312 30.219 5.309 1 74 144 HIS B N 1
ATOM 3201 C CA . HIS B 1 144 ? -14.68 31.578 5.691 1 74 144 HIS B CA 1
ATOM 3202 C C . HIS B 1 144 ? -13.609 32.594 5.266 1 74 144 HIS B C 1
ATOM 3204 O O . HIS B 1 144 ? -12.742 32.938 6.066 1 74 144 HIS B O 1
ATOM 3210 N N . PRO B 1 145 ? -13.812 33.125 4.137 1 71.56 145 PRO B N 1
ATOM 3211 C CA . PRO B 1 145 ? -12.633 33.75 3.547 1 71.56 145 PRO B CA 1
ATOM 3212 C C . PRO B 1 145 ? -12.438 35.188 4.027 1 71.56 145 PRO B C 1
ATOM 3214 O O . PRO B 1 145 ? -11.445 35.844 3.676 1 71.56 145 PRO B O 1
ATOM 3217 N N . VAL B 1 146 ? -13.25 35.688 5.055 1 86.12 146 VAL B N 1
ATOM 3218 C CA . VAL B 1 146 ? -12.922 37.062 5.473 1 86.12 146 VAL B CA 1
ATOM 3219 C C . VAL B 1 146 ? -11.828 37 6.539 1 86.12 146 VAL B C 1
ATOM 3221 O O . VAL B 1 146 ? -12.062 36.531 7.652 1 86.12 146 VAL B O 1
ATOM 3224 N N . PRO B 1 147 ? -10.719 37.5 6.176 1 92.06 147 PRO B N 1
ATOM 3225 C CA . PRO B 1 147 ? -9.602 37.469 7.121 1 92.06 147 PRO B CA 1
ATOM 3226 C C . PRO B 1 147 ? -9.852 38.312 8.367 1 92.06 147 PRO B C 1
ATOM 3228 O O . PRO B 1 147 ? -10.461 39.375 8.281 1 92.06 147 PRO B O 1
ATOM 3231 N N . PRO B 1 148 ? -9.5 37.781 9.461 1 93.12 148 PRO B N 1
ATOM 3232 C CA . PRO B 1 148 ? -9.633 38.594 10.68 1 93.12 148 PRO B CA 1
ATOM 3233 C C . PRO B 1 148 ? -8.688 39.781 10.711 1 93.12 148 PRO B C 1
ATOM 3235 O O . PRO B 1 148 ? -7.684 39.781 9.992 1 93.12 148 PRO B O 1
ATOM 3238 N N . GLU B 1 149 ? -9.141 40.75 11.547 1 93.31 149 GLU B N 1
ATOM 3239 C CA . GLU B 1 149 ? -8.297 41.938 11.711 1 93.31 149 GLU B CA 1
ATOM 3240 C C . GLU B 1 149 ? -7.41 41.812 12.945 1 93.31 149 GLU B C 1
ATOM 3242 O O . GLU B 1 149 ? -7.816 41.219 13.953 1 93.31 149 GLU B O 1
ATOM 3247 N N . GLY B 1 150 ? -6.152 42.375 12.734 1 95.25 150 GLY B N 1
ATOM 3248 C CA . GLY B 1 150 ? -5.258 42.5 13.883 1 95.25 150 GLY B CA 1
ATOM 3249 C C . GLY B 1 150 ? -4.383 41.25 14.07 1 95.25 150 GLY B C 1
ATOM 3250 O O . GLY B 1 150 ? -4.23 40.469 13.148 1 95.25 150 GLY B O 1
ATOM 3251 N N . ARG B 1 151 ? -3.699 41.312 15.18 1 97.56 151 ARG B N 1
ATOM 3252 C CA . ARG B 1 151 ? -2.771 40.25 15.57 1 97.56 151 ARG B CA 1
ATOM 3253 C C . ARG B 1 151 ? -3.211 39.594 16.875 1 97.56 151 ARG B C 1
ATOM 3255 O O . ARG B 1 151 ? -4.062 40.125 17.578 1 97.56 151 ARG B O 1
ATOM 3262 N N . PHE B 1 152 ? -2.658 38.469 17.109 1 98 152 PHE B N 1
ATOM 3263 C CA . PHE B 1 152 ? -3.174 37.625 18.188 1 98 152 PHE B CA 1
ATOM 3264 C C . PHE B 1 152 ? -2.047 37.156 19.109 1 98 152 PHE B C 1
ATOM 3266 O O . PHE B 1 152 ? -0.905 37 18.672 1 98 152 PHE B O 1
ATOM 3273 N N . ASP B 1 153 ? -2.404 37 20.391 1 97.25 153 ASP B N 1
ATOM 3274 C CA . ASP B 1 153 ? -1.458 36.5 21.375 1 97.25 153 ASP B CA 1
ATOM 3275 C C . ASP B 1 153 ? -1.166 35 21.156 1 97.25 153 ASP B C 1
ATOM 3277 O O . ASP B 1 153 ? -0.058 34.531 21.422 1 97.25 153 ASP B O 1
ATOM 3281 N N . THR B 1 154 ? -2.174 34.344 20.781 1 97.94 154 THR B N 1
ATOM 3282 C CA . THR B 1 154 ? -2.078 32.906 20.516 1 97.94 154 THR B CA 1
ATOM 3283 C C . THR B 1 154 ? -2.764 32.562 19.203 1 97.94 154 THR B C 1
ATOM 3285 O O . THR B 1 154 ? -3.908 32.969 18.953 1 97.94 154 THR B O 1
ATOM 3288 N N . ILE B 1 155 ? -2.102 31.891 18.406 1 98.31 155 ILE B N 1
ATOM 3289 C CA . ILE B 1 155 ? -2.693 31.281 17.219 1 98.31 155 ILE B CA 1
ATOM 3290 C C . ILE B 1 155 ? -2.758 29.766 17.406 1 98.31 155 ILE B C 1
ATOM 3292 O O . ILE B 1 155 ? -1.738 29.109 17.672 1 98.31 155 ILE B O 1
ATOM 3296 N N . LEU B 1 156 ? -3.971 29.25 17.359 1 98.19 156 LEU B N 1
ATOM 3297 C CA . LEU B 1 156 ? -4.199 27.812 17.328 1 98.19 156 LEU B CA 1
ATOM 3298 C C . LEU B 1 156 ? -4.359 27.312 15.898 1 98.19 156 LEU B C 1
ATOM 3300 O O . LEU B 1 156 ? -4.98 27.984 15.07 1 98.19 156 LEU B O 1
ATOM 3304 N N . SER B 1 157 ? -3.775 26.188 15.586 1 98 157 SER B N 1
ATOM 3305 C CA . SER B 1 157 ? -3.957 25.547 14.289 1 98 157 SER B CA 1
ATOM 3306 C C . SER B 1 157 ? -3.969 24.031 14.414 1 98 157 SER B C 1
ATOM 3308 O O . SER B 1 157 ? -2.943 23.375 14.219 1 98 157 SER B O 1
ATOM 3310 N N . PHE B 1 158 ? -5.121 23.531 14.68 1 96.19 158 PHE B N 1
ATOM 3311 C CA . PHE B 1 158 ? -5.293 22.109 14.914 1 96.19 158 PHE B CA 1
ATOM 3312 C C . PHE B 1 158 ? -5.871 21.422 13.68 1 96.19 158 PHE B C 1
ATOM 3314 O O . PHE B 1 158 ? -6.887 21.859 13.141 1 96.19 158 PHE B O 1
ATOM 3321 N N . GLU B 1 159 ? -5.207 20.328 13.219 1 93.81 159 GLU B N 1
ATOM 3322 C CA . GLU B 1 159 ? -5.645 19.562 12.062 1 93.81 159 GLU B CA 1
ATOM 3323 C C . GLU B 1 159 ? -5.578 20.391 10.781 1 93.81 159 GLU B C 1
ATOM 3325 O O . GLU B 1 159 ? -6.539 20.438 10.008 1 93.81 159 GLU B O 1
ATOM 3330 N N . VAL B 1 160 ? -4.523 21.109 10.617 1 97 160 VAL B N 1
ATOM 3331 C CA . VAL B 1 160 ? -4.395 22 9.469 1 97 160 VAL B CA 1
ATOM 3332 C C . VAL B 1 160 ? -3.123 21.656 8.688 1 97 160 VAL B C 1
ATOM 3334 O O . VAL B 1 160 ? -3.162 21.484 7.469 1 97 160 VAL B O 1
ATOM 3337 N N . PHE B 1 161 ? -2.006 21.406 9.336 1 98.25 161 PHE B N 1
ATOM 3338 C CA . PHE B 1 161 ? -0.686 21.297 8.727 1 98.25 161 PHE B CA 1
ATOM 3339 C C . PHE B 1 161 ? -0.624 20.109 7.777 1 98.25 161 PHE B C 1
ATOM 3341 O O . PHE B 1 161 ? -0.021 20.203 6.703 1 98.25 161 PHE B O 1
ATOM 3348 N N . GLU B 1 162 ? -1.233 19 8.125 1 98.25 162 GLU B N 1
ATOM 3349 C CA . GLU B 1 162 ? -1.207 17.812 7.293 1 98.25 162 GLU B CA 1
ATOM 3350 C C . GLU B 1 162 ? -2.139 17.953 6.09 1 98.25 162 GLU B C 1
ATOM 3352 O O . GLU B 1 162 ? -2.049 17.188 5.133 1 98.25 162 GLU B O 1
ATOM 3357 N N . HIS B 1 163 ? -2.988 18.984 6.082 1 97.38 163 HIS B N 1
ATOM 3358 C CA . HIS B 1 163 ? -3.99 19.172 5.035 1 97.38 163 HIS B CA 1
ATOM 3359 C C . HIS B 1 163 ? -3.523 20.172 3.992 1 97.38 163 HIS B C 1
ATOM 3361 O O . HIS B 1 163 ? -4.176 20.359 2.963 1 97.38 163 HIS B O 1
ATOM 3367 N N . HIS B 1 164 ? -2.496 20.859 4.23 1 96.94 164 HIS B N 1
ATOM 3368 C CA . HIS B 1 164 ? -2.098 21.953 3.348 1 96.94 164 HIS B CA 1
ATOM 3369 C C . HIS B 1 164 ? -0.955 21.516 2.43 1 96.94 164 HIS B C 1
ATOM 3371 O O . HIS B 1 164 ? 0.056 21 2.896 1 96.94 164 HIS B O 1
ATOM 3377 N N . PRO B 1 165 ? -0.995 21.828 1.15 1 96.94 165 PRO B N 1
ATOM 3378 C CA . PRO B 1 165 ? 0 21.344 0.191 1 96.94 165 PRO B CA 1
ATOM 3379 C C . PRO B 1 165 ? 1.249 22.219 0.142 1 96.94 165 PRO B C 1
ATOM 3381 O O . PRO B 1 165 ? 2.25 21.844 -0.469 1 96.94 165 PRO B O 1
ATOM 3384 N N . ALA B 1 166 ? 1.227 23.391 0.762 1 97.5 166 ALA B N 1
ATOM 3385 C CA . ALA B 1 166 ? 2.33 24.344 0.688 1 97.5 166 ALA B CA 1
ATOM 3386 C C . ALA B 1 166 ? 2.781 24.781 2.082 1 97.5 166 ALA B C 1
ATOM 3388 O O . ALA B 1 166 ? 2.35 25.812 2.588 1 97.5 166 ALA B O 1
ATOM 3389 N N . PRO B 1 167 ? 3.793 24.031 2.613 1 98.25 167 PRO B N 1
ATOM 3390 C CA . PRO B 1 167 ? 4.168 24.25 4.012 1 98.25 167 PRO B CA 1
ATOM 3391 C C . PRO B 1 167 ? 4.719 25.641 4.27 1 98.25 167 PRO B C 1
ATOM 3393 O O . PRO B 1 167 ? 4.406 26.266 5.293 1 98.25 167 PRO B O 1
ATOM 3396 N N . VAL B 1 168 ? 5.492 26.203 3.363 1 98.44 168 VAL B N 1
ATOM 3397 C CA . VAL B 1 168 ? 6.09 27.516 3.545 1 98.44 168 VAL B CA 1
ATOM 3398 C C . VAL B 1 168 ? 5.004 28.578 3.49 1 98.44 168 VAL B C 1
ATOM 3400 O O . VAL B 1 168 ? 4.945 29.469 4.352 1 98.44 168 VAL B O 1
ATOM 3403 N N . ASP B 1 169 ? 4.125 28.469 2.525 1 97.31 169 ASP B N 1
ATOM 3404 C CA . ASP B 1 169 ? 3.027 29.422 2.389 1 97.31 169 ASP B CA 1
ATOM 3405 C C . ASP B 1 169 ? 2.125 29.391 3.621 1 97.31 169 ASP B C 1
ATOM 3407 O O . ASP B 1 169 ? 1.674 30.453 4.086 1 97.31 169 ASP B O 1
ATOM 3411 N N . LEU B 1 170 ? 1.842 28.234 4.086 1 97.5 170 LEU B N 1
ATOM 3412 C CA . LEU B 1 170 ? 0.992 28.094 5.266 1 97.5 170 LEU B CA 1
ATOM 3413 C C . LEU B 1 170 ? 1.604 28.828 6.457 1 97.5 170 LEU B C 1
ATOM 3415 O O . LEU B 1 170 ? 0.928 29.609 7.125 1 97.5 170 LEU B O 1
ATOM 3419 N N . PHE B 1 171 ? 2.846 28.578 6.711 1 97.94 171 PHE B N 1
ATOM 3420 C CA . PHE B 1 171 ? 3.539 29.234 7.816 1 97.94 171 PHE B CA 1
ATOM 3421 C C . PHE B 1 171 ? 3.523 30.75 7.648 1 97.94 171 PHE B C 1
ATOM 3423 O O . PHE B 1 171 ? 3.25 31.469 8.602 1 97.94 171 PHE B O 1
ATOM 3430 N N . ASP B 1 172 ? 3.799 31.172 6.43 1 97.56 172 ASP B N 1
ATOM 3431 C CA . ASP B 1 172 ? 3.803 32.594 6.141 1 97.56 172 ASP B CA 1
ATOM 3432 C C . ASP B 1 172 ? 2.443 33.219 6.453 1 97.56 172 ASP B C 1
ATOM 3434 O O . ASP B 1 172 ? 2.371 34.281 7.059 1 97.56 172 ASP B O 1
ATOM 3438 N N . GLN B 1 173 ? 1.444 32.562 6.055 1 96.19 173 GLN B N 1
ATOM 3439 C CA . GLN B 1 173 ? 0.093 33.062 6.277 1 96.19 173 GLN B CA 1
ATOM 3440 C C . GLN B 1 173 ? -0.224 33.156 7.77 1 96.19 173 GLN B C 1
ATOM 3442 O O . GLN B 1 173 ? -0.764 34.156 8.242 1 96.19 173 GLN B O 1
ATOM 3447 N N . ILE B 1 174 ? 0.107 32.125 8.492 1 97.94 174 ILE B N 1
ATOM 3448 C CA . ILE B 1 174 ? -0.202 32.062 9.914 1 97.94 174 ILE B CA 1
ATOM 3449 C C . ILE B 1 174 ? 0.565 33.156 10.656 1 97.94 174 ILE B C 1
ATOM 3451 O O . ILE B 1 174 ? -0.002 33.844 11.492 1 97.94 174 ILE B O 1
ATOM 3455 N N . MET B 1 175 ? 1.819 33.344 10.305 1 97.44 175 MET B N 1
ATOM 3456 C CA . MET B 1 175 ? 2.701 34.25 11.031 1 97.44 175 MET B CA 1
ATOM 3457 C C . MET B 1 175 ? 2.27 35.719 10.836 1 97.44 175 MET B C 1
ATOM 3459 O O . MET B 1 175 ? 2.609 36.562 11.641 1 97.44 175 MET B O 1
ATOM 3463 N N . ARG B 1 176 ? 1.51 35.969 9.812 1 96.31 176 ARG B N 1
ATOM 3464 C CA . ARG B 1 176 ? 1.001 37.312 9.586 1 96.31 176 ARG B CA 1
ATOM 3465 C C . ARG B 1 176 ? 0.073 37.75 10.711 1 96.31 176 ARG B C 1
ATOM 3467 O O . ARG B 1 176 ? -0.106 38.969 10.953 1 96.31 176 ARG B O 1
ATOM 3474 N N . TYR B 1 177 ? -0.461 36.812 11.406 1 97.62 177 TYR B N 1
ATOM 3475 C CA . TYR B 1 177 ? -1.454 37.125 12.43 1 97.62 177 TYR B CA 1
ATOM 3476 C C . TYR B 1 177 ? -0.827 37.125 13.82 1 97.62 177 TYR B C 1
ATOM 3478 O O . TYR B 1 177 ? -1.502 37.375 14.812 1 97.62 177 TYR B O 1
ATOM 3486 N N . ARG B 1 178 ? 0.392 36.812 13.914 1 97.56 178 ARG B N 1
ATOM 3487 C CA . ARG B 1 178 ? 1.057 36.688 15.203 1 97.56 178 ARG B CA 1
ATOM 3488 C C . ARG B 1 178 ? 1.518 38.031 15.742 1 97.56 178 ARG B C 1
ATOM 3490 O O . ARG B 1 178 ? 2.133 38.812 15.023 1 97.56 178 ARG B O 1
ATOM 3497 N N . LYS B 1 179 ? 1.222 38.375 16.984 1 97.38 179 LYS B N 1
ATOM 3498 C CA . LYS B 1 179 ? 1.871 39.469 17.688 1 97.38 179 LYS B CA 1
ATOM 3499 C C . LYS B 1 179 ? 3.361 39.219 17.875 1 97.38 179 LYS B C 1
ATOM 3501 O O . LYS B 1 179 ? 3.791 38.062 17.875 1 97.38 179 LYS B O 1
ATOM 3506 N N . PRO B 1 180 ? 4.121 40.25 18.062 1 94.38 180 PRO B N 1
ATOM 3507 C CA . PRO B 1 180 ? 5.555 40.062 18.281 1 94.38 180 PRO B CA 1
ATOM 3508 C C . PRO B 1 180 ? 5.848 39.125 19.453 1 94.38 180 PRO B C 1
ATOM 3510 O O . PRO B 1 180 ? 6.816 38.344 19.406 1 94.38 180 PRO B O 1
ATOM 3513 N N . ASP B 1 181 ? 5.023 39.156 20.453 1 95.38 181 ASP B N 1
ATOM 3514 C CA . ASP B 1 181 ? 5.211 38.281 21.609 1 95.38 181 ASP B CA 1
ATOM 3515 C C . ASP B 1 181 ? 4.199 37.156 21.609 1 95.38 181 ASP B C 1
ATOM 3517 O O . ASP B 1 181 ? 3.939 36.531 22.641 1 95.38 181 ASP B O 1
ATOM 3521 N N . GLY B 1 182 ? 3.588 36.906 20.484 1 97.25 182 GLY B N 1
ATOM 3522 C CA . GLY B 1 182 ? 2.627 35.812 20.344 1 97.25 182 GLY B CA 1
ATOM 3523 C C . GLY B 1 182 ? 3.266 34.5 19.938 1 97.25 182 GLY B C 1
ATOM 3524 O O . GLY B 1 182 ? 4.461 34.438 19.641 1 97.25 182 GLY B O 1
ATOM 3525 N N . ALA B 1 183 ? 2.455 33.406 20 1 98.19 183 ALA B N 1
ATOM 3526 C CA . ALA B 1 183 ? 2.963 32.062 19.672 1 98.19 183 ALA B CA 1
ATOM 3527 C C . ALA B 1 183 ? 1.922 31.266 18.891 1 98.19 183 ALA B C 1
ATOM 3529 O O . ALA B 1 183 ? 0.726 31.547 18.953 1 98.19 183 ALA B O 1
ATOM 3530 N N . LEU B 1 184 ? 2.422 30.328 18.156 1 98.62 184 LEU B N 1
ATOM 3531 C CA . LEU B 1 184 ? 1.6 29.359 17.438 1 98.62 184 LEU B CA 1
ATOM 3532 C C . LEU B 1 184 ? 1.603 28.016 18.156 1 98.62 184 LEU B C 1
ATOM 3534 O O . LEU B 1 184 ? 2.666 27.438 18.391 1 98.62 184 LEU B O 1
ATOM 3538 N N . LEU B 1 185 ? 0.487 27.562 18.594 1 98.38 185 LEU B N 1
ATOM 3539 C CA . LEU B 1 185 ? 0.282 26.203 19.078 1 98.38 185 LEU B CA 1
ATOM 3540 C C . LEU B 1 185 ? -0.474 25.375 18.047 1 98.38 185 LEU B C 1
ATOM 3542 O O . LEU B 1 185 ? -1.59 25.719 17.656 1 98.38 185 LEU B O 1
ATOM 3546 N N . PHE B 1 186 ? 0.11 24.281 17.625 1 98.44 186 PHE B N 1
ATOM 3547 C CA . PHE B 1 186 ? -0.556 23.516 16.578 1 98.44 186 PHE B CA 1
ATOM 3548 C C . PHE B 1 186 ? -0.326 22.016 16.766 1 98.44 186 PHE B C 1
ATOM 3550 O O . PHE B 1 186 ? 0.544 21.609 17.531 1 98.44 186 PHE B O 1
ATOM 3557 N N . GLN B 1 187 ? -1.209 21.312 16.172 1 97.5 187 GLN B N 1
ATOM 3558 C CA . GLN B 1 187 ? -1.192 19.859 16.312 1 97.5 187 GLN B CA 1
ATOM 3559 C C . GLN B 1 187 ? -1.036 19.172 14.953 1 97.5 187 GLN B C 1
ATOM 3561 O O . GLN B 1 187 ? -1.738 19.516 14 1 97.5 187 GLN B O 1
ATOM 3566 N N . THR B 1 188 ? -0.126 18.25 14.797 1 98 188 THR B N 1
ATOM 3567 C CA . THR B 1 188 ? 0.062 17.344 13.672 1 98 188 THR B CA 1
ATOM 3568 C C . THR B 1 188 ? 0.964 16.172 14.07 1 98 188 THR B C 1
ATOM 3570 O O . THR B 1 188 ? 1.881 16.344 14.875 1 98 188 THR B O 1
ATOM 3573 N N . SER B 1 189 ? 0.687 15.008 13.609 1 97.81 189 SER B N 1
ATOM 3574 C CA . SER B 1 189 ? 1.562 13.875 13.875 1 97.81 189 SER B CA 1
ATOM 3575 C C . SER B 1 189 ? 2.826 13.938 13.023 1 97.81 189 SER B C 1
ATOM 3577 O O . SER B 1 189 ? 2.768 14.281 11.844 1 97.81 189 SER B O 1
ATOM 3579 N N . LEU B 1 190 ? 3.924 13.633 13.68 1 98.44 190 LEU B N 1
ATOM 3580 C CA . LEU B 1 190 ? 5.195 13.672 12.961 1 98.44 190 LEU B CA 1
ATOM 3581 C C . LEU B 1 190 ? 5.496 12.328 12.312 1 98.44 190 LEU B C 1
ATOM 3583 O O . LEU B 1 190 ? 5.215 11.273 12.891 1 98.44 190 LEU B O 1
ATOM 3587 N N . ILE B 1 191 ? 6.043 12.43 11.133 1 98.25 191 ILE B N 1
ATOM 3588 C CA . ILE B 1 191 ? 6.539 11.219 10.484 1 98.25 191 ILE B CA 1
ATOM 3589 C C . ILE B 1 191 ? 7.965 10.938 10.945 1 98.25 191 ILE B C 1
ATOM 3591 O O . ILE B 1 191 ? 8.75 11.867 11.164 1 98.25 191 ILE B O 1
ATOM 3595 N N . THR B 1 192 ? 8.312 9.68 11.102 1 96.69 192 THR B N 1
ATOM 3596 C CA . THR B 1 192 ? 9.633 9.258 11.547 1 96.69 192 THR B CA 1
ATOM 3597 C C . THR B 1 192 ? 10.258 8.289 10.547 1 96.69 192 THR B C 1
ATOM 3599 O O . THR B 1 192 ? 9.578 7.801 9.641 1 96.69 192 THR B O 1
ATOM 3602 N N . ARG B 1 193 ? 11.492 8.023 10.758 1 94.88 193 ARG B N 1
ATOM 3603 C CA . ARG B 1 193 ? 12.188 7.047 9.93 1 94.88 193 ARG B CA 1
ATOM 3604 C C . ARG B 1 193 ? 11.594 5.656 10.102 1 94.88 193 ARG B C 1
ATOM 3606 O O . ARG B 1 193 ? 11.516 4.887 9.141 1 94.88 193 ARG B O 1
ATOM 3613 N N . ASP B 1 194 ? 11.227 5.359 11.297 1 95.5 194 ASP B N 1
ATOM 3614 C CA . ASP B 1 194 ? 10.617 4.059 11.562 1 95.5 194 ASP B CA 1
ATOM 3615 C C . ASP B 1 194 ? 9.336 3.873 10.75 1 95.5 194 ASP B C 1
ATOM 3617 O O . ASP B 1 194 ? 9.078 2.785 10.227 1 95.5 194 ASP B O 1
ATOM 3621 N N . ILE B 1 195 ? 8.555 4.891 10.625 1 96.44 195 ILE B N 1
ATOM 3622 C CA . ILE B 1 195 ? 7.32 4.852 9.844 1 96.44 195 ILE B CA 1
ATOM 3623 C C . ILE B 1 195 ? 7.645 4.59 8.375 1 96.44 195 ILE B C 1
ATOM 3625 O O . ILE B 1 195 ? 7 3.766 7.73 1 96.44 195 ILE B O 1
ATOM 3629 N N . LEU B 1 196 ? 8.672 5.25 7.898 1 95.56 196 LEU B N 1
ATOM 3630 C CA . LEU B 1 196 ? 9.086 5.09 6.508 1 95.56 196 LEU B CA 1
ATOM 3631 C C . LEU B 1 196 ? 9.602 3.682 6.254 1 95.56 196 LEU B C 1
ATOM 3633 O O . LEU B 1 196 ? 9.281 3.068 5.234 1 95.56 196 LEU B O 1
ATOM 3637 N N . ASP B 1 197 ? 10.391 3.193 7.172 1 93.31 197 ASP B N 1
ATOM 3638 C CA . ASP B 1 197 ? 10.953 1.854 7.027 1 93.31 197 ASP B CA 1
ATOM 3639 C C . ASP B 1 197 ? 9.852 0.793 7.027 1 93.31 197 ASP B C 1
ATOM 3641 O O . ASP B 1 197 ? 9.914 -0.175 6.27 1 93.31 197 ASP B O 1
ATOM 3645 N N . GLN B 1 198 ? 8.891 0.977 7.812 1 91.69 198 GLN B N 1
ATOM 3646 C CA . GLN B 1 198 ? 7.785 0.026 7.891 1 91.69 198 GLN B CA 1
ATOM 3647 C C . GLN B 1 198 ? 6.867 0.145 6.68 1 91.69 198 GLN B C 1
ATOM 3649 O O . GLN B 1 198 ? 6.199 -0.82 6.305 1 91.69 198 GLN B O 1
ATOM 3654 N N . GLY B 1 199 ? 6.879 1.308 6.078 1 92.56 199 GLY B N 1
ATOM 3655 C CA . GLY B 1 199 ? 6 1.602 4.953 1 92.56 199 GLY B CA 1
ATOM 3656 C C . GLY B 1 199 ? 4.906 2.594 5.297 1 92.56 199 GLY B C 1
ATOM 3657 O O . GLY B 1 199 ? 4.082 2.338 6.176 1 92.56 199 GLY B O 1
ATOM 3658 N N . ILE B 1 200 ? 4.797 3.666 4.566 1 95.5 200 ILE B N 1
ATOM 3659 C CA . ILE B 1 200 ? 3.844 4.723 4.883 1 95.5 200 ILE B CA 1
ATOM 3660 C C . ILE B 1 200 ? 2.42 4.207 4.672 1 95.5 200 ILE B C 1
ATOM 3662 O O . ILE B 1 200 ? 1.465 4.773 5.207 1 95.5 200 ILE B O 1
ATOM 3666 N N . ASP B 1 201 ? 2.275 3.18 3.842 1 92.56 201 ASP B N 1
ATOM 3667 C CA . ASP B 1 201 ? 0.975 2.568 3.592 1 92.56 201 ASP B CA 1
ATOM 3668 C C . ASP B 1 201 ? 0.464 1.835 4.832 1 92.56 201 ASP B C 1
ATOM 3670 O O . ASP B 1 201 ? -0.688 1.399 4.871 1 92.56 201 ASP B O 1
ATOM 3674 N N . GLN B 1 202 ? 1.251 1.729 5.836 1 92.06 202 GLN B N 1
ATOM 3675 C CA . GLN B 1 202 ? 0.824 1.108 7.082 1 92.06 202 GLN B CA 1
ATOM 3676 C C . GLN B 1 202 ? 0.533 2.16 8.148 1 92.06 202 GLN B C 1
ATOM 3678 O O . GLN B 1 202 ? 0.027 1.836 9.227 1 92.06 202 GLN B O 1
ATOM 3683 N N . TRP B 1 203 ? 0.866 3.344 7.84 1 96.12 203 TRP B N 1
ATOM 3684 C CA . TRP B 1 203 ? 0.721 4.422 8.82 1 96.12 203 TRP B CA 1
ATOM 3685 C C . TRP B 1 203 ? -0.706 4.957 8.828 1 96.12 203 TRP B C 1
ATOM 3687 O O . TRP B 1 203 ? -1.193 5.457 7.809 1 96.12 203 TRP B O 1
ATOM 3697 N N . TRP B 1 204 ? -1.361 4.91 9.984 1 95.88 204 TRP B N 1
ATOM 3698 C CA . TRP B 1 204 ? -2.77 5.27 10.117 1 95.88 204 TRP B CA 1
ATOM 3699 C C . TRP B 1 204 ? -3.006 6.711 9.68 1 95.88 204 TRP B C 1
ATOM 3701 O O . TRP B 1 204 ? -4.113 7.07 9.273 1 95.88 204 TRP B O 1
ATOM 3711 N N . TYR B 1 205 ? -1.964 7.465 9.742 1 97.5 205 TYR B N 1
ATOM 3712 C CA . TYR B 1 205 ? -2.055 8.898 9.516 1 97.5 205 TYR B CA 1
ATOM 3713 C C . TYR B 1 205 ? -1.872 9.227 8.039 1 97.5 205 TYR B C 1
ATOM 3715 O O . TYR B 1 205 ? -2.129 10.359 7.609 1 97.5 205 TYR B O 1
ATOM 3723 N N . CYS B 1 206 ? -1.429 8.273 7.164 1 98.06 206 CYS B N 1
ATOM 3724 C CA . CYS B 1 206 ? -1.315 8.461 5.723 1 98.06 206 CYS B CA 1
ATOM 3725 C C . CYS B 1 206 ? -2.635 8.148 5.027 1 98.06 206 CYS B C 1
ATOM 3727 O O . CYS B 1 206 ? -2.822 7.047 4.504 1 98.06 206 CYS B O 1
ATOM 3729 N N . VAL B 1 207 ? -3.508 9.086 5.031 1 98.12 207 VAL B N 1
ATOM 3730 C CA . VAL B 1 207 ? -4.883 8.938 4.562 1 98.12 207 VAL B CA 1
ATOM 3731 C C . VAL B 1 207 ? -5.254 10.125 3.672 1 98.12 207 VAL B C 1
ATOM 3733 O O . VAL B 1 207 ? -5.914 11.062 4.125 1 98.12 207 VAL B O 1
ATOM 3736 N N . PRO B 1 208 ? -4.965 9.992 2.412 1 97.81 208 PRO B N 1
ATOM 3737 C CA . PRO B 1 208 ? -5.223 11.117 1.511 1 97.81 208 PRO B CA 1
ATOM 3738 C C . PRO B 1 208 ? -6.707 11.438 1.371 1 97.81 208 PRO B C 1
ATOM 3740 O O . PRO B 1 208 ? -7.078 12.586 1.135 1 97.81 208 PRO B O 1
ATOM 3743 N N . ARG B 1 209 ? -7.605 10.469 1.546 1 97.25 209 ARG B N 1
ATOM 3744 C CA . ARG B 1 209 ? -9.031 10.75 1.438 1 97.25 209 ARG B CA 1
ATOM 3745 C C . ARG B 1 209 ? -9.508 11.641 2.584 1 97.25 209 ARG B C 1
ATOM 3747 O O . ARG B 1 209 ? -10.508 12.352 2.453 1 97.25 209 ARG B O 1
ATOM 3754 N N . ASN B 1 210 ? -8.789 11.602 3.734 1 96.94 210 ASN B N 1
ATOM 3755 C CA . ASN B 1 210 ? -9.031 12.555 4.816 1 96.94 210 ASN B CA 1
ATOM 3756 C C . ASN B 1 210 ? -8.398 13.914 4.523 1 96.94 210 ASN B C 1
ATOM 3758 O O . ASN B 1 210 ? -8.648 14.883 5.238 1 96.94 210 ASN B O 1
ATOM 3762 N N . GLY B 1 211 ? -7.535 13.93 3.564 1 97.19 211 GLY B N 1
ATOM 3763 C CA . GLY B 1 211 ? -6.855 15.172 3.236 1 97.19 211 GLY B CA 1
ATOM 3764 C C . GLY B 1 211 ? -5.445 15.25 3.795 1 97.19 211 GLY B C 1
ATOM 3765 O O . GLY B 1 211 ? -4.82 16.312 3.775 1 97.19 211 GLY B O 1
ATOM 3766 N N . HIS B 1 212 ? -4.926 14.156 4.336 1 98.38 212 HIS B N 1
ATOM 3767 C CA . HIS B 1 212 ? -3.561 14.164 4.852 1 98.38 212 HIS B CA 1
ATOM 3768 C C . HIS B 1 212 ? -2.545 14.023 3.721 1 98.38 212 HIS B C 1
ATOM 3770 O O . HIS B 1 212 ? -2.34 12.922 3.197 1 98.38 212 HIS B O 1
ATOM 3776 N N . ILE B 1 213 ? -1.861 15.133 3.406 1 98.5 213 ILE B N 1
ATOM 3777 C CA . ILE B 1 213 ? -1.055 15.164 2.191 1 98.5 213 ILE B CA 1
ATOM 3778 C C . ILE B 1 213 ? 0.315 15.766 2.496 1 98.5 213 ILE B C 1
ATOM 3780 O O . ILE B 1 213 ? 1.172 15.859 1.613 1 98.5 213 ILE B O 1
ATOM 3784 N N . SER B 1 214 ? 0.535 16.219 3.727 1 98.81 214 SER B N 1
ATOM 3785 C CA . SER B 1 214 ? 1.798 16.781 4.191 1 98.81 214 SER B CA 1
ATOM 3786 C C . SER B 1 214 ? 2.156 16.266 5.582 1 98.81 214 SER B C 1
ATOM 3788 O O . SER B 1 214 ? 1.354 16.375 6.512 1 98.81 214 SER B O 1
ATOM 3790 N N . PHE B 1 215 ? 3.324 15.727 5.684 1 98.81 215 PHE B N 1
ATOM 3791 C CA . PHE B 1 215 ? 3.801 15.195 6.953 1 98.81 215 PHE B CA 1
ATOM 3792 C C . PHE B 1 215 ? 5.125 15.836 7.348 1 98.81 215 PHE B C 1
ATOM 3794 O O . PHE B 1 215 ? 6.066 15.867 6.551 1 98.81 215 PHE B O 1
ATOM 3801 N N . HIS B 1 216 ? 5.16 16.281 8.57 1 98.81 216 HIS B N 1
ATOM 3802 C CA . HIS B 1 216 ? 6.32 17.047 9.023 1 98.81 216 HIS B CA 1
ATOM 3803 C C . HIS B 1 216 ? 7.188 16.219 9.961 1 98.81 216 HIS B C 1
ATOM 3805 O O . HIS B 1 216 ? 6.746 15.18 10.469 1 98.81 216 HIS B O 1
ATOM 3811 N N . THR B 1 217 ? 8.406 16.609 10.078 1 98.56 217 THR B N 1
ATOM 3812 C CA . THR B 1 217 ? 9.336 16.203 11.125 1 98.56 217 THR B CA 1
ATOM 3813 C C . THR B 1 217 ? 9.695 17.391 12.023 1 98.56 217 THR B C 1
ATOM 3815 O O . THR B 1 217 ? 9.367 18.531 11.695 1 98.56 217 THR B O 1
ATOM 3818 N N . ALA B 1 218 ? 10.312 17.031 13.156 1 98.25 218 ALA B N 1
ATOM 3819 C CA . ALA B 1 218 ? 10.82 18.125 14 1 98.25 218 ALA B CA 1
ATOM 3820 C C . ALA B 1 218 ? 11.781 19.016 13.219 1 98.25 218 ALA B C 1
ATOM 3822 O O . ALA B 1 218 ? 11.758 20.234 13.359 1 98.25 218 ALA B O 1
ATOM 3823 N N . GLN B 1 219 ? 12.523 18.422 12.344 1 98.56 219 GLN B N 1
ATOM 3824 C CA . GLN B 1 219 ? 13.516 19.172 11.578 1 98.56 219 GLN B CA 1
ATOM 3825 C C . GLN B 1 219 ? 12.836 20.094 10.562 1 98.56 219 GLN B C 1
ATOM 3827 O O . GLN B 1 219 ? 13.227 21.25 10.414 1 98.56 219 GLN B O 1
ATOM 3832 N N . SER B 1 220 ? 11.883 19.594 9.828 1 98.81 220 SER B N 1
ATOM 3833 C CA . SER B 1 220 ? 11.195 20.438 8.859 1 98.81 220 SER B CA 1
ATOM 3834 C C . SER B 1 220 ? 10.484 21.594 9.547 1 98.81 220 SER B C 1
ATOM 3836 O O . SER B 1 220 ? 10.484 22.719 9.039 1 98.81 220 SER B O 1
ATOM 3838 N N . LEU B 1 221 ? 9.875 21.344 10.719 1 98.75 221 LEU B N 1
ATOM 3839 C CA . LEU B 1 221 ? 9.188 22.391 11.461 1 98.75 221 LEU B CA 1
ATOM 3840 C C . LEU B 1 221 ? 10.172 23.422 12 1 98.75 221 LEU B C 1
ATOM 3842 O O . LEU B 1 221 ? 9.875 24.625 12.031 1 98.75 221 LEU B O 1
ATOM 3846 N N . THR B 1 222 ? 11.328 22.953 12.406 1 98.75 222 THR B N 1
ATOM 3847 C CA . THR B 1 222 ? 12.383 23.859 12.852 1 98.75 222 THR B CA 1
ATOM 3848 C C . THR B 1 222 ? 12.805 24.797 11.719 1 98.75 222 THR B C 1
ATOM 3850 O O . THR B 1 222 ? 12.93 26 11.93 1 98.75 222 THR B O 1
ATOM 3853 N N . LEU B 1 223 ? 12.984 24.25 10.562 1 98.81 223 LEU B N 1
ATOM 3854 C CA . LEU B 1 223 ? 13.391 25.047 9.414 1 98.81 223 LEU B CA 1
ATOM 3855 C C . LEU B 1 223 ? 12.32 26.078 9.07 1 98.81 223 LEU B C 1
ATOM 3857 O O . LEU B 1 223 ? 12.641 27.234 8.758 1 98.81 223 LEU B O 1
ATOM 3861 N N . LEU B 1 224 ? 11.117 25.688 9.117 1 98.69 224 LEU B N 1
ATOM 3862 C CA . LEU B 1 224 ? 10.023 26.609 8.828 1 98.69 224 LEU B CA 1
ATOM 3863 C C . LEU B 1 224 ? 9.977 27.734 9.852 1 98.69 224 LEU B C 1
ATOM 3865 O O . LEU B 1 224 ? 9.781 28.891 9.492 1 98.69 224 LEU B O 1
ATOM 3869 N N . ALA B 1 225 ? 10.141 27.438 11.148 1 98.56 225 ALA B N 1
ATOM 3870 C CA . ALA B 1 225 ? 10.172 28.453 12.203 1 98.56 225 ALA B CA 1
ATOM 3871 C C . ALA B 1 225 ? 11.336 29.406 12.008 1 98.56 225 ALA B C 1
ATOM 3873 O O . ALA B 1 225 ? 11.172 30.625 12.148 1 98.56 225 ALA B O 1
ATOM 3874 N N . GLN B 1 226 ? 12.453 28.859 11.633 1 98.12 226 GLN B N 1
ATOM 3875 C CA . GLN B 1 226 ? 13.672 29.641 11.484 1 98.12 226 GLN B CA 1
ATOM 3876 C C . GLN B 1 226 ? 13.539 30.656 10.359 1 98.12 226 GLN B C 1
ATOM 3878 O O . GLN B 1 226 ? 14.109 31.75 10.43 1 98.12 226 GLN B O 1
ATOM 3883 N N . ARG B 1 227 ? 12.773 30.344 9.391 1 97 227 ARG B N 1
ATOM 3884 C CA . ARG B 1 227 ? 12.531 31.266 8.289 1 97 227 ARG B CA 1
ATOM 3885 C C . ARG B 1 227 ? 11.914 32.562 8.797 1 97 227 ARG B C 1
ATOM 3887 O O . ARG B 1 227 ? 12.031 33.625 8.148 1 97 227 ARG B O 1
ATOM 3894 N N . HIS B 1 228 ? 11.297 32.531 9.984 1 96.88 228 HIS B N 1
ATOM 3895 C CA . HIS B 1 228 ? 10.641 33.688 10.562 1 96.88 228 HIS B CA 1
ATOM 3896 C C . HIS B 1 228 ? 11.375 34.188 11.805 1 96.88 228 HIS B C 1
ATOM 3898 O O . HIS B 1 228 ? 10.836 34.969 12.586 1 96.88 228 HIS B O 1
ATOM 3904 N N . GLY B 1 229 ? 12.547 33.625 12 1 97 229 GLY B N 1
ATOM 3905 C CA . GLY B 1 229 ? 13.336 34 13.164 1 97 229 GLY B CA 1
ATOM 3906 C C . GLY B 1 229 ? 12.758 33.469 14.469 1 97 229 GLY B C 1
ATOM 3907 O O . GLY B 1 229 ? 12.961 34.094 15.523 1 97 229 GLY B O 1
ATOM 3908 N N . LEU B 1 230 ? 11.961 32.438 14.391 1 98.19 230 LEU B N 1
ATOM 3909 C CA . LEU B 1 230 ? 11.297 31.891 15.57 1 98.19 230 LEU B CA 1
ATOM 3910 C C . LEU B 1 230 ? 11.867 30.531 15.938 1 98.19 230 LEU B C 1
ATOM 3912 O O . LEU B 1 230 ? 12.68 29.969 15.195 1 98.19 230 LEU B O 1
ATOM 3916 N N . GLU B 1 231 ? 11.484 30.047 17.078 1 97.62 231 GLU B N 1
ATOM 3917 C CA . GLU B 1 231 ? 11.922 28.75 17.578 1 97.62 231 GLU B CA 1
ATOM 3918 C C . GLU B 1 231 ? 10.789 27.734 17.562 1 97.62 231 GLU B C 1
ATOM 3920 O O . GLU B 1 231 ? 9.633 28.094 17.797 1 97.62 231 GLU B O 1
ATOM 3925 N N . TYR B 1 232 ? 11.156 26.531 17.297 1 98 232 TYR B N 1
ATOM 3926 C CA . TYR B 1 232 ? 10.242 25.406 17.344 1 98 232 TYR B CA 1
ATOM 3927 C C . TYR B 1 232 ? 10.398 24.625 18.641 1 98 232 TYR B C 1
ATOM 3929 O O . TYR B 1 232 ? 11.516 24.422 19.125 1 98 232 TYR B O 1
ATOM 3937 N N . GLY B 1 233 ? 9.281 24.25 19.266 1 97.31 233 GLY B N 1
ATOM 3938 C CA . GLY B 1 233 ? 9.219 23.359 20.422 1 97.31 233 GLY B CA 1
ATOM 3939 C C . GLY B 1 233 ? 8.117 22.328 20.312 1 97.31 233 GLY B C 1
ATOM 3940 O O . GLY B 1 233 ? 7.219 22.453 19.484 1 97.31 233 GLY B O 1
ATOM 3941 N N . ALA B 1 234 ? 8.211 21.281 21.188 1 96.94 234 ALA B N 1
ATOM 3942 C CA . ALA B 1 234 ? 7.215 20.219 21.172 1 96.94 234 ALA B CA 1
ATOM 3943 C C . ALA B 1 234 ? 6.785 19.859 22.594 1 96.94 234 ALA B C 1
ATOM 3945 O O . ALA B 1 234 ? 7.613 19.797 23.5 1 96.94 234 ALA B O 1
ATOM 3946 N N . PHE B 1 235 ? 5.496 19.703 22.781 1 96.19 235 PHE B N 1
ATOM 3947 C CA . PHE B 1 235 ? 4.969 19.188 24.047 1 96.19 235 PHE B CA 1
ATOM 3948 C C . PHE B 1 235 ? 4.777 17.688 23.984 1 96.19 235 PHE B C 1
ATOM 3950 O O . PHE B 1 235 ? 4.5 17.047 25.016 1 96.19 235 PHE B O 1
ATOM 3957 N N . GLY B 1 236 ? 4.922 17.094 22.828 1 93.38 236 GLY B N 1
ATOM 3958 C CA . GLY B 1 236 ? 4.754 15.688 22.531 1 93.38 236 GLY B CA 1
ATOM 3959 C C . GLY B 1 236 ? 4.879 15.375 21.062 1 93.38 236 GLY B C 1
ATOM 3960 O O . GLY B 1 236 ? 5.359 16.203 20.281 1 93.38 236 GLY B O 1
ATOM 3961 N N . PRO B 1 237 ? 4.48 14.203 20.719 1 92.88 237 PRO B N 1
ATOM 3962 C CA . PRO B 1 237 ? 4.68 13.766 19.344 1 92.88 237 PRO B CA 1
ATOM 3963 C C . PRO B 1 237 ? 3.738 14.461 18.359 1 92.88 237 PRO B C 1
ATOM 3965 O O . PRO B 1 237 ? 3.971 14.43 17.156 1 92.88 237 PRO B O 1
ATOM 3968 N N . SER B 1 238 ? 2.709 15.094 18.875 1 96.69 238 SER B N 1
ATOM 3969 C CA . SER B 1 238 ? 1.744 15.648 17.922 1 96.69 238 SER B CA 1
ATOM 3970 C C . SER B 1 238 ? 1.391 17.094 18.266 1 96.69 238 SER B C 1
ATOM 3972 O O . SER B 1 238 ? 0.624 17.734 17.562 1 96.69 238 SER B O 1
ATOM 3974 N N . LEU B 1 239 ? 1.866 17.609 19.422 1 97.75 239 LEU B N 1
ATOM 3975 C CA . LEU B 1 239 ? 1.566 18.969 19.859 1 97.75 239 LEU B CA 1
ATOM 3976 C C . LEU B 1 239 ? 2.824 19.828 19.859 1 97.75 239 LEU B C 1
ATOM 3978 O O . LEU B 1 239 ? 3.795 19.531 20.547 1 97.75 239 LEU B O 1
ATOM 3982 N N . HIS B 1 240 ? 2.729 20.938 19.109 1 98.5 240 HIS B N 1
ATOM 3983 C CA . HIS B 1 240 ? 3.928 21.719 18.828 1 98.5 240 HIS B CA 1
ATOM 3984 C C . HIS B 1 240 ? 3.684 23.203 19.047 1 98.5 240 HIS B C 1
ATOM 3986 O O . HIS B 1 240 ? 2.535 23.641 19.078 1 98.5 240 HIS B O 1
ATOM 3992 N N . VAL B 1 241 ? 4.82 23.938 19.219 1 98.44 241 VAL B N 1
ATOM 3993 C CA . VAL B 1 241 ? 4.727 25.375 19.453 1 98.44 241 VAL B CA 1
ATOM 3994 C C . VAL B 1 241 ? 5.844 26.078 18.688 1 98.44 241 VAL B C 1
ATOM 3996 O O . VAL B 1 241 ? 6.941 25.547 18.531 1 98.44 241 VAL B O 1
ATOM 3999 N N . VAL B 1 242 ? 5.562 27.156 18.125 1 98.44 242 VAL B N 1
ATOM 4000 C CA . VAL B 1 242 ? 6.512 28.078 17.5 1 98.44 242 VAL B CA 1
ATOM 4001 C C . VAL B 1 242 ? 6.434 29.438 18.188 1 98.44 242 VAL B C 1
ATOM 4003 O O . VAL B 1 242 ? 5.348 30.016 18.328 1 98.44 242 VAL B O 1
ATOM 4006 N N . PHE B 1 243 ? 7.582 29.969 18.609 1 97.81 243 PHE B N 1
ATOM 4007 C CA . PHE B 1 243 ? 7.586 31.156 19.453 1 97.81 243 PHE B CA 1
ATOM 4008 C C . PHE B 1 243 ? 8.922 31.891 19.359 1 97.81 243 PHE B C 1
ATOM 4010 O O . PHE B 1 243 ? 9.867 31.375 18.75 1 97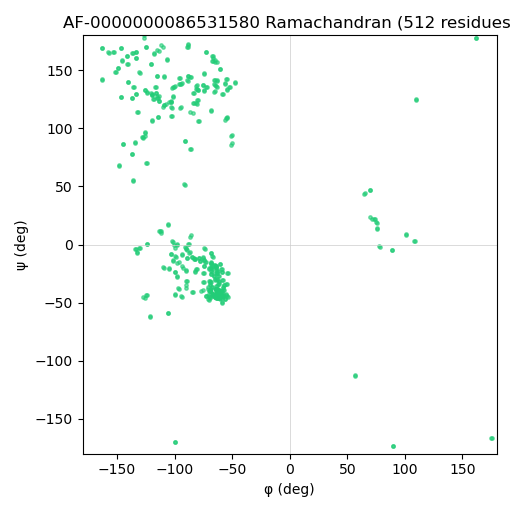.81 243 PHE B O 1
ATOM 4017 N N . ASP B 1 244 ? 8.891 33.094 19.844 1 96.62 244 ASP B N 1
ATOM 4018 C CA . ASP B 1 244 ? 10.109 33.875 20.016 1 96.62 244 ASP B CA 1
ATOM 4019 C C . ASP B 1 244 ? 10.648 33.75 21.438 1 96.62 244 ASP B C 1
ATOM 4021 O O . ASP B 1 244 ? 10.008 34.188 22.406 1 96.62 244 ASP B O 1
ATOM 4025 N N . ARG B 1 245 ? 11.797 33.219 21.5 1 92.12 245 ARG B N 1
ATOM 4026 C CA .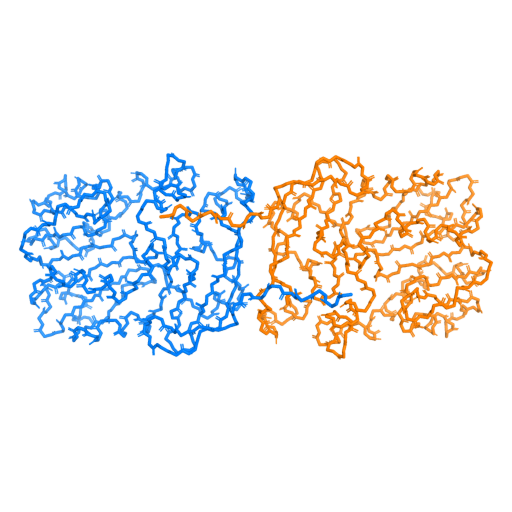 ARG B 1 245 ? 12.383 33 22.812 1 92.12 245 ARG B CA 1
ATOM 4027 C C . ARG B 1 245 ? 12.586 34.312 23.562 1 92.12 245 ARG B C 1
ATOM 4029 O O . ARG B 1 245 ? 12.477 34.344 24.781 1 92.12 245 ARG B O 1
ATOM 4036 N N . ALA B 1 246 ? 12.758 35.375 22.844 1 92.5 246 ALA B N 1
ATOM 4037 C CA . ALA B 1 246 ? 13.016 36.688 23.453 1 92.5 246 ALA B CA 1
ATOM 4038 C C . ALA B 1 246 ? 11.711 37.344 23.891 1 92.5 246 ALA B C 1
ATOM 4040 O O . ALA B 1 246 ? 11.734 38.312 24.672 1 92.5 246 ALA B O 1
ATOM 4041 N N . ALA B 1 247 ? 10.602 36.812 23.469 1 92.06 247 ALA B N 1
ATOM 4042 C CA . ALA B 1 247 ? 9.297 37.375 23.797 1 92.06 247 ALA B CA 1
ATOM 4043 C C . ALA B 1 247 ? 8.227 36.281 23.891 1 92.06 247 ALA B C 1
ATOM 4045 O O . ALA B 1 247 ? 7.285 36.281 23.094 1 92.06 247 ALA B O 1
ATOM 4046 N N . THR B 1 248 ? 8.352 35.469 24.891 1 89.94 248 THR B N 1
ATOM 4047 C CA . THR B 1 248 ? 7.441 34.344 25.062 1 89.94 248 THR B CA 1
ATOM 4048 C C . THR B 1 248 ? 6.137 34.812 25.703 1 89.94 248 THR B C 1
ATOM 4050 O O . THR B 1 248 ? 6.145 35.594 26.641 1 89.94 248 THR B O 1
ATOM 4053 N N . PRO B 1 249 ? 5.074 34.312 25.172 1 91.44 249 PRO B N 1
ATOM 4054 C CA . PRO B 1 249 ? 3.83 34.656 25.859 1 91.44 249 PRO B CA 1
ATOM 4055 C C . PRO B 1 249 ? 3.752 34.031 27.25 1 91.44 249 PRO B C 1
ATOM 4057 O O . PRO B 1 249 ? 4.383 33 27.5 1 91.44 249 PRO B O 1
ATOM 4060 N N . ARG B 1 250 ? 2.926 34.562 28.062 1 87.88 250 ARG B N 1
ATOM 4061 C CA . ARG B 1 250 ? 2.814 34.156 29.453 1 87.88 250 ARG B CA 1
ATOM 4062 C C . ARG B 1 250 ? 2.434 32.688 29.562 1 87.88 250 ARG B C 1
ATOM 4064 O O . ARG B 1 250 ? 2.967 31.969 30.406 1 87.88 250 ARG B O 1
ATOM 4071 N N . TRP B 1 251 ? 1.505 32.219 28.75 1 92.38 251 TRP B N 1
ATOM 4072 C CA . TRP B 1 251 ? 0.991 30.859 28.844 1 92.38 251 TRP B CA 1
ATOM 4073 C C . TRP B 1 251 ? 2.086 29.844 28.547 1 92.38 251 TRP B C 1
ATOM 4075 O O . TRP B 1 251 ? 1.959 28.672 28.891 1 92.38 251 TRP B O 1
ATOM 4085 N N . LEU B 1 252 ? 3.176 30.234 27.891 1 93.19 252 LEU B N 1
ATOM 4086 C CA . LEU B 1 252 ? 4.25 29.328 27.5 1 93.19 252 LEU B CA 1
ATOM 4087 C C . LEU B 1 252 ? 5.383 29.344 28.516 1 93.19 252 LEU B C 1
ATOM 4089 O O . LEU B 1 252 ? 6.199 28.422 28.562 1 93.19 252 LEU B O 1
ATOM 4093 N N . ASP B 1 253 ? 5.414 30.312 29.375 1 87.94 253 ASP B N 1
ATOM 4094 C CA . ASP B 1 253 ? 6.523 30.578 30.281 1 87.94 253 ASP B CA 1
ATOM 4095 C C . ASP B 1 253 ? 6.781 29.375 31.188 1 87.94 253 ASP B C 1
ATOM 4097 O O . ASP B 1 253 ? 7.934 29 31.422 1 87.94 253 ASP B O 1
ATOM 4101 N N . LYS B 1 254 ? 5.793 28.812 31.625 1 85.12 254 LYS B N 1
ATOM 4102 C CA . LYS B 1 254 ? 5.93 27.734 32.594 1 85.12 254 LYS B CA 1
ATOM 4103 C C . LYS B 1 254 ? 6.57 26.5 31.969 1 85.12 254 LYS B C 1
ATOM 4105 O O . LYS B 1 254 ? 7.102 25.641 32.656 1 85.12 254 LYS B O 1
ATOM 4110 N N . PHE B 1 255 ? 6.527 26.391 30.641 1 87.62 255 PHE B N 1
ATOM 4111 C CA . PHE B 1 255 ? 7.062 25.219 29.969 1 87.62 255 PHE B CA 1
ATOM 4112 C C . PHE B 1 255 ? 8.516 25.438 29.562 1 87.62 255 PHE B C 1
ATOM 4114 O O . PHE B 1 255 ? 9.227 24.484 29.219 1 87.62 255 PHE B O 1
ATOM 4121 N N . LEU B 1 256 ? 8.828 26.688 29.5 1 81.94 256 LEU B N 1
ATOM 4122 C CA . LEU B 1 256 ? 10.188 27 29.078 1 81.94 256 LEU B CA 1
ATOM 4123 C C . LEU B 1 256 ? 11.125 27.062 30.281 1 81.94 256 LEU B C 1
ATOM 4125 O O . LEU B 1 256 ? 12.344 26.969 30.125 1 81.94 256 LEU B O 1
ATOM 4129 N N . LYS B 1 257 ? 10.672 27.453 31.453 1 68.69 257 LYS B N 1
ATOM 4130 C CA . LYS B 1 257 ? 11.469 27.547 32.656 1 68.69 257 LYS B CA 1
ATOM 4131 C C . LYS B 1 257 ? 11.781 26.172 33.25 1 68.69 257 LYS B C 1
ATOM 4133 O O . LYS B 1 257 ? 12.578 26.031 34.156 1 68.69 257 LYS B O 1
ATOM 4138 N N . GLN B 1 258 ? 11.219 25.109 32.594 1 54.22 258 GLN B N 1
ATOM 4139 C CA . GLN B 1 258 ? 11.609 23.828 33.188 1 54.22 258 GLN B CA 1
ATOM 4140 C C . GLN B 1 258 ? 12.875 23.281 32.531 1 54.22 258 GLN B C 1
ATOM 4142 O O . GLN B 1 258 ? 13.047 23.422 31.312 1 54.22 258 GLN B O 1
#

Nearest PDB structures (foldseek):
  5kn4-assembly1_B  TM=6.118E-01  e=7.261E-06  Thalictrum flavum subsp. glaucum
  6gkz-assembly1_A  TM=5.814E-01  e=3.854E-06  Coptis japonica
  6p3o-assembly1_A-2  TM=5.607E-01  e=3.854E-06  Glaucium flavum
  6gkz-assembly2_B-2  TM=5.404E-01  e=6.397E-06  Coptis japonica
  6gkz-assembly2_C  TM=5.700E-01  e=1.368E-05  Coptis japonica

Organism: NCBI:txid488447

Radius of gyration: 29.11 Å; Cα contacts (8 Å, |Δi|>4): 1036; chains: 2; bounding box: 41×88×61 Å

Foldseek 3Di:
DPPPDPDDDQWFQDLQPGAIWGWLAKDFQQFALLCVVVVHRPDDGPPHIWIKTAGPPFGKIFTCVCVPPDLVNCCVQAVDPCNCVRPVCPPPNVLLVVLVCCCVQQVVLLVWAEEAEQCVVVSNVVSNVVVRRPHYHYDYCNPHNDDDDAAIQEYEYEPHCQQDRRNLVVLVVRVVRHDQLHKYKYWAAADDPVCSVVHVNPPSQPHCSNRRGIHGHQRSVQSSLVVVPWGKDAPDRTIIMIGHPVRYDPSCVVVVVD/DPPPDPDDDQWFQDLQPGAIWGWLAKDFQQFALLCVVVVHRPDDGPPHIWIKTAGPPFGKIFTCVCVPPDLVNCCVQAVDPCNCVRPVCPPPNVLLVVLVCCCVQQVVLLVWAEEAEQCVVVSNVVSNVVVRRPHYHYDYCNPHNDDDDAAIQEYEYEPHCQQDRRNLVVLVVRVVRHDQLHKYKYWAAADDPVCSVVHVNPPSQPHCSNRRGIHGHQRSVQSSLVVVPWGKDAPDRTIIMIGHPVRYDPSCVVVVVD

Solvent-accessible surface area (backbone atoms only — not comparable to full-atom values): 27408 Å² total; per-residue (Å²): 128,82,75,75,74,75,55,48,74,55,57,43,66,29,85,85,78,56,40,60,11,36,50,53,43,57,43,49,39,51,39,27,47,37,22,66,76,67,58,26,76,80,63,72,63,53,38,29,83,40,52,28,27,34,20,75,76,44,45,38,26,35,34,68,84,49,63,79,56,48,71,66,45,42,38,68,73,32,65,34,94,61,33,54,70,34,37,70,51,64,81,55,56,48,35,50,51,52,33,51,48,41,58,71,76,36,53,58,52,46,80,41,42,32,32,33,43,47,31,72,89,33,54,42,48,54,51,33,41,76,68,66,30,80,45,63,43,68,32,15,80,84,82,41,67,69,75,78,84,72,63,18,45,32,34,37,29,57,79,32,62,29,56,41,76,47,69,61,59,50,51,54,59,56,54,69,34,44,33,86,43,14,33,39,43,35,34,50,66,55,59,51,69,68,47,49,40,70,29,38,70,70,39,78,74,61,11,48,35,65,35,34,39,28,34,40,20,74,54,34,49,35,54,59,26,44,76,71,72,31,41,58,49,67,85,52,73,36,38,34,37,37,33,29,87,92,30,62,35,74,63,52,46,74,69,66,78,102,128,80,76,75,74,76,56,47,75,56,58,43,67,28,84,86,79,56,41,60,10,36,51,53,42,56,42,50,38,52,38,27,46,35,22,66,76,69,57,26,78,78,64,73,63,53,39,29,84,41,52,29,26,33,21,76,75,46,44,39,27,34,34,69,85,49,64,80,56,48,72,65,45,42,38,67,73,32,65,36,93,60,33,53,70,34,37,69,52,65,82,55,56,48,37,51,51,52,33,52,50,42,58,70,75,36,53,59,51,45,79,39,40,32,31,32,42,47,31,72,89,34,55,41,49,54,50,34,40,76,68,65,30,78,44,63,42,66,32,14,81,82,80,41,68,68,74,76,85,74,62,19,46,32,34,37,30,57,79,34,63,28,58,40,76,47,69,61,60,51,51,55,60,56,55,71,34,45,32,86,42,14,33,39,43,34,32,51,66,55,57,51,68,68,48,48,40,71,29,39,71,71,39,78,74,61,12,49,37,65,35,35,39,29,35,42,19,74,54,34,48,34,53,60,27,45,76,72,72,31,42,59,49,67,84,52,75,34,36,34,37,37,33,29,86,92,31,63,36,75,64,53,45,75,69,66,77,103